Protein AF-0000000084999433 (afdb_homodimer)

Foldseek 3Di:
DPPPPQDWDWDQDDDPRWGKTKIKGAAPVCVPDDLVRQPAAEEEFEAPLFFPVLLVLQRVLCSNRHIYMYIAAALYFPIHQDPPDLDALVRLLVVVLCCCVPPVNAQYEYEYAARSLSNQLLNLLVNVRSHQEYEYELYHFAAPVVCVVCPDPHVVPPCDPVVVCLVPLVNLVVVLVVCLDLVNVLVVLPVQKPQCPLSDPVRSCSSNVSCPDDNSSVSSSSHPPPPGDRPDGPLVSQVSRPHAYEYEYCCAAPVDPNVVVVVVCVVRHDPRYHYHYDPTGRSCCRRVVVVVSVVVVVVSVVD/DPPPPQDWDWDQDDDPRWGKTKIKGAAPVCPPDDLVRQPAAEEEFEAPLFFPVLLVLQRVLVSNRHIYMYIAAALYFPIHQDPPDLDALVRLLVVVLCCCVPPVNAQYEYEYAARSLSNQLLNLLVNVRSHQEYEYELYHFAAPVVCVVCPDPCPVVPCDPVVVCLVVLVNLVVVLVVCLDLVNVLVVLPVFKPQCPLSDPVRSCSSNVSCPDDNSSVSSSSHPPPPGDRPDGPLVSQVSRPHAYEYEYCCAAPVDNNVVVVVVCVVRHDPNYHYHYDPTGRSCCRRVVVVVSVVVVVVSVVD

Structure (mmCIF, N/CA/C/O backbone):
data_AF-0000000084999433-model_v1
#
loop_
_entity.id
_entity.type
_entity.pdbx_description
1 polymer 'Alpha/beta superfamily hydrolase'
#
loop_
_atom_site.group_PDB
_atom_site.id
_atom_site.type_symbol
_atom_site.label_atom_id
_atom_site.label_alt_id
_atom_site.label_comp_id
_atom_site.label_asym_id
_atom_site.label_entity_id
_atom_site.label_seq_id
_atom_site.pdbx_PDB_ins_code
_atom_site.Cartn_x
_atom_site.Cartn_y
_atom_site.Cartn_z
_atom_site.occupancy
_atom_site.B_iso_or_equiv
_atom_site.auth_seq_id
_atom_site.auth_comp_id
_atom_site.auth_asym_id
_atom_site.auth_atom_id
_atom_site.pdbx_PDB_model_num
ATOM 1 N N . MET A 1 1 ? 25.172 -41.5 -21.172 1 26.5 1 MET A N 1
ATOM 2 C CA . MET A 1 1 ? 23.906 -41.062 -20.562 1 26.5 1 MET A CA 1
ATOM 3 C C . MET A 1 1 ? 23.406 -39.75 -21.156 1 26.5 1 MET A C 1
ATOM 5 O O . MET A 1 1 ? 24.047 -38.719 -21 1 26.5 1 MET A O 1
ATOM 9 N N . VAL A 1 2 ? 22.828 -39.75 -22.328 1 33.88 2 VAL A N 1
ATOM 10 C CA . VAL A 1 2 ? 22.5 -38.594 -23.156 1 33.88 2 VAL A CA 1
ATOM 11 C C . VAL A 1 2 ? 21.703 -37.562 -22.344 1 33.88 2 VAL A C 1
ATOM 13 O O . VAL A 1 2 ? 20.672 -37.906 -21.766 1 33.88 2 VAL A O 1
ATOM 16 N N . SER A 1 3 ? 22.281 -36.688 -21.641 1 38.44 3 SER A N 1
ATOM 17 C CA . SER A 1 3 ? 21.625 -35.562 -21 1 38.44 3 SER A CA 1
ATOM 18 C C . SER A 1 3 ? 20.5 -35 -21.875 1 38.44 3 SER A C 1
ATOM 20 O O . SER A 1 3 ? 20.766 -34.438 -22.938 1 38.44 3 SER A O 1
ATOM 22 N N . SER A 1 4 ? 19.422 -35.688 -22.156 1 42.19 4 SER A N 1
ATOM 23 C CA . SER A 1 4 ? 18.328 -35.281 -23.047 1 42.19 4 SER A CA 1
ATOM 24 C C . SER A 1 4 ? 17.906 -33.844 -22.781 1 42.19 4 SER A C 1
ATOM 26 O O . SER A 1 4 ? 17.547 -33.5 -21.672 1 42.19 4 SER A O 1
ATOM 28 N N . VAL A 1 5 ? 18.5 -32.938 -23.453 1 46.44 5 VAL A N 1
ATOM 29 C CA . VAL A 1 5 ? 18.203 -31.516 -23.453 1 46.44 5 VAL A CA 1
ATOM 30 C C . VAL A 1 5 ? 16.688 -31.312 -23.578 1 46.44 5 VAL A C 1
ATOM 32 O O . VAL A 1 5 ? 16.094 -31.688 -24.594 1 46.44 5 VAL A O 1
ATOM 35 N N . VAL A 1 6 ? 15.898 -31.297 -22.422 1 58.5 6 VAL A N 1
ATOM 36 C CA . VAL A 1 6 ? 14.477 -30.984 -22.406 1 58.5 6 VAL A CA 1
ATOM 37 C C . VAL A 1 6 ? 14.242 -29.625 -23.078 1 58.5 6 VAL A C 1
ATOM 39 O O . VAL A 1 6 ? 14.836 -28.625 -22.703 1 58.5 6 VAL A O 1
ATOM 42 N N . GLU A 1 7 ? 13.766 -29.781 -24.375 1 68.06 7 GLU A N 1
ATOM 43 C CA . GLU A 1 7 ? 13.516 -28.562 -25.156 1 68.06 7 GLU A CA 1
ATOM 44 C C . GLU A 1 7 ? 12.266 -27.844 -24.672 1 68.06 7 GLU A C 1
ATOM 46 O O . GLU A 1 7 ? 11.188 -28.438 -24.578 1 68.06 7 GLU A O 1
ATOM 51 N N . THR A 1 8 ? 12.414 -26.656 -24.141 1 79.44 8 THR A N 1
ATOM 52 C CA . THR A 1 8 ? 11.305 -25.781 -23.766 1 79.44 8 THR A CA 1
ATOM 53 C C . THR A 1 8 ? 10.688 -25.125 -25 1 79.44 8 THR A C 1
ATOM 55 O O . THR A 1 8 ? 11.406 -24.609 -25.859 1 79.44 8 THR A O 1
ATOM 58 N N . LYS A 1 9 ? 9.383 -25.406 -25.141 1 81.44 9 LYS A N 1
ATOM 59 C CA . LYS A 1 9 ? 8.68 -24.828 -26.281 1 81.44 9 LYS A CA 1
ATOM 60 C C . LYS A 1 9 ? 7.855 -23.609 -25.859 1 81.44 9 LYS A C 1
ATOM 62 O O . LYS A 1 9 ? 7.227 -23.625 -24.797 1 81.44 9 LYS A O 1
ATOM 67 N N . LEU A 1 10 ? 7.883 -22.578 -26.703 1 82 10 LEU A N 1
ATOM 68 C CA . LEU A 1 10 ? 7.055 -21.391 -26.531 1 82 10 LEU A CA 1
ATOM 69 C C . LEU A 1 10 ? 5.727 -21.547 -27.266 1 82 10 LEU A C 1
ATOM 71 O O . LEU A 1 10 ? 5.652 -22.234 -28.297 1 82 10 LEU A O 1
ATOM 75 N N . SER A 1 11 ? 4.664 -21.031 -26.656 1 78.75 11 SER A N 1
ATOM 76 C CA . SER A 1 11 ? 3.35 -21.141 -27.266 1 78.75 11 SER A CA 1
ATOM 77 C C . SER A 1 11 ? 2.85 -19.781 -27.75 1 78.75 11 SER A C 1
ATOM 79 O O . SER A 1 11 ? 3.176 -18.75 -27.156 1 78.75 11 SER A O 1
ATOM 81 N N . ASP A 1 12 ? 2.07 -19.781 -28.844 1 83.56 12 ASP A N 1
ATOM 82 C CA . ASP A 1 12 ? 1.395 -18.609 -29.406 1 83.56 12 ASP A CA 1
ATOM 83 C C . ASP A 1 12 ? -0.069 -18.562 -28.969 1 83.56 12 ASP A C 1
ATOM 85 O O . ASP A 1 12 ? -0.949 -18.234 -29.766 1 83.56 12 ASP A O 1
ATOM 89 N N . TRP A 1 13 ? -0.328 -18.828 -27.859 1 95 13 TRP A N 1
ATOM 90 C CA . TRP A 1 13 ? -1.703 -18.891 -27.375 1 95 13 TRP A CA 1
ATOM 91 C C . TRP A 1 13 ? -2.197 -17.5 -26.953 1 95 13 TRP A C 1
ATOM 93 O O . TRP A 1 13 ? -1.429 -16.703 -26.438 1 95 13 TRP A O 1
ATOM 103 N N . LYS A 1 14 ? -3.498 -17.281 -27.344 1 97.69 14 LYS A N 1
ATOM 104 C CA . LYS A 1 14 ? -4.16 -16.047 -26.922 1 97.69 14 LYS A CA 1
ATOM 105 C C . LYS A 1 14 ? -5.383 -16.344 -26.062 1 97.69 14 LYS A C 1
ATOM 107 O O . LYS A 1 14 ? -6.113 -17.297 -26.312 1 97.69 14 LYS A O 1
ATOM 112 N N . PHE A 1 15 ? -5.633 -15.609 -25.141 1 97.75 15 PHE A N 1
ATOM 113 C CA . PHE A 1 15 ? -6.832 -15.633 -24.312 1 97.75 15 PHE A CA 1
ATOM 114 C C . PHE A 1 15 ? -7.531 -14.281 -24.328 1 97.75 15 PHE A C 1
ATOM 116 O O . PHE A 1 15 ? -6.902 -13.25 -24.094 1 97.75 15 PHE A O 1
ATOM 123 N N . LEU A 1 16 ? -8.844 -14.242 -24.688 1 97.25 16 LEU A N 1
ATOM 124 C CA . LEU A 1 16 ? -9.625 -13.023 -24.859 1 97.25 16 LEU A CA 1
ATOM 125 C C . LEU A 1 16 ? -8.938 -12.062 -25.812 1 97.25 16 LEU A C 1
ATOM 127 O O . LEU A 1 16 ? -8.922 -10.852 -25.578 1 97.25 16 LEU A O 1
ATOM 131 N N . GLY A 1 17 ? -8.258 -12.656 -26.766 1 96.81 17 GLY A N 1
ATOM 132 C CA . GLY A 1 17 ? -7.633 -11.852 -27.812 1 96.81 17 GLY A CA 1
ATOM 133 C C . GLY A 1 17 ? -6.27 -11.312 -27.406 1 96.81 17 GLY A C 1
ATOM 134 O O . GLY A 1 17 ? -5.648 -10.562 -28.156 1 96.81 17 GLY A O 1
ATOM 135 N N . HIS A 1 18 ? -5.73 -11.711 -26.25 1 97.81 18 HIS A N 1
ATOM 136 C CA . HIS A 1 18 ? -4.461 -11.18 -25.766 1 97.81 18 HIS A CA 1
ATOM 137 C C . HIS A 1 18 ? -3.408 -12.281 -25.672 1 97.81 18 HIS A C 1
ATOM 139 O O . HIS A 1 18 ? -3.713 -13.406 -25.281 1 97.81 18 HIS A O 1
ATOM 145 N N . SER A 1 19 ? -2.178 -11.938 -26 1 97.44 19 SER A N 1
ATOM 146 C CA . SER A 1 19 ? -1.087 -12.906 -26.031 1 97.44 19 SER A CA 1
ATOM 147 C C . SER A 1 19 ? -0.73 -13.398 -24.641 1 97.44 19 SER A C 1
ATOM 149 O O . SER A 1 19 ? -0.622 -12.602 -23.703 1 97.44 19 SER A O 1
ATOM 151 N N . VAL A 1 20 ? -0.541 -14.664 -24.531 1 98.06 20 VAL A N 1
ATOM 152 C CA . VAL A 1 20 ? -0.134 -15.305 -23.281 1 98.06 20 VAL A CA 1
ATOM 153 C C . VAL A 1 20 ? 1.176 -16.062 -23.5 1 98.06 20 VAL A C 1
ATOM 155 O O . VAL A 1 20 ? 1.271 -16.922 -24.375 1 98.06 20 VAL A O 1
ATOM 158 N N . HIS A 1 21 ? 2.162 -15.68 -22.703 1 97.88 21 HIS A N 1
ATOM 159 C CA . HIS A 1 21 ? 3.432 -16.391 -22.75 1 97.88 21 HIS A CA 1
ATOM 160 C C . HIS A 1 21 ? 3.346 -17.703 -21.984 1 97.88 21 HIS A C 1
ATOM 162 O O . HIS A 1 21 ? 2.891 -17.734 -20.828 1 97.88 21 HIS A O 1
ATOM 168 N N . SER A 1 22 ? 3.744 -18.797 -22.609 1 97.44 22 SER A N 1
ATOM 169 C CA . SER A 1 22 ? 3.771 -20.094 -21.938 1 97.44 22 SER A CA 1
ATOM 170 C C . SER A 1 22 ? 4.961 -20.922 -22.406 1 97.44 22 SER A C 1
ATOM 172 O O . SER A 1 22 ? 5.453 -20.75 -23.516 1 97.44 22 SER A O 1
ATOM 174 N N . LEU A 1 23 ? 5.445 -21.703 -21.5 1 96.5 23 LEU A N 1
ATOM 175 C CA . LEU A 1 23 ? 6.492 -22.688 -21.734 1 96.5 23 LEU A CA 1
ATOM 176 C C . LEU A 1 23 ? 5.969 -24.094 -21.5 1 96.5 23 LEU A C 1
ATOM 178 O O . LEU A 1 23 ? 5.082 -24.312 -20.672 1 96.5 23 LEU A O 1
ATOM 182 N N . SER A 1 24 ? 6.52 -25.031 -22.312 1 96.31 24 SER A N 1
ATOM 183 C CA . SER A 1 24 ? 6.16 -26.422 -22.047 1 96.31 24 SER A CA 1
ATOM 184 C C . SER A 1 24 ? 7.324 -27.359 -22.344 1 96.31 24 SER A C 1
ATOM 186 O O . SER A 1 24 ? 8.203 -27.031 -23.141 1 96.31 24 SER A O 1
ATOM 188 N N . ILE A 1 25 ? 7.387 -28.359 -21.578 1 95.81 25 ILE A N 1
ATOM 189 C CA . ILE A 1 25 ? 8.273 -29.484 -21.812 1 95.81 25 ILE A CA 1
ATOM 190 C C . ILE A 1 25 ? 7.449 -30.766 -21.969 1 95.81 25 ILE A C 1
ATOM 192 O O . ILE A 1 25 ? 6.637 -31.094 -21.109 1 95.81 25 ILE A O 1
ATOM 196 N N . ILE A 1 26 ? 7.648 -31.438 -23.094 1 93.44 26 ILE A N 1
ATOM 197 C CA . ILE A 1 26 ? 7.008 -32.719 -23.359 1 93.44 26 ILE A CA 1
ATOM 198 C C . ILE A 1 26 ? 8.07 -33.812 -23.453 1 93.44 26 ILE A C 1
ATOM 200 O O . ILE A 1 26 ? 8.93 -33.781 -24.344 1 93.44 26 ILE A O 1
ATOM 204 N N . PRO A 1 27 ? 7.941 -34.75 -22.562 1 92.44 27 PRO A N 1
ATOM 205 C CA . PRO A 1 27 ? 8.93 -35.844 -22.641 1 92.44 27 PRO A CA 1
ATOM 206 C C . PRO A 1 27 ? 8.93 -36.562 -23.984 1 92.44 27 PRO A C 1
ATOM 208 O O . PRO A 1 27 ? 7.871 -36.781 -24.578 1 92.44 27 PRO A O 1
ATOM 211 N N . GLU A 1 28 ? 10.078 -37 -24.391 1 88.62 28 GLU A N 1
ATOM 212 C CA . GLU A 1 28 ? 10.211 -37.719 -25.656 1 88.62 28 GLU A CA 1
ATOM 213 C C . GLU A 1 28 ? 9.367 -38.969 -25.656 1 88.62 28 GLU A C 1
ATOM 215 O O . GLU A 1 28 ? 8.797 -39.344 -26.688 1 88.62 28 GLU A O 1
ATOM 220 N N . ALA A 1 29 ? 9.281 -39.562 -24.531 1 88.69 29 ALA A N 1
ATOM 221 C CA . ALA A 1 29 ? 8.547 -40.812 -24.406 1 88.69 29 ALA A CA 1
ATOM 222 C C . ALA A 1 29 ? 7.062 -40.625 -24.703 1 88.69 29 ALA A C 1
ATOM 224 O O . ALA A 1 29 ? 6.352 -41.562 -25.016 1 88.69 29 ALA A O 1
ATOM 225 N N . HIS A 1 30 ? 6.586 -39.375 -24.562 1 91.06 30 HIS A N 1
ATOM 226 C CA . HIS A 1 30 ? 5.168 -39.094 -24.734 1 91.06 30 HIS A CA 1
ATOM 227 C C . HIS A 1 30 ? 4.793 -39.062 -26.219 1 91.06 30 HIS A C 1
ATOM 229 O O . HIS A 1 30 ? 3.615 -39.156 -26.562 1 91.06 30 HIS A O 1
ATOM 235 N N . LYS A 1 31 ? 5.738 -39 -27.109 1 85.56 31 LYS A N 1
ATOM 236 C CA . LYS A 1 31 ? 5.484 -38.875 -28.547 1 85.56 31 LYS A CA 1
ATOM 237 C C . LYS A 1 31 ? 4.773 -40.125 -29.078 1 85.56 31 LYS A C 1
ATOM 239 O O . LYS A 1 31 ? 4.027 -40.031 -30.062 1 85.56 31 LYS A O 1
ATOM 244 N N . THR A 1 32 ? 4.926 -41.156 -28.469 1 90.19 32 THR A N 1
ATOM 245 C CA . THR A 1 32 ? 4.367 -42.406 -28.984 1 90.19 32 THR A CA 1
ATOM 246 C C . THR A 1 32 ? 3.271 -42.938 -28.078 1 90.19 32 THR A C 1
ATOM 248 O O . THR A 1 32 ? 2.793 -44.062 -28.266 1 90.19 32 THR A O 1
ATOM 251 N N . LYS A 1 33 ? 2.916 -42.188 -27.141 1 90.56 33 LYS A N 1
ATOM 252 C CA . LYS A 1 33 ? 1.945 -42.656 -26.156 1 90.56 33 LYS A CA 1
ATOM 253 C C . LYS A 1 33 ? 0.567 -42.031 -26.406 1 90.56 33 LYS A C 1
ATOM 255 O O . LYS A 1 33 ? 0.458 -40.938 -26.953 1 90.56 33 LYS A O 1
ATOM 260 N N . THR A 1 34 ? -0.387 -42.844 -26.047 1 90.19 34 THR A N 1
ATOM 261 C CA . THR A 1 34 ? -1.75 -42.344 -26.031 1 90.19 34 THR A CA 1
ATOM 262 C C . THR A 1 34 ? -1.956 -41.406 -24.828 1 90.19 34 THR A C 1
ATOM 264 O O . THR A 1 34 ? -1.15 -41.406 -23.891 1 90.19 34 THR A O 1
ATOM 267 N N . ASP A 1 35 ? -2.988 -40.594 -24.875 1 86.94 35 ASP A N 1
ATOM 268 C CA . ASP A 1 35 ? -3.285 -39.688 -23.766 1 86.94 35 ASP A CA 1
ATOM 269 C C . ASP A 1 35 ? -3.426 -40.438 -22.453 1 86.94 35 ASP A C 1
ATOM 271 O O . ASP A 1 35 ? -2.982 -39.969 -21.406 1 86.94 35 ASP A O 1
ATOM 275 N N . GLU A 1 36 ? -4.043 -41.594 -22.531 1 87.62 36 GLU A N 1
ATOM 276 C CA . GLU A 1 36 ? -4.203 -42.406 -21.328 1 87.62 36 GLU A CA 1
ATOM 277 C C . GLU A 1 36 ? -2.854 -42.875 -20.781 1 87.62 36 GLU A C 1
ATOM 279 O O . GLU A 1 36 ? -2.635 -42.844 -19.578 1 87.62 36 GLU A O 1
ATOM 284 N N . GLU A 1 37 ? -1.96 -43.125 -21.688 1 90.62 37 GLU A N 1
ATOM 285 C CA . GLU A 1 37 ? -0.638 -43.625 -21.297 1 90.62 37 GLU A CA 1
ATOM 286 C C . GLU A 1 37 ? 0.238 -42.469 -20.781 1 90.62 37 GLU A C 1
ATOM 288 O O . GLU A 1 37 ? 1.093 -42.688 -19.906 1 90.62 37 GLU A O 1
ATOM 293 N N . LYS A 1 38 ? 0.013 -41.312 -21.234 1 92 38 LYS A N 1
ATOM 294 C CA . LYS A 1 38 ? 0.806 -40.156 -20.859 1 92 38 LYS A CA 1
ATOM 295 C C . LYS A 1 38 ? 0.519 -39.719 -19.422 1 92 38 LYS A C 1
ATOM 297 O O . LYS A 1 38 ? 1.393 -39.188 -18.734 1 92 38 LYS A O 1
ATOM 302 N N . GLY A 1 39 ? -0.669 -40.062 -18.938 1 92.94 39 GLY A N 1
ATOM 303 C CA . GLY A 1 39 ? -1.069 -39.531 -17.641 1 92.94 39 GLY A CA 1
ATOM 304 C C . GLY A 1 39 ? -1.396 -38.062 -17.641 1 92.94 39 GLY A C 1
ATOM 305 O O . GLY A 1 39 ? -1.505 -37.469 -18.719 1 92.94 39 GLY A O 1
ATOM 306 N N . PRO A 1 40 ? -1.544 -37.531 -16.469 1 96.81 40 PRO A N 1
ATOM 307 C CA . PRO A 1 40 ? -1.92 -36.125 -16.406 1 96.81 40 PRO A CA 1
ATOM 308 C C . PRO A 1 40 ? -0.771 -35.188 -16.781 1 96.81 40 PRO A C 1
ATOM 310 O O . PRO A 1 40 ? 0.398 -35.562 -16.594 1 96.81 40 PRO A O 1
ATOM 313 N N . ALA A 1 41 ? -1.117 -34.094 -17.328 1 97.75 41 ALA A N 1
ATOM 314 C CA . ALA A 1 41 ? -0.153 -33.031 -17.484 1 97.75 41 ALA A CA 1
ATOM 315 C C . ALA A 1 41 ? -0.061 -32.188 -16.203 1 97.75 41 ALA A C 1
ATOM 317 O O . ALA A 1 41 ? -0.861 -32.344 -15.281 1 97.75 41 ALA A O 1
ATOM 318 N N . ILE A 1 42 ? 0.966 -31.344 -16.125 1 98.75 42 ILE A N 1
ATOM 319 C CA . ILE A 1 42 ? 1.149 -30.422 -15.008 1 98.75 42 ILE A CA 1
ATOM 320 C C . ILE A 1 42 ? 1.146 -28.984 -15.516 1 98.75 42 ILE A C 1
ATOM 322 O O . ILE A 1 42 ? 1.771 -28.672 -16.531 1 98.75 42 ILE A O 1
ATOM 326 N N . LEU A 1 43 ? 0.394 -28.109 -14.883 1 98.88 43 LEU A N 1
ATOM 327 C CA . LEU A 1 43 ? 0.425 -26.688 -15.18 1 98.88 43 LEU A CA 1
ATOM 328 C C . LEU A 1 43 ? 0.885 -25.891 -13.961 1 98.88 43 LEU A C 1
ATOM 330 O O . LEU A 1 43 ? 0.271 -25.969 -12.898 1 98.88 43 LEU A O 1
ATOM 334 N N . LEU A 1 44 ? 1.994 -25.141 -14.156 1 98.94 44 LEU A N 1
ATOM 335 C CA . LEU A 1 44 ? 2.598 -24.328 -13.102 1 98.94 44 LEU A CA 1
ATOM 336 C C . LEU A 1 44 ? 2.125 -22.875 -13.188 1 98.94 44 LEU A C 1
ATOM 338 O O . LEU A 1 44 ? 2.23 -22.25 -14.242 1 98.94 44 LEU A O 1
ATOM 342 N N . ILE A 1 45 ? 1.607 -22.328 -12.055 1 98.88 45 ILE A N 1
ATOM 343 C CA . ILE A 1 45 ? 0.998 -21.016 -12.023 1 98.88 45 ILE A CA 1
ATOM 344 C C . ILE A 1 45 ? 1.699 -20.141 -10.984 1 98.88 45 ILE A C 1
ATOM 346 O O . ILE A 1 45 ? 1.69 -20.469 -9.789 1 98.88 45 ILE A O 1
ATOM 350 N N . HIS A 1 46 ? 2.23 -19.031 -11.391 1 98.56 46 HIS A N 1
ATOM 351 C CA . HIS A 1 46 ? 3.057 -18.156 -10.555 1 98.56 46 HIS A CA 1
ATOM 352 C C . HIS A 1 46 ? 2.197 -17.234 -9.695 1 98.56 46 HIS A C 1
ATOM 354 O O . HIS A 1 46 ? 0.988 -17.125 -9.914 1 98.56 46 HIS A O 1
ATOM 360 N N . GLY A 1 47 ? 2.885 -16.594 -8.734 1 96.31 47 GLY A N 1
ATOM 361 C CA . GLY A 1 47 ? 2.229 -15.617 -7.871 1 96.31 47 GLY A CA 1
ATOM 362 C C . GLY A 1 47 ? 2.318 -14.195 -8.398 1 96.31 47 GLY A C 1
ATOM 363 O O . GLY A 1 47 ? 2.707 -13.977 -9.547 1 96.31 47 GLY A O 1
ATOM 364 N N . PHE A 1 48 ? 1.985 -13.242 -7.539 1 93 48 PHE A N 1
ATOM 365 C CA . PHE A 1 48 ? 1.93 -11.844 -7.93 1 93 48 PHE A CA 1
ATOM 366 C C . PHE A 1 48 ? 3.309 -11.344 -8.344 1 93 48 PHE A C 1
ATOM 368 O O . PHE A 1 48 ? 4.289 -11.547 -7.625 1 93 48 PHE A O 1
ATOM 375 N N . GLY A 1 49 ? 3.375 -10.734 -9.453 1 95.06 49 GLY A N 1
ATOM 376 C CA . GLY A 1 49 ? 4.59 -10.094 -9.938 1 95.06 49 GLY A CA 1
ATOM 377 C C . GLY A 1 49 ? 5.59 -11.086 -10.516 1 95.06 49 GLY A C 1
ATOM 378 O O . GLY A 1 49 ? 6.598 -10.68 -11.094 1 95.06 49 GLY A O 1
ATOM 379 N N . ALA A 1 50 ? 5.336 -12.289 -10.344 1 97.44 50 ALA A N 1
ATOM 380 C CA . ALA A 1 50 ? 6.254 -13.32 -10.836 1 97.44 50 ALA A CA 1
ATOM 381 C C . ALA A 1 50 ? 5.898 -13.727 -12.266 1 97.44 50 ALA A C 1
ATOM 383 O O . ALA A 1 50 ? 5.316 -12.938 -13.016 1 97.44 50 ALA A O 1
ATOM 384 N N . SER A 1 51 ? 6.496 -14.812 -12.688 1 98.25 51 SER A N 1
ATOM 385 C CA . SER A 1 51 ? 6.363 -15.328 -14.047 1 98.25 51 SER A CA 1
ATOM 386 C C . SER A 1 51 ? 6.824 -16.781 -14.141 1 98.25 51 SER A C 1
ATOM 388 O O . SER A 1 51 ? 7.125 -17.406 -13.125 1 98.25 51 SER A O 1
ATOM 390 N N . THR A 1 52 ? 6.824 -17.234 -15.367 1 98.12 52 THR A N 1
ATOM 391 C CA . THR A 1 52 ? 7.293 -18.594 -15.617 1 98.12 52 THR A CA 1
ATOM 392 C C . THR A 1 52 ? 8.727 -18.766 -15.117 1 98.12 52 THR A C 1
ATOM 394 O O . THR A 1 52 ? 9.133 -19.875 -14.758 1 98.12 52 THR A O 1
ATOM 397 N N . THR A 1 53 ? 9.484 -17.672 -15.055 1 97.69 53 THR A N 1
ATOM 398 C CA . THR A 1 53 ? 10.859 -17.734 -14.586 1 97.69 53 THR A CA 1
ATOM 399 C C . THR A 1 53 ? 10.922 -18.25 -13.156 1 97.69 53 THR A C 1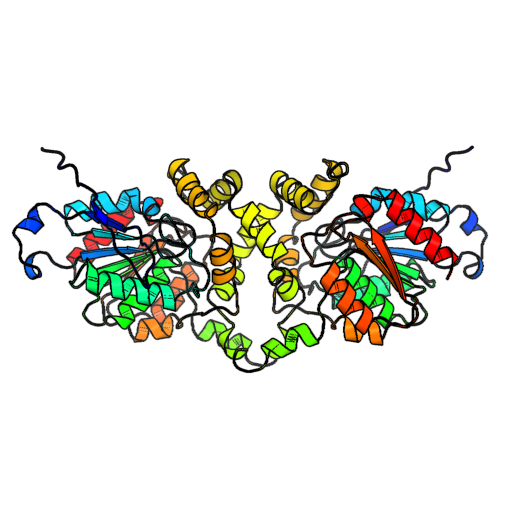
ATOM 401 O O . THR A 1 53 ? 11.906 -18.891 -12.766 1 97.69 53 THR A O 1
ATOM 404 N N . HIS A 1 54 ? 9.875 -18.016 -12.461 1 98.5 54 HIS A N 1
ATOM 405 C CA . HIS A 1 54 ? 9.883 -18.422 -11.062 1 98.5 54 HIS A CA 1
ATOM 406 C C . HIS A 1 54 ? 9.828 -19.938 -10.93 1 98.5 54 HIS A C 1
ATOM 408 O O . HIS A 1 54 ? 10.023 -20.484 -9.836 1 98.5 54 HIS A O 1
ATOM 414 N N . TRP A 1 55 ? 9.594 -20.672 -12 1 98.62 55 TRP A N 1
ATOM 415 C CA . TRP A 1 55 ? 9.539 -22.125 -12.031 1 98.62 55 TRP A CA 1
ATOM 416 C C . TRP A 1 55 ? 10.797 -22.703 -12.68 1 98.62 55 TRP A C 1
ATOM 418 O O . TRP A 1 55 ? 10.828 -23.875 -13.062 1 98.62 55 TRP A O 1
ATOM 428 N N . ARG A 1 56 ? 11.836 -21.984 -12.742 1 97.69 56 ARG A N 1
ATOM 429 C CA . ARG A 1 56 ? 13.062 -22.312 -13.461 1 97.69 56 ARG A CA 1
ATOM 430 C C . ARG A 1 56 ? 13.695 -23.594 -12.938 1 97.69 56 ARG A C 1
ATOM 432 O O . ARG A 1 56 ? 14.367 -24.312 -13.68 1 97.69 56 ARG A O 1
ATOM 439 N N . TYR A 1 57 ? 13.461 -23.938 -11.703 1 98.5 57 TYR A N 1
ATOM 440 C CA . TYR A 1 57 ? 14.078 -25.125 -11.133 1 98.5 57 TYR A CA 1
ATOM 441 C C . TYR A 1 57 ? 13.094 -26.281 -11.102 1 98.5 57 TYR A C 1
ATOM 443 O O . TYR A 1 57 ? 13.469 -27.422 -10.781 1 98.5 57 TYR A O 1
ATOM 451 N N . ASN A 1 58 ? 11.852 -26.062 -11.414 1 98.69 58 ASN A N 1
ATOM 452 C CA . ASN A 1 58 ? 10.805 -27.078 -11.344 1 98.69 58 ASN A CA 1
ATOM 453 C C . ASN A 1 58 ? 10.477 -27.641 -12.727 1 98.69 58 ASN A C 1
ATOM 455 O O . ASN A 1 58 ? 10.352 -28.844 -12.898 1 98.69 58 ASN A O 1
ATOM 459 N N . LEU A 1 59 ? 10.391 -26.734 -13.688 1 97.75 59 LEU A N 1
ATOM 460 C CA . LEU A 1 59 ? 9.969 -27.094 -15.039 1 97.75 59 LEU A CA 1
ATOM 461 C C . LEU A 1 59 ? 10.883 -28.172 -15.633 1 97.75 59 LEU A C 1
ATOM 463 O O . LEU A 1 59 ? 10.398 -29.203 -16.094 1 97.75 59 LEU A O 1
ATOM 467 N N . PRO A 1 60 ? 12.211 -28.031 -15.57 1 96.94 60 PRO A N 1
ATOM 468 C CA . PRO A 1 60 ? 13.078 -29.047 -16.172 1 96.94 60 PRO A CA 1
ATOM 469 C C . PRO A 1 60 ? 13 -30.391 -15.453 1 96.94 60 PRO A C 1
ATOM 471 O O . PRO A 1 60 ? 13.102 -31.453 -16.078 1 96.94 60 PRO A O 1
ATOM 474 N N . 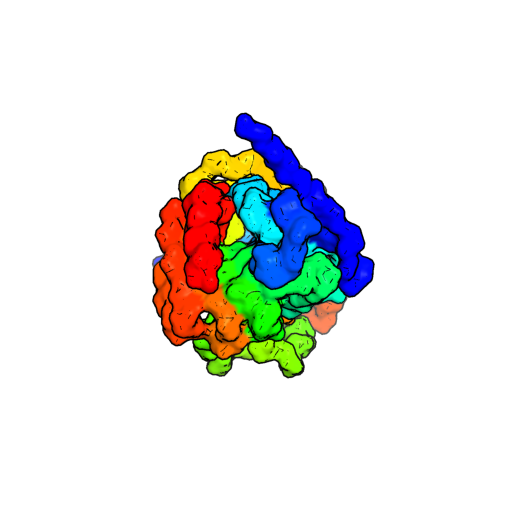VAL A 1 61 ? 12.828 -30.375 -14.172 1 97.81 61 VAL A N 1
ATOM 475 C CA . VAL A 1 61 ? 12.836 -31.609 -13.391 1 97.81 61 VAL A CA 1
ATOM 476 C C . VAL A 1 61 ? 11.523 -32.375 -13.617 1 97.81 61 VAL A C 1
ATOM 478 O O . VAL A 1 61 ? 11.531 -33.562 -13.891 1 97.81 61 VAL A O 1
ATOM 481 N N . LEU A 1 62 ? 10.406 -31.688 -13.555 1 97.88 62 LEU A N 1
ATOM 482 C CA . LEU A 1 62 ? 9.109 -32.312 -13.773 1 97.88 62 LEU A CA 1
ATOM 483 C C . LEU A 1 62 ? 8.961 -32.781 -15.219 1 97.88 62 LEU A C 1
ATOM 485 O O . LEU A 1 62 ? 8.312 -33.781 -15.492 1 97.88 62 LEU A O 1
ATOM 489 N N . GLY A 1 63 ? 9.578 -32.031 -16.125 1 96.38 63 GLY A N 1
ATOM 490 C CA . GLY A 1 63 ? 9.477 -32.281 -17.562 1 96.38 63 GLY A CA 1
ATOM 491 C C . GLY A 1 63 ? 10.156 -33.562 -17.984 1 96.38 63 GLY A C 1
ATOM 492 O O . GLY A 1 63 ? 9.938 -34.031 -19.109 1 96.38 63 GLY A O 1
ATOM 493 N N . LYS A 1 64 ? 10.961 -34.125 -17.141 1 94.81 64 LYS A N 1
ATOM 494 C CA . LYS A 1 64 ? 11.602 -35.406 -17.453 1 94.81 64 LYS A CA 1
ATOM 495 C C . LYS A 1 64 ? 10.586 -36.531 -17.469 1 94.81 64 LYS A C 1
ATOM 497 O O . LYS A 1 64 ? 10.773 -37.531 -18.156 1 94.81 64 LYS A O 1
ATOM 502 N N . LYS A 1 65 ? 9.477 -36.375 -16.75 1 94.06 65 LYS A N 1
ATOM 503 C CA . LYS A 1 65 ? 8.555 -37.469 -16.547 1 94.06 65 LYS A CA 1
ATOM 504 C C . LYS A 1 65 ? 7.16 -37.125 -17.062 1 94.06 65 LYS A C 1
ATOM 506 O O . LYS A 1 65 ? 6.418 -38 -17.5 1 94.06 65 LYS A O 1
ATOM 511 N N . TYR A 1 66 ? 6.805 -35.875 -16.953 1 96.12 66 TYR A N 1
ATOM 512 C CA . TYR A 1 66 ? 5.449 -35.469 -17.297 1 96.12 66 TYR A CA 1
ATOM 513 C C . TYR A 1 66 ? 5.473 -34.312 -18.312 1 96.12 66 TYR A C 1
ATOM 515 O O . TYR A 1 66 ? 6.465 -33.594 -18.422 1 96.12 66 TYR A O 1
ATOM 523 N N . GLU A 1 67 ? 4.422 -34.281 -19.094 1 96.19 67 GLU A N 1
ATOM 524 C CA . GLU A 1 67 ? 4.199 -33.062 -19.812 1 96.19 67 GLU A CA 1
ATOM 525 C C . GLU A 1 67 ? 3.912 -31.891 -18.859 1 96.19 67 GLU A C 1
ATOM 527 O O . GLU A 1 67 ? 2.955 -31.953 -18.078 1 96.19 67 GLU A O 1
ATOM 532 N N . VAL A 1 68 ? 4.781 -30.891 -18.891 1 98 68 VAL A N 1
ATOM 533 C CA . VAL A 1 68 ? 4.641 -29.781 -17.938 1 98 68 VAL A CA 1
ATOM 534 C C . VAL A 1 68 ? 4.566 -28.469 -18.688 1 98 68 VAL A C 1
ATOM 536 O O . VAL A 1 68 ? 5.301 -28.25 -19.656 1 98 68 VAL A O 1
ATOM 539 N N . HIS A 1 69 ? 3.627 -27.656 -18.297 1 98.06 69 HIS A N 1
ATOM 540 C CA . HIS A 1 69 ? 3.432 -26.312 -18.812 1 98.06 69 HIS A CA 1
ATOM 541 C C . HIS A 1 69 ? 3.596 -25.266 -17.719 1 98.06 69 HIS A C 1
ATOM 543 O O . HIS A 1 69 ? 3.32 -25.547 -16.547 1 98.06 69 HIS A O 1
ATOM 549 N N . ALA A 1 70 ? 4.102 -24.125 -18.062 1 98.44 70 ALA A N 1
ATOM 550 C CA . ALA A 1 70 ? 4.043 -22.906 -17.266 1 98.44 70 ALA A CA 1
ATOM 551 C C . ALA A 1 70 ? 3.535 -21.734 -18.094 1 98.44 70 ALA A C 1
ATOM 553 O O . ALA A 1 70 ? 3.854 -21.609 -19.281 1 98.44 70 ALA A O 1
ATOM 554 N N . LEU A 1 71 ? 2.771 -20.906 -17.516 1 97.81 71 LEU A N 1
ATOM 555 C CA . LEU A 1 71 ? 2.326 -19.75 -18.266 1 97.81 71 LEU A CA 1
ATOM 556 C C . LEU A 1 71 ? 2.418 -18.484 -17.422 1 97.81 71 LEU A C 1
ATOM 558 O O . LEU A 1 71 ? 2.383 -18.547 -16.188 1 97.81 71 LEU A O 1
ATOM 562 N N . ASP A 1 72 ? 2.633 -17.344 -18.047 1 98.5 72 ASP A N 1
ATOM 563 C CA . ASP A 1 72 ? 2.447 -16.031 -17.422 1 98.5 72 ASP A CA 1
ATOM 564 C C . ASP A 1 72 ? 0.98 -15.617 -17.453 1 98.5 72 ASP A C 1
ATOM 566 O O . ASP A 1 72 ? 0.383 -15.523 -18.531 1 98.5 72 ASP A O 1
ATOM 570 N N . LEU A 1 73 ? 0.458 -15.43 -16.344 1 98.38 73 LEU A N 1
ATOM 571 C CA . LEU A 1 73 ? -0.911 -14.93 -16.281 1 98.38 73 LEU A CA 1
ATOM 572 C C . LEU A 1 73 ? -1.021 -13.578 -16.984 1 98.38 73 LEU A C 1
ATOM 574 O O . LEU A 1 73 ? -0.08 -12.781 -16.953 1 98.38 73 LEU A O 1
ATOM 578 N N . LEU A 1 74 ? -2.211 -13.359 -17.594 1 98.31 74 LEU A N 1
ATOM 579 C CA . LEU A 1 74 ? -2.432 -12.023 -18.125 1 98.31 74 LEU A CA 1
ATOM 580 C C . LEU A 1 74 ? -2.174 -10.969 -17.047 1 98.31 74 LEU A C 1
ATOM 582 O O . LEU A 1 74 ? -2.613 -11.117 -15.906 1 98.31 74 LEU A O 1
ATOM 586 N N . GLY A 1 75 ? -1.408 -9.906 -17.438 1 98.12 75 GLY A N 1
ATOM 587 C CA . GLY A 1 75 ? -1.037 -8.875 -16.484 1 98.12 75 GLY A CA 1
ATOM 588 C C . GLY A 1 75 ? 0.339 -9.086 -15.883 1 98.12 75 GLY A C 1
ATOM 589 O O . GLY A 1 75 ? 0.884 -8.195 -15.234 1 98.12 75 GLY A O 1
ATOM 590 N N . PHE A 1 76 ? 0.966 -10.258 -16.141 1 98.12 76 PHE A N 1
ATOM 591 C CA . PHE A 1 76 ? 2.238 -10.57 -15.5 1 98.12 76 PHE A CA 1
ATOM 592 C C . PHE A 1 76 ? 3.236 -11.117 -16.516 1 98.12 76 PHE A C 1
ATOM 594 O O . PHE A 1 76 ? 2.855 -11.516 -17.625 1 98.12 76 PHE A O 1
ATOM 601 N N . GLY A 1 77 ? 4.488 -11.078 -16.109 1 98.12 77 GLY A N 1
ATOM 602 C CA . GLY A 1 77 ? 5.539 -11.648 -16.938 1 98.12 77 GLY A CA 1
ATOM 603 C C . GLY A 1 77 ? 5.535 -11.102 -18.359 1 98.12 77 GLY A C 1
ATOM 604 O O . GLY A 1 77 ? 5.438 -9.891 -18.562 1 98.12 77 GLY A O 1
ATOM 605 N N . LYS A 1 78 ? 5.711 -12.008 -19.312 1 97.56 78 LYS A N 1
ATOM 606 C CA . LYS A 1 78 ? 5.805 -11.617 -20.719 1 97.56 78 LYS A CA 1
ATOM 607 C C . LYS A 1 78 ? 4.43 -11.633 -21.391 1 97.56 78 LYS A C 1
ATOM 609 O O . LYS A 1 78 ? 4.312 -11.352 -22.578 1 97.56 78 LYS A O 1
ATOM 614 N N . SER A 1 79 ? 3.373 -11.984 -20.656 1 98.12 79 SER A N 1
ATOM 615 C CA . SER A 1 79 ? 2.018 -11.93 -21.188 1 98.12 79 SER A CA 1
ATOM 616 C C . SER A 1 79 ? 1.533 -10.484 -21.312 1 98.12 79 SER A C 1
ATOM 618 O O . SER A 1 79 ? 2.078 -9.586 -20.672 1 98.12 79 SER A O 1
ATOM 620 N N . SER A 1 80 ? 0.481 -10.32 -22.125 1 97.88 80 SER A N 1
ATOM 621 C CA . SER A 1 80 ? -0.091 -9 -22.359 1 97.88 80 SER A CA 1
ATOM 622 C C . SER A 1 80 ? -0.649 -8.406 -21.062 1 97.88 80 SER A C 1
ATOM 624 O O . SER A 1 80 ? -1.062 -9.148 -20.172 1 97.88 80 SER A O 1
ATOM 626 N N . LYS A 1 81 ? -0.633 -7.066 -21.016 1 97.75 81 LYS A N 1
ATOM 627 C CA . LYS A 1 81 ? -1.193 -6.312 -19.891 1 97.75 81 LYS A CA 1
ATOM 628 C C . LYS A 1 81 ? -2.182 -5.258 -20.375 1 97.75 81 LYS A C 1
ATOM 630 O O . LYS A 1 81 ? -2.018 -4.066 -20.094 1 97.75 81 LYS A O 1
ATOM 635 N N . PRO A 1 82 ? -3.164 -5.766 -21.016 1 96.5 82 PRO 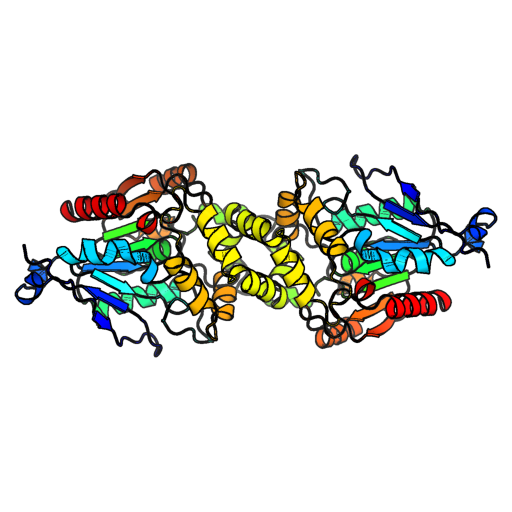A N 1
ATOM 636 C CA . PRO A 1 82 ? -4.094 -4.793 -21.594 1 96.5 82 PRO A CA 1
ATOM 637 C C . PRO A 1 82 ? -4.91 -4.055 -20.531 1 96.5 82 PRO A C 1
ATOM 639 O O . PRO A 1 82 ? -5.172 -4.605 -19.453 1 96.5 82 PRO A O 1
ATOM 642 N N . SER A 1 83 ? -5.219 -2.854 -21.016 1 90.5 83 SER A N 1
ATOM 643 C CA . SER A 1 83 ? -6.152 -2.104 -20.172 1 90.5 83 SER A CA 1
ATOM 644 C C . SER A 1 83 ? -7.578 -2.619 -20.344 1 90.5 83 SER A C 1
ATOM 646 O O . SER A 1 83 ? -7.883 -3.322 -21.312 1 90.5 83 SER A O 1
ATOM 648 N N . GLY A 1 84 ? -8.43 -2.539 -19.328 1 88 84 GLY A N 1
ATOM 649 C CA . GLY A 1 84 ? -9.844 -2.85 -19.469 1 88 84 GLY A CA 1
ATOM 650 C C . GLY A 1 84 ? -10.227 -4.176 -18.844 1 88 84 GLY A C 1
ATOM 651 O O . GLY A 1 84 ? -11.406 -4.523 -18.781 1 88 84 GLY A O 1
ATOM 652 N N . LEU A 1 85 ? -9.211 -5.02 -18.609 1 91.69 85 LEU A N 1
ATOM 653 C CA . LEU A 1 85 ? -9.508 -6.281 -17.953 1 91.69 85 LEU A CA 1
ATOM 654 C C . LEU A 1 85 ? -9.617 -6.086 -16.438 1 91.69 85 LEU A C 1
ATOM 656 O O . LEU A 1 85 ? -8.906 -5.262 -15.867 1 91.69 85 LEU A O 1
ATOM 660 N N . ALA A 1 86 ? -10.516 -6.824 -15.891 1 90.12 86 ALA A N 1
ATOM 661 C CA . ALA A 1 86 ? -10.594 -6.891 -14.438 1 90.12 86 ALA A CA 1
ATOM 662 C C . ALA A 1 86 ? -9.656 -7.953 -13.875 1 90.12 86 ALA A C 1
ATOM 664 O O . ALA A 1 86 ? -10.055 -9.102 -13.672 1 90.12 86 ALA A O 1
ATOM 665 N N . TYR A 1 87 ? -8.477 -7.52 -13.617 1 92.75 87 TYR A N 1
ATOM 666 C CA . TYR A 1 87 ? -7.473 -8.477 -13.156 1 92.75 87 TYR A CA 1
ATOM 667 C C . TYR A 1 87 ? -7.816 -9 -11.773 1 92.75 87 TYR A C 1
ATOM 669 O O . TYR A 1 87 ? -7.957 -8.227 -10.82 1 92.75 87 TYR A O 1
ATOM 677 N N . GLY A 1 88 ? -7.953 -10.305 -11.672 1 90.88 88 GLY A N 1
ATOM 678 C CA . GLY A 1 88 ? -8.281 -10.945 -10.414 1 90.88 88 GLY A CA 1
ATOM 679 C C . GLY A 1 88 ? -8.578 -12.422 -10.562 1 90.88 88 GLY A C 1
ATOM 680 O O . GLY A 1 88 ? -8.352 -13.008 -11.625 1 90.88 88 GLY A O 1
ATOM 681 N N . GLY A 1 89 ? -9.047 -12.969 -9.508 1 90.81 89 GLY A N 1
ATOM 682 C CA . GLY A 1 89 ? -9.297 -14.398 -9.406 1 90.81 89 GLY A CA 1
ATOM 683 C C . GLY A 1 89 ? -10.141 -14.938 -10.547 1 90.81 89 GLY A C 1
ATOM 684 O O . GLY A 1 89 ? -9.742 -15.883 -11.234 1 90.81 89 GLY A O 1
ATOM 685 N N . PRO A 1 90 ? -11.273 -14.312 -10.797 1 93.19 90 PRO A N 1
ATOM 686 C CA . PRO A 1 90 ? -12.156 -14.836 -11.844 1 93.19 90 PRO A CA 1
ATOM 687 C C . PRO A 1 90 ? -11.5 -14.836 -13.219 1 93.19 90 PRO A C 1
ATOM 689 O O . PRO A 1 90 ? -11.641 -15.797 -13.977 1 93.19 90 PRO A O 1
ATOM 692 N N . LEU A 1 91 ? -10.766 -13.797 -13.539 1 95.94 91 LEU A N 1
ATOM 693 C CA . LEU A 1 91 ? -10.086 -13.727 -14.82 1 95.94 91 LEU A CA 1
ATOM 694 C C . LEU A 1 91 ? -9.07 -14.859 -14.969 1 95.94 91 LEU A C 1
ATOM 696 O O . LEU A 1 91 ? -9.047 -15.547 -15.984 1 95.94 91 LEU A O 1
ATOM 700 N N . TRP A 1 92 ? -8.289 -15.023 -13.984 1 97.38 92 TRP A N 1
ATOM 701 C CA . TRP A 1 92 ? -7.195 -15.984 -14.078 1 97.38 92 TRP A CA 1
ATOM 702 C C . TRP A 1 92 ? -7.719 -17.422 -13.992 1 97.38 92 TRP A C 1
ATOM 704 O O . TRP A 1 92 ? -7.172 -18.328 -14.625 1 97.38 92 TRP A O 1
ATOM 714 N N . LYS A 1 93 ? -8.781 -17.594 -13.195 1 97.94 93 LYS A N 1
ATOM 715 C CA . LYS A 1 93 ? -9.461 -18.891 -13.227 1 97.94 93 LYS A CA 1
ATOM 716 C C . LYS A 1 93 ? -9.914 -19.234 -14.641 1 97.94 93 LYS A C 1
ATOM 718 O O . LYS A 1 93 ? -9.617 -20.328 -15.148 1 97.94 93 LYS A O 1
ATOM 723 N N . ASP A 1 94 ? -10.609 -18.297 -15.281 1 98.31 94 ASP A N 1
ATOM 724 C CA . ASP A 1 94 ? -11.102 -18.531 -16.641 1 98.31 94 ASP A CA 1
ATOM 725 C C . ASP A 1 94 ? -9.945 -18.766 -17.609 1 98.31 94 ASP A C 1
ATOM 727 O O . ASP A 1 94 ? -10.039 -19.609 -18.5 1 98.31 94 ASP A O 1
ATOM 731 N N . GLN A 1 95 ? -8.906 -18.078 -17.422 1 98.69 95 GLN A N 1
ATOM 732 C CA . GLN A 1 95 ? -7.719 -18.219 -18.266 1 98.69 95 GLN A CA 1
ATOM 733 C C . GLN A 1 95 ? -7.121 -19.625 -18.156 1 98.69 95 GLN A C 1
ATOM 735 O O . GLN A 1 95 ? -6.793 -20.25 -19.156 1 98.69 95 GLN A O 1
ATOM 740 N N . ILE A 1 96 ? -6.957 -20.031 -16.969 1 98.81 96 ILE A N 1
ATOM 741 C CA . ILE A 1 96 ? -6.344 -21.328 -16.688 1 98.81 96 ILE A CA 1
ATOM 742 C C . ILE A 1 96 ? -7.227 -22.438 -17.234 1 98.81 96 ILE A C 1
ATOM 744 O O . ILE A 1 96 ? -6.738 -23.359 -17.906 1 98.81 96 ILE A O 1
ATOM 748 N N . VAL A 1 97 ? -8.539 -22.359 -17.016 1 98.81 97 VAL A N 1
ATOM 749 C CA . VAL A 1 97 ? -9.477 -23.375 -17.516 1 98.81 97 VAL A CA 1
ATOM 750 C C . VAL A 1 97 ? -9.406 -23.438 -19.031 1 98.81 97 VAL A C 1
ATOM 752 O O . VAL A 1 97 ? -9.336 -24.516 -19.609 1 98.81 97 VAL A O 1
ATOM 755 N N . ALA A 1 98 ? -9.367 -22.297 -19.625 1 98.69 98 ALA A N 1
ATOM 756 C CA . ALA A 1 98 ? -9.289 -22.234 -21.078 1 98.69 98 ALA A CA 1
ATOM 757 C C . ALA A 1 98 ? -7.98 -22.828 -21.578 1 98.69 98 ALA A C 1
ATOM 759 O O . ALA A 1 98 ? -7.965 -23.531 -22.594 1 98.69 98 ALA A O 1
ATOM 760 N N . TYR A 1 99 ? -6.891 -22.547 -20.938 1 98.5 99 TYR A N 1
ATOM 761 C CA . TYR A 1 99 ? -5.594 -23.062 -21.359 1 98.5 99 TYR A CA 1
ATOM 762 C C . TYR A 1 99 ? -5.57 -24.594 -21.312 1 98.5 99 TYR A C 1
ATOM 764 O O . TYR A 1 99 ? -5.078 -25.25 -22.234 1 98.5 99 TYR A O 1
ATOM 772 N N . VAL A 1 100 ? -6.062 -25.125 -20.234 1 98.31 100 VAL A N 1
ATOM 773 C CA . VAL A 1 100 ? -6.09 -26.578 -20.078 1 98.31 100 VAL A CA 1
ATOM 774 C C . VAL A 1 100 ? -6.934 -27.188 -21.188 1 98.31 100 VAL A C 1
ATOM 776 O O . VAL A 1 100 ? -6.527 -28.172 -21.812 1 98.31 100 VAL A O 1
ATOM 779 N N . LYS A 1 101 ? -8.031 -26.594 -21.484 1 97.38 101 LYS A N 1
ATOM 780 C CA . LYS A 1 101 ? -8.945 -27.125 -22.484 1 97.38 101 LYS A CA 1
ATOM 781 C C . LYS A 1 101 ? -8.359 -27 -23.891 1 97.38 101 LYS A C 1
ATOM 783 O O . LYS A 1 101 ? -8.406 -27.953 -24.672 1 97.38 101 LYS A O 1
ATOM 788 N N . GLU A 1 102 ? -7.734 -25.906 -24.156 1 96.88 102 GLU A N 1
ATOM 789 C CA . GLU A 1 102 ? -7.398 -25.578 -25.547 1 96.88 102 GLU A CA 1
ATOM 790 C C . GLU A 1 102 ? -5.973 -26.016 -25.875 1 96.88 102 GLU A C 1
ATOM 792 O O . GLU A 1 102 ? -5.672 -26.344 -27.031 1 96.88 102 GLU A O 1
ATOM 797 N N . LYS A 1 103 ? -5.117 -25.984 -24.906 1 96.12 103 LYS A N 1
ATOM 798 C CA . LYS A 1 103 ? -3.703 -26.203 -25.219 1 96.12 103 LYS A CA 1
ATOM 799 C C . LYS A 1 103 ? -3.223 -27.547 -24.672 1 96.12 103 LYS A C 1
ATOM 801 O O . LYS A 1 103 ? 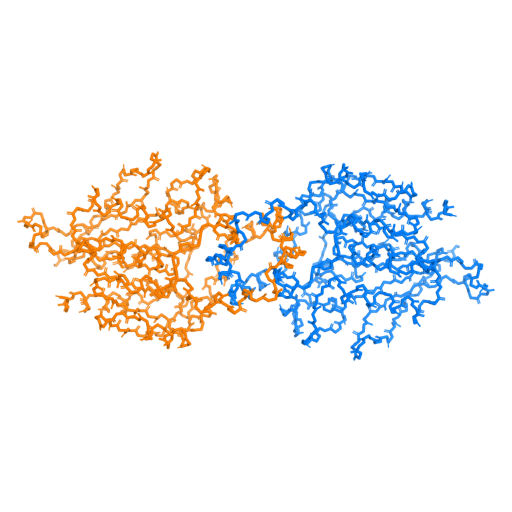-2.414 -28.219 -25.312 1 96.12 103 LYS A O 1
ATOM 806 N N . ILE A 1 104 ? -3.678 -27.891 -23.516 1 95.62 104 ILE A N 1
ATOM 807 C CA . ILE A 1 104 ? -3.219 -29.141 -22.938 1 95.62 104 ILE A CA 1
ATOM 808 C C . ILE A 1 104 ? -4.137 -30.281 -23.391 1 95.62 104 ILE A C 1
ATOM 810 O O . ILE A 1 104 ? -3.674 -31.281 -23.938 1 95.62 104 ILE A O 1
ATOM 814 N N . GLY A 1 105 ? -5.48 -30.156 -23.125 1 94.19 105 GLY A N 1
ATOM 815 C CA . GLY A 1 105 ? -6.473 -31.062 -23.656 1 94.19 105 GLY A CA 1
ATOM 816 C C . GLY A 1 105 ? -6.559 -32.375 -22.891 1 94.19 105 GLY A C 1
ATOM 817 O O . GLY A 1 105 ? -7.008 -33.375 -23.438 1 94.19 105 GLY A O 1
ATOM 818 N N . ARG A 1 106 ? -6.039 -32.469 -21.719 1 93.56 106 ARG A N 1
ATOM 819 C CA . ARG A 1 106 ? -6.098 -33.688 -20.891 1 93.56 106 ARG A CA 1
ATOM 820 C C . ARG A 1 106 ? -6.117 -33.312 -19.406 1 93.56 106 ARG A C 1
ATOM 822 O O . ARG A 1 106 ? -5.812 -32.156 -19.047 1 93.56 106 ARG A O 1
ATOM 829 N N . PRO A 1 107 ? -6.621 -34.344 -18.578 1 97.12 107 PRO A N 1
ATOM 830 C CA . PRO A 1 107 ? -6.605 -34.031 -17.141 1 97.12 107 PRO A CA 1
ATOM 831 C C . PRO A 1 107 ? -5.27 -33.438 -16.688 1 97.12 107 PRO A C 1
ATOM 833 O O . PRO A 1 107 ? -4.211 -33.938 -17.094 1 97.12 107 PRO A O 1
ATOM 836 N N . THR A 1 108 ? -5.336 -32.438 -15.883 1 98.69 108 THR A N 1
ATOM 837 C CA . THR A 1 108 ? -4.148 -31.641 -15.578 1 98.69 108 THR A CA 1
ATOM 838 C C . THR A 1 108 ? -4.031 -31.391 -14.078 1 98.69 108 THR A C 1
ATOM 840 O O . THR A 1 108 ? -5.031 -31.109 -13.406 1 98.69 108 THR A O 1
ATOM 843 N N . ILE A 1 109 ? -2.816 -31.578 -13.555 1 98.88 109 ILE A N 1
ATOM 844 C CA . ILE A 1 109 ? -2.5 -31.172 -12.195 1 98.88 109 ILE A CA 1
ATOM 845 C C . ILE A 1 109 ? -2.127 -29.688 -12.172 1 98.88 109 ILE A C 1
ATOM 847 O O . ILE A 1 109 ? -1.209 -29.266 -12.875 1 98.88 109 ILE A O 1
ATOM 851 N N . LEU A 1 110 ? -2.871 -28.906 -11.414 1 98.94 110 LEU A N 1
ATOM 852 C CA . LEU A 1 110 ? -2.631 -27.469 -11.297 1 98.94 110 LEU A CA 1
ATOM 853 C C . LEU A 1 110 ? -1.777 -27.156 -10.07 1 98.94 110 LEU A C 1
ATOM 855 O O . LEU A 1 110 ? -2.16 -27.484 -8.945 1 98.94 110 LEU A O 1
ATOM 859 N N . VAL A 1 111 ? -0.61 -26.578 -10.266 1 98.94 111 VAL A N 1
ATOM 860 C CA . VAL A 1 111 ? 0.328 -26.234 -9.203 1 98.94 111 VAL A CA 1
ATOM 861 C C . VAL A 1 111 ? 0.501 -24.719 -9.141 1 98.94 111 VAL A C 1
ATOM 863 O O . VAL A 1 111 ? 0.972 -24.094 -10.094 1 98.94 111 VAL A O 1
ATOM 866 N N . GLY A 1 112 ? 0.118 -24.125 -8.031 1 98.88 112 GLY A N 1
ATOM 867 C CA . GLY A 1 112 ? 0.173 -22.672 -7.965 1 98.88 112 GLY A CA 1
ATOM 868 C C . GLY A 1 112 ? 0.767 -22.156 -6.668 1 98.88 112 GLY A C 1
ATOM 869 O O . GLY A 1 112 ? 0.565 -22.75 -5.605 1 98.88 112 GLY A O 1
ATOM 870 N N . ASN A 1 113 ? 1.451 -21.047 -6.73 1 97.81 113 ASN A N 1
ATOM 871 C CA . ASN A 1 113 ? 2.01 -20.344 -5.578 1 97.81 113 ASN A CA 1
ATOM 872 C C . ASN A 1 113 ? 1.268 -19.047 -5.301 1 97.81 113 ASN A C 1
ATOM 874 O O . ASN A 1 113 ? 1.005 -18.266 -6.219 1 97.81 113 ASN A O 1
ATOM 878 N N . SER A 1 114 ? 0.976 -18.812 -4.02 1 93.94 114 SER A N 1
ATOM 879 C CA . SER A 1 114 ? 0.416 -17.547 -3.596 1 93.94 114 SER A CA 1
ATOM 880 C C . SER A 1 114 ? -0.833 -17.188 -4.395 1 93.94 114 SER A C 1
ATOM 882 O O . SER A 1 114 ? -1.784 -17.969 -4.445 1 93.94 114 SER A O 1
ATOM 884 N N . LEU A 1 115 ? -0.797 -16.094 -5.133 1 92.56 115 LEU A N 1
ATOM 885 C CA . LEU A 1 115 ? -1.904 -15.734 -6.008 1 92.56 115 LEU A CA 1
ATOM 886 C C . LEU A 1 115 ? -2.182 -16.844 -7.02 1 92.56 115 LEU A C 1
ATOM 888 O O . LEU A 1 115 ? -3.342 -17.141 -7.32 1 92.56 115 LEU A O 1
ATOM 892 N N . GLY A 1 116 ? -1.216 -17.438 -7.473 1 96.94 116 GLY A N 1
ATOM 893 C CA . GLY A 1 116 ? -1.351 -18.578 -8.383 1 96.94 116 GLY A CA 1
ATOM 894 C C . GLY A 1 116 ? -1.956 -19.797 -7.723 1 96.94 116 GLY A C 1
ATOM 895 O O . GLY A 1 116 ? -2.611 -20.609 -8.383 1 96.94 116 GLY A O 1
ATOM 896 N N . GLY A 1 117 ? -1.647 -19.953 -6.465 1 97.31 117 GLY A N 1
ATOM 897 C CA . GLY A 1 117 ? -2.312 -21.016 -5.719 1 97.31 117 GLY A CA 1
ATOM 898 C C . GLY A 1 117 ? -3.82 -20.844 -5.66 1 97.31 117 GLY A C 1
ATOM 899 O O . GLY A 1 117 ? -4.566 -21.797 -5.879 1 97.31 117 GLY A O 1
ATOM 900 N N . TYR A 1 118 ? -4.254 -19.656 -5.383 1 94.88 118 TYR A N 1
ATOM 901 C CA . TYR A 1 118 ? -5.684 -19.375 -5.391 1 94.88 118 TYR A CA 1
ATOM 902 C C . TYR A 1 118 ? -6.289 -19.672 -6.758 1 94.88 118 TYR A C 1
ATOM 904 O O . TYR A 1 118 ? -7.344 -20.312 -6.852 1 94.88 118 TYR A O 1
ATOM 912 N N . ALA A 1 119 ? -5.652 -19.188 -7.766 1 97 119 ALA A N 1
ATOM 913 C CA . ALA A 1 119 ? -6.145 -19.391 -9.125 1 97 119 ALA A CA 1
ATOM 914 C C . ALA A 1 119 ? -6.199 -20.875 -9.469 1 97 119 ALA A C 1
ATOM 916 O O . ALA A 1 119 ? -7.133 -21.328 -10.141 1 97 119 ALA A O 1
ATOM 917 N N . ALA A 1 120 ? -5.23 -21.578 -9.016 1 98.75 120 ALA A N 1
ATOM 918 C CA . ALA A 1 120 ? -5.207 -23.031 -9.234 1 98.75 120 ALA A CA 1
ATOM 919 C C . ALA A 1 120 ? -6.395 -23.703 -8.562 1 98.75 120 ALA A C 1
ATOM 921 O O . ALA A 1 120 ? -7.062 -24.547 -9.172 1 98.75 120 ALA A O 1
ATOM 922 N N . LEU A 1 121 ? -6.617 -23.328 -7.348 1 98.44 121 LEU A N 1
ATOM 923 C CA . LEU A 1 121 ? -7.719 -23.922 -6.602 1 98.44 121 LEU A CA 1
ATOM 924 C C . LEU A 1 121 ? -9.062 -23.594 -7.25 1 98.44 121 LEU A C 1
ATOM 926 O O . LEU A 1 121 ? -9.906 -24.469 -7.434 1 98.44 121 LEU A O 1
ATOM 930 N N . ALA A 1 122 ? -9.25 -22.359 -7.57 1 98 122 ALA A N 1
ATOM 931 C CA . ALA A 1 122 ? -10.492 -21.922 -8.211 1 98 122 ALA A CA 1
ATOM 932 C C . ALA A 1 122 ? -10.703 -22.656 -9.531 1 98 122 ALA A C 1
ATOM 934 O O . ALA A 1 122 ? -11.82 -23.078 -9.836 1 98 122 ALA A O 1
ATOM 935 N N . SER A 1 123 ? -9.695 -22.797 -10.281 1 98.81 123 SER A N 1
ATOM 936 C CA . SER A 1 123 ? -9.781 -23.5 -11.555 1 98.81 123 SER A CA 1
ATOM 937 C C . SER A 1 123 ? -10.094 -24.984 -11.352 1 98.81 123 SER A C 1
ATOM 939 O O . SER A 1 123 ? -10.961 -25.531 -12.031 1 98.81 123 SER A O 1
ATOM 941 N N . GLY A 1 124 ? -9.352 -25.578 -10.453 1 98.75 124 GLY A N 1
ATOM 942 C CA . GLY A 1 124 ? -9.586 -26.984 -10.172 1 98.75 124 GLY A CA 1
ATOM 943 C C . GLY A 1 124 ? -11.016 -27.281 -9.742 1 98.75 124 GLY A C 1
ATOM 944 O O . GLY A 1 124 ? -11.602 -28.281 -10.164 1 98.75 124 GLY A O 1
ATOM 945 N N . ALA A 1 125 ? -11.508 -26.422 -8.922 1 98.44 125 ALA A N 1
ATOM 946 C CA . ALA A 1 125 ? -12.883 -26.578 -8.469 1 98.44 125 ALA A CA 1
ATOM 947 C C . ALA A 1 125 ? -13.859 -26.484 -9.641 1 98.44 125 ALA A C 1
ATOM 949 O O . ALA A 1 125 ? -14.883 -27.172 -9.664 1 98.44 125 ALA A O 1
ATOM 950 N N . ALA A 1 126 ? -13.562 -25.656 -10.555 1 98.19 126 ALA A N 1
ATOM 951 C CA . ALA A 1 126 ? -14.445 -25.422 -11.695 1 98.19 126 ALA A CA 1
ATOM 952 C C . ALA A 1 126 ? -14.32 -26.531 -12.727 1 98.19 126 ALA A C 1
ATOM 954 O O . ALA A 1 126 ? -15.273 -26.812 -13.461 1 98.19 126 ALA A O 1
ATOM 955 N N . MET A 1 127 ? -13.25 -27.219 -12.797 1 97.94 127 MET A N 1
ATOM 956 C CA . MET A 1 127 ? -12.914 -28.125 -13.883 1 97.94 127 MET A CA 1
ATOM 957 C C . MET A 1 127 ? -13.477 -29.516 -13.625 1 97.94 127 MET A C 1
ATOM 959 O O . MET A 1 127 ? -13.57 -30.328 -14.547 1 97.94 127 MET A O 1
ATOM 963 N N . GLY A 1 128 ? -13.836 -29.859 -12.406 1 94.25 128 GLY A N 1
ATOM 964 C CA . GLY A 1 128 ? -14.297 -31.203 -12.094 1 94.25 128 GLY A CA 1
ATOM 965 C C . GLY A 1 128 ? -13.281 -32.281 -12.422 1 94.25 128 GLY A C 1
ATOM 966 O O . GLY A 1 128 ? -12.125 -32.219 -11.992 1 94.25 128 GLY A O 1
ATOM 967 N N . PRO A 1 129 ? -13.641 -33.156 -13.281 1 91.94 129 PRO A N 1
ATOM 968 C CA . PRO A 1 129 ? -12.773 -34.312 -13.562 1 91.94 129 PRO A CA 1
ATOM 969 C C . PRO A 1 129 ? -11.555 -33.938 -14.406 1 91.94 129 PRO A C 1
ATOM 971 O O . PRO A 1 129 ? -10.586 -34.688 -14.469 1 91.94 129 PRO A O 1
ATOM 974 N N . GLU A 1 130 ? -11.633 -32.844 -15.023 1 96 130 GLU A N 1
ATOM 975 C CA . GLU A 1 130 ? -10.5 -32.375 -15.828 1 96 130 GLU A CA 1
ATOM 976 C C . GLU A 1 130 ? -9.336 -31.938 -14.953 1 96 130 GLU A C 1
ATOM 978 O O . GLU A 1 130 ? -8.203 -31.797 -15.422 1 96 130 GLU A O 1
ATOM 983 N N . ALA A 1 131 ? -9.602 -31.703 -13.742 1 98.44 131 ALA A N 1
ATOM 984 C CA . ALA A 1 131 ? -8.523 -31.484 -12.773 1 98.44 131 ALA A CA 1
ATOM 985 C C . ALA A 1 131 ? -8.055 -32.812 -12.172 1 98.44 131 ALA A C 1
ATOM 987 O O . ALA A 1 131 ? -8.781 -33.469 -11.414 1 98.44 131 ALA A O 1
ATOM 988 N N . ALA A 1 132 ? -6.871 -33.125 -12.531 1 98.44 132 ALA A N 1
ATOM 989 C CA . ALA A 1 132 ? -6.32 -34.375 -12.031 1 98.44 132 ALA A CA 1
ATOM 990 C C . ALA A 1 132 ? -5.789 -34.219 -10.609 1 98.44 132 ALA A C 1
ATOM 992 O O . ALA A 1 132 ? -5.605 -35.219 -9.891 1 98.44 132 ALA A O 1
ATOM 993 N N . GLY A 1 133 ? -5.512 -33.062 -10.219 1 98.75 133 GLY A N 1
ATOM 994 C CA . GLY A 1 133 ? -5.008 -32.688 -8.906 1 98.75 133 GLY A CA 1
ATOM 995 C C . GLY A 1 133 ? -4.762 -31.203 -8.766 1 98.75 133 GLY A C 1
ATOM 996 O O . GLY A 1 133 ? -4.641 -30.484 -9.773 1 98.75 133 GLY A O 1
ATOM 997 N N . VAL A 1 134 ? -4.727 -30.734 -7.527 1 98.88 134 VAL A N 1
ATOM 998 C CA . VAL A 1 134 ? -4.414 -29.328 -7.227 1 98.88 134 VAL A CA 1
ATOM 999 C C . VAL A 1 134 ? -3.35 -29.266 -6.133 1 98.88 134 VAL A C 1
ATOM 1001 O O . VAL A 1 134 ? -3.43 -29.984 -5.137 1 98.88 134 VAL A O 1
ATOM 1004 N N . VAL A 1 135 ? -2.354 -28.469 -6.387 1 98.94 135 VAL A N 1
ATOM 1005 C CA . VAL A 1 135 ? -1.275 -28.266 -5.422 1 98.94 135 VAL A CA 1
ATOM 1006 C C . VAL A 1 135 ? -1.201 -26.781 -5.043 1 98.94 135 VAL A C 1
ATOM 1008 O O . VAL A 1 135 ? -1.064 -25.922 -5.91 1 98.94 135 VAL A O 1
ATOM 1011 N N . LEU A 1 136 ? -1.27 -26.516 -3.805 1 98.62 136 LEU A N 1
ATOM 1012 C CA . LEU A 1 136 ? -1.209 -25.156 -3.297 1 98.62 136 LEU A CA 1
ATOM 1013 C C . LEU A 1 136 ? 0.105 -24.906 -2.564 1 98.62 136 LEU A C 1
ATOM 1015 O O . LEU A 1 136 ? 0.372 -25.516 -1.531 1 98.62 136 LEU A O 1
ATOM 1019 N N . LEU A 1 137 ? 0.912 -24.047 -3.141 1 98.06 137 LEU A N 1
ATOM 1020 C CA . LEU A 1 137 ? 2.127 -23.578 -2.48 1 98.06 137 LEU A CA 1
ATOM 1021 C C . LEU A 1 137 ? 1.903 -22.203 -1.841 1 98.06 137 LEU A C 1
ATOM 1023 O O . LEU A 1 137 ? 1.893 -21.188 -2.533 1 98.06 137 LEU A O 1
ATOM 1027 N N . ASN A 1 138 ? 1.767 -22.203 -0.519 1 94.81 138 ASN A N 1
ATOM 1028 C CA . ASN A 1 138 ? 1.516 -20.953 0.214 1 94.81 138 ASN A CA 1
ATOM 1029 C C . ASN A 1 138 ? 0.485 -20.094 -0.495 1 94.81 138 ASN A C 1
ATOM 1031 O O . ASN A 1 138 ? 0.722 -18.906 -0.721 1 94.81 138 ASN A O 1
ATOM 1035 N N . ALA A 1 139 ? -0.665 -20.656 -0.688 1 93.38 139 ALA A N 1
ATOM 1036 C CA . ALA A 1 139 ? -1.694 -20.047 -1.521 1 93.38 139 ALA A CA 1
ATOM 1037 C C . ALA A 1 139 ? -2.309 -18.844 -0.831 1 93.38 139 ALA A C 1
ATOM 1039 O O . ALA A 1 139 ? -2.506 -18.844 0.387 1 93.38 139 ALA A O 1
ATOM 1040 N N . ALA A 1 140 ? -2.574 -17.875 -1.623 1 86.62 140 ALA A N 1
ATOM 1041 C CA . ALA A 1 140 ? -3.352 -16.734 -1.15 1 86.62 140 ALA A CA 1
ATOM 1042 C C . ALA A 1 140 ? -4.832 -17.094 -1.041 1 86.62 140 ALA A C 1
ATOM 1044 O O . ALA A 1 140 ? -5.266 -18.141 -1.526 1 86.62 140 ALA A O 1
ATOM 1045 N N . GLY A 1 141 ? -5.637 -16.234 -0.337 1 86.06 141 GLY A N 1
ATOM 1046 C CA . GLY A 1 141 ? -7.078 -16.422 -0.231 1 86.06 141 GLY A CA 1
ATOM 1047 C C . GLY A 1 141 ? -7.617 -16.141 1.156 1 86.06 141 GLY A C 1
ATOM 1048 O O . GLY A 1 141 ? -6.848 -15.867 2.084 1 86.06 141 GLY A O 1
ATOM 1049 N N . TYR A 1 142 ? -8.898 -16.141 1.214 1 81.88 142 TYR A N 1
ATOM 1050 C CA . TYR A 1 142 ? -9.586 -15.859 2.469 1 81.88 142 TYR A CA 1
ATOM 1051 C C . TYR A 1 142 ? -10.664 -16.891 2.746 1 81.88 142 TYR A C 1
ATOM 1053 O O . TYR A 1 142 ? -11.133 -17.578 1.827 1 81.88 142 TYR A O 1
ATOM 1061 N N . PHE A 1 143 ? -10.969 -17.016 3.971 1 88.38 143 PHE A N 1
ATOM 1062 C CA . PHE A 1 143 ? -12.086 -17.859 4.371 1 88.38 143 PHE A CA 1
ATOM 1063 C C . PHE A 1 143 ? -13.328 -17.016 4.66 1 88.38 143 PHE A C 1
ATOM 1065 O O . PHE A 1 143 ? -13.219 -15.844 5.02 1 88.38 143 PHE A O 1
ATOM 1072 N N . SER A 1 144 ? -14.484 -17.609 4.477 1 85.19 144 SER A N 1
ATOM 1073 C CA . SER A 1 144 ? -15.75 -16.922 4.695 1 85.19 144 SER A CA 1
ATOM 1074 C C . SER A 1 144 ? -15.828 -16.328 6.102 1 85.19 144 SER A C 1
ATOM 1076 O O . SER A 1 144 ? -16.406 -15.266 6.309 1 85.19 144 SER A O 1
ATOM 1078 N N . GLU A 1 145 ? -15.336 -16.953 7.02 1 78.12 145 GLU A N 1
ATOM 1079 C CA . GLU A 1 145 ? -15.383 -16.516 8.414 1 78.12 145 GLU A CA 1
ATOM 1080 C C . GLU A 1 145 ? -14.539 -15.266 8.633 1 78.12 145 GLU A C 1
ATOM 1082 O O . GLU A 1 145 ? -14.75 -14.531 9.594 1 78.12 145 GLU A O 1
ATOM 1087 N N . ASP A 1 146 ? -13.617 -15.133 7.758 1 70.12 146 ASP A N 1
ATOM 1088 C CA . ASP A 1 146 ? -12.789 -13.938 7.848 1 70.12 146 ASP A CA 1
ATOM 1089 C C . ASP A 1 146 ? -13.609 -12.68 7.586 1 70.12 146 ASP A C 1
ATOM 1091 O O . ASP A 1 146 ? -13.289 -11.602 8.094 1 70.12 146 ASP A O 1
ATOM 1095 N N . LYS A 1 147 ? -14.656 -12.656 6.734 1 57.66 147 LYS A N 1
ATOM 1096 C CA . LYS A 1 147 ? -15.477 -11.516 6.336 1 57.66 147 LYS A CA 1
ATOM 1097 C C . LYS A 1 147 ? -16.5 -11.164 7.422 1 57.66 147 LYS A C 1
ATOM 1099 O O . LYS A 1 147 ? -16.859 -10 7.582 1 57.66 147 LYS A O 1
ATOM 1104 N N . LYS A 1 148 ? -17.359 -12.102 7.938 1 51.16 148 LYS A N 1
ATOM 1105 C CA . LYS A 1 148 ? -18.438 -11.867 8.898 1 51.16 148 LYS A CA 1
ATOM 1106 C C . LYS A 1 148 ? -17.969 -11 10.055 1 51.16 148 LYS A C 1
ATOM 1108 O O . LYS A 1 148 ? -18.734 -10.219 10.617 1 51.16 148 LYS A O 1
ATOM 1113 N N . THR A 1 149 ? -17.125 -11.188 10.406 1 42.47 149 THR A N 1
ATOM 1114 C CA . THR A 1 149 ? -16.75 -10.398 11.57 1 42.47 149 THR A CA 1
ATOM 1115 C C . THR A 1 149 ? -16.75 -8.906 11.25 1 42.47 149 THR A C 1
ATOM 1117 O O . THR A 1 149 ? -16.781 -8.07 12.148 1 42.47 149 THR A O 1
ATOM 1120 N N . THR A 1 150 ? -16.812 -8.617 9.906 1 38.25 150 THR A N 1
ATOM 1121 C CA . THR A 1 150 ? -16.75 -7.184 9.625 1 38.25 150 THR A CA 1
ATOM 1122 C C . THR A 1 150 ? -18.156 -6.625 9.391 1 38.25 150 THR A C 1
ATOM 1124 O O . THR A 1 150 ? -18.328 -5.426 9.172 1 38.25 150 THR A O 1
ATOM 1127 N N . LYS A 1 151 ? -19.203 -7.363 8.93 1 37.03 151 LYS A N 1
ATOM 1128 C CA . LYS A 1 151 ? -20.531 -6.902 8.547 1 37.03 151 LYS A CA 1
ATOM 1129 C C . LYS A 1 151 ? -21.156 -6.047 9.648 1 37.03 151 LYS A C 1
ATOM 1131 O O . LYS A 1 151 ? -22.172 -5.379 9.422 1 37.03 151 LYS A O 1
ATOM 1136 N N . GLY A 1 152 ? -21.297 -6.461 10.867 1 32.09 152 GLY A N 1
ATOM 1137 C CA . GLY A 1 152 ? -22.219 -5.738 11.727 1 32.09 152 GLY A CA 1
ATOM 1138 C C . GLY A 1 152 ? -22.125 -4.234 11.578 1 32.09 152 GLY A C 1
ATOM 1139 O O . GLY A 1 152 ? -23.062 -3.594 11.109 1 32.09 152 GLY A O 1
ATOM 1140 N N . THR A 1 153 ? -21.797 -3.422 12.602 1 31.75 153 THR A N 1
ATOM 1141 C CA . THR A 1 153 ? -21.891 -1.986 12.836 1 31.75 153 THR A CA 1
ATOM 1142 C C . THR A 1 153 ? -21.109 -1.211 11.781 1 31.75 153 THR A C 1
ATOM 1144 O O . THR A 1 153 ? -21.328 -0.015 11.586 1 31.75 153 THR A O 1
ATOM 1147 N N . TRP A 1 154 ? -19.969 -1.724 11.227 1 29.81 154 TRP A N 1
ATOM 1148 C CA . TRP A 1 154 ? -18.797 -0.972 10.781 1 29.81 154 TRP A CA 1
ATOM 1149 C C . TRP A 1 154 ? -18.812 -0.795 9.266 1 29.81 154 TRP A C 1
ATOM 1151 O O . TRP A 1 154 ? -17.859 -0.282 8.688 1 29.81 154 TRP A O 1
ATOM 1161 N N . ALA A 1 155 ? -19.625 -1.444 8.508 1 35.97 155 ALA A N 1
ATOM 1162 C CA . ALA A 1 155 ? -19.547 -1.485 7.047 1 35.97 155 ALA A CA 1
ATOM 1163 C C . ALA A 1 155 ? -19.641 -0.083 6.453 1 35.97 155 ALA A C 1
ATOM 1165 O O . ALA A 1 155 ? -19.078 0.187 5.391 1 35.97 155 ALA A O 1
ATOM 1166 N N . THR A 1 156 ? -20.578 0.714 6.84 1 32.91 156 THR A N 1
ATOM 1167 C CA . THR A 1 156 ? -20.875 2.021 6.27 1 32.91 156 THR A CA 1
ATOM 1168 C C . THR A 1 156 ? -19.656 2.93 6.312 1 32.91 156 THR A C 1
ATOM 1170 O O . THR A 1 156 ? -19.484 3.791 5.449 1 32.91 156 THR A O 1
ATOM 1173 N N . ALA A 1 157 ? -18.891 2.951 7.492 1 33.81 157 ALA A N 1
ATOM 1174 C CA . ALA A 1 157 ? -17.891 3.955 7.879 1 33.81 157 ALA A CA 1
ATOM 1175 C C . ALA A 1 157 ? -16.609 3.809 7.066 1 33.81 157 ALA A C 1
ATOM 1177 O O . ALA A 1 157 ? -15.641 4.527 7.297 1 33.81 157 ALA A O 1
ATOM 1178 N N . ARG A 1 158 ? -16.406 2.832 6.227 1 38.25 158 ARG A N 1
ATOM 1179 C CA . ARG A 1 158 ? -15.094 2.314 5.895 1 38.25 158 ARG A CA 1
ATOM 1180 C C . ARG A 1 158 ? -14.375 3.238 4.914 1 38.25 158 ARG A C 1
ATOM 1182 O O . ARG A 1 158 ? -13.32 2.885 4.379 1 38.25 158 ARG A O 1
ATOM 1189 N N . LYS A 1 159 ? -15.023 4.078 4.129 1 40.97 159 LYS A N 1
ATOM 1190 C CA . LYS A 1 159 ? -14.289 4.824 3.109 1 40.97 159 LYS A CA 1
ATOM 1191 C C . LYS A 1 159 ? -13.336 5.828 3.748 1 40.97 159 LYS A C 1
ATOM 1193 O O . LYS A 1 159 ? -13.703 6.98 3.99 1 40.97 159 LYS A O 1
ATOM 1198 N N . THR A 1 160 ? -12.5 5.418 4.648 1 40.97 160 THR A N 1
ATOM 1199 C CA . THR A 1 160 ? -11.594 6.184 5.496 1 40.97 160 THR A CA 1
ATOM 1200 C C . THR A 1 160 ? -10.586 6.953 4.648 1 40.97 160 THR A C 1
ATOM 1202 O O . THR A 1 160 ? -10.422 6.668 3.461 1 40.97 160 THR A O 1
ATOM 1205 N N . VAL A 1 161 ? -9.992 8 5.305 1 41.66 161 VAL A N 1
ATOM 1206 C CA . VAL A 1 161 ? -8.898 8.812 4.801 1 41.66 161 VAL A CA 1
ATOM 1207 C C . VAL A 1 161 ? -7.852 7.922 4.129 1 41.66 161 VAL A C 1
ATOM 1209 O O . VAL A 1 161 ? -7.34 8.25 3.059 1 41.66 161 VAL A O 1
ATOM 1212 N N . ALA A 1 162 ? -7.539 6.859 4.805 1 44.53 162 ALA A N 1
ATOM 1213 C CA . ALA A 1 162 ? -6.598 5.934 4.18 1 44.53 162 ALA A CA 1
ATOM 1214 C C . ALA A 1 162 ? -7.145 5.406 2.857 1 44.53 162 ALA A C 1
ATOM 1216 O O . ALA A 1 162 ? -6.395 5.227 1.894 1 44.53 162 ALA A O 1
ATOM 1217 N N . GLY A 1 163 ? -8.484 5.027 2.9 1 48.19 163 GLY A N 1
ATOM 1218 C CA . GLY A 1 163 ? -9.094 4.664 1.631 1 48.19 163 GLY A CA 1
ATOM 1219 C C . GLY A 1 163 ? -8.906 5.715 0.554 1 48.19 163 GLY A C 1
ATOM 1220 O O . GLY A 1 163 ? -8.68 5.387 -0.611 1 48.19 163 GLY A O 1
ATOM 1221 N N . ILE A 1 164 ? -8.977 6.957 1.128 1 48.16 164 ILE A N 1
ATOM 1222 C CA . ILE A 1 164 ? -8.75 8.039 0.177 1 48.16 164 ILE A CA 1
ATOM 1223 C C . ILE A 1 164 ? -7.289 8.039 -0.262 1 48.16 164 ILE A C 1
ATOM 1225 O O . ILE A 1 164 ? -6.992 8.219 -1.446 1 48.16 164 ILE A O 1
ATOM 1229 N N . PHE A 1 165 ? -6.441 7.793 0.837 1 49.44 165 PHE A N 1
ATOM 1230 C CA . PHE A 1 165 ? -5.039 7.801 0.442 1 49.44 165 PHE A CA 1
ATOM 1231 C C . PHE A 1 165 ? -4.742 6.664 -0.527 1 49.44 165 PHE A C 1
ATOM 1233 O O . PHE A 1 165 ? -4.078 6.863 -1.545 1 49.44 165 PHE A O 1
ATOM 1240 N N . LEU A 1 166 ? -5.25 5.41 -0.133 1 51.53 166 LEU A N 1
ATOM 1241 C CA . LEU A 1 166 ? -5 4.316 -1.065 1 51.53 166 LEU A CA 1
ATOM 1242 C C . LEU A 1 166 ? -5.797 4.508 -2.354 1 51.53 166 LEU A C 1
ATOM 1244 O O . LEU A 1 166 ? -5.367 4.07 -3.424 1 51.53 166 LEU A O 1
ATOM 1248 N N . LYS A 1 167 ? -6.805 5.27 -2.193 1 54.94 167 LYS A N 1
ATOM 1249 C CA . LYS A 1 167 ? -7.555 5.496 -3.424 1 54.94 167 LYS A CA 1
ATOM 1250 C C . LYS A 1 167 ? -6.945 6.633 -4.238 1 54.94 167 LYS A C 1
ATOM 1252 O O . LYS A 1 167 ? -7.312 6.836 -5.398 1 54.94 167 LYS A O 1
ATOM 1257 N N . ASN A 1 168 ? -5.949 7.145 -3.545 1 64.12 168 ASN A N 1
ATOM 1258 C CA . ASN A 1 168 ? -5.305 8.172 -4.355 1 64.12 168 ASN A CA 1
ATOM 1259 C C . ASN A 1 168 ? -4.367 7.562 -5.395 1 64.12 168 ASN A C 1
ATOM 1261 O O . ASN A 1 168 ? -3.387 6.906 -5.043 1 64.12 168 ASN A O 1
ATOM 1265 N N . ALA A 1 169 ? -4.832 7.582 -6.617 1 67.69 169 ALA A N 1
ATOM 1266 C CA . ALA A 1 169 ? -4.09 7.027 -7.746 1 67.69 169 ALA A CA 1
ATOM 1267 C C . ALA A 1 169 ? -2.617 7.414 -7.68 1 67.69 169 ALA A C 1
ATOM 1269 O O . ALA A 1 169 ? -1.744 6.629 -8.055 1 67.69 169 ALA A O 1
ATOM 1270 N N . LEU A 1 170 ? -2.361 8.484 -7.195 1 71.62 170 LEU A N 1
ATOM 1271 C CA . LEU A 1 170 ? -0.976 8.938 -7.113 1 71.62 170 LEU A CA 1
ATOM 1272 C C . LEU A 1 170 ? -0.214 8.164 -6.043 1 71.62 170 LEU A C 1
ATOM 1274 O O . LEU A 1 170 ? 0.936 7.77 -6.254 1 71.62 170 LEU A O 1
ATOM 1278 N N . LEU A 1 171 ? -0.851 8.031 -4.859 1 75.44 171 LEU A N 1
ATOM 1279 C CA . LEU A 1 171 ? -0.196 7.227 -3.83 1 75.44 171 LEU A CA 1
ATOM 1280 C C . LEU A 1 171 ? 0.071 5.812 -4.332 1 75.44 171 LEU A C 1
ATOM 1282 O O . LEU A 1 171 ? 1.144 5.254 -4.09 1 75.44 171 LEU A O 1
ATOM 1286 N N . GLN A 1 172 ? -0.854 5.332 -4.992 1 83.12 172 GLN A N 1
ATOM 1287 C CA . GLN A 1 172 ? -0.67 4.008 -5.574 1 83.12 172 GLN A CA 1
ATOM 1288 C C . GLN A 1 172 ? 0.49 3.998 -6.562 1 83.12 172 GLN A C 1
ATOM 1290 O O . GLN A 1 172 ? 1.251 3.031 -6.629 1 83.12 172 GLN A O 1
ATOM 1295 N N . ARG A 1 173 ? 0.594 5.02 -7.344 1 85.75 173 ARG A N 1
ATOM 1296 C CA . ARG A 1 173 ? 1.683 5.129 -8.312 1 85.75 173 ARG A CA 1
ATOM 1297 C C . ARG A 1 173 ? 3.033 5.199 -7.605 1 85.75 173 ARG A C 1
ATOM 1299 O O . ARG A 1 173 ? 3.992 4.543 -8.016 1 85.75 173 ARG A O 1
ATOM 1306 N N . ILE A 1 174 ? 3.113 5.93 -6.531 1 81.81 174 ILE A N 1
ATOM 1307 C CA . ILE A 1 174 ? 4.352 6.062 -5.766 1 81.81 174 ILE A CA 1
ATOM 1308 C C . ILE A 1 174 ? 4.746 4.707 -5.188 1 81.81 174 ILE A C 1
ATOM 1310 O O . ILE A 1 174 ? 5.906 4.297 -5.285 1 81.81 174 ILE A O 1
ATOM 1314 N N . ILE A 1 175 ? 3.773 4.09 -4.586 1 86.19 175 ILE A N 1
ATOM 1315 C CA . ILE A 1 175 ? 4.039 2.771 -4.016 1 86.19 175 ILE A CA 1
ATOM 1316 C C . ILE A 1 175 ? 4.531 1.827 -5.113 1 86.19 175 ILE A C 1
ATOM 1318 O O . ILE A 1 175 ? 5.547 1.15 -4.945 1 86.19 175 ILE A O 1
ATOM 1322 N N . PHE A 1 176 ? 3.883 1.822 -6.23 1 91.25 176 PHE A N 1
ATOM 1323 C CA . PHE A 1 176 ? 4.23 0.96 -7.355 1 91.25 176 PHE A CA 1
ATOM 1324 C C . PHE A 1 176 ? 5.645 1.254 -7.844 1 91.25 176 PHE A C 1
ATOM 1326 O O . PHE A 1 176 ? 6.441 0.335 -8.039 1 91.25 176 PHE A O 1
ATOM 1333 N N . GLU A 1 177 ? 5.941 2.494 -8.07 1 91.38 177 GLU A N 1
ATOM 1334 C CA . GLU A 1 177 ? 7.25 2.9 -8.57 1 91.38 177 GLU A CA 1
ATOM 1335 C C . GLU A 1 177 ? 8.359 2.492 -7.609 1 91.38 177 GLU A C 1
ATOM 1337 O O . GLU A 1 177 ? 9.469 2.15 -8.039 1 91.38 177 GLU A O 1
ATOM 1342 N N . ASN A 1 178 ? 8.094 2.523 -6.371 1 90 178 ASN A N 1
ATOM 1343 C CA . ASN A 1 178 ? 9.094 2.113 -5.387 1 90 178 ASN A CA 1
ATOM 1344 C C . ASN A 1 178 ? 9.25 0.596 -5.352 1 90 178 ASN A C 1
ATOM 1346 O O . ASN A 1 178 ? 10.375 0.088 -5.297 1 90 178 ASN A O 1
ATOM 1350 N N . LEU A 1 179 ? 8.195 -0.085 -5.418 1 92.69 179 LEU A N 1
ATOM 1351 C CA . LEU A 1 179 ? 8.211 -1.539 -5.301 1 92.69 179 LEU A CA 1
ATOM 1352 C C . LEU A 1 179 ? 8.906 -2.174 -6.5 1 92.69 179 LEU A C 1
ATOM 1354 O O . LEU A 1 179 ? 9.414 -3.291 -6.406 1 92.69 179 LEU A O 1
ATOM 1358 N N . ARG A 1 180 ? 8.953 -1.445 -7.621 1 95.25 180 ARG A N 1
ATOM 1359 C CA . ARG A 1 180 ? 9.492 -2.07 -8.82 1 95.25 180 ARG A CA 1
ATOM 1360 C C . ARG A 1 180 ? 10.977 -1.766 -8.977 1 95.25 180 ARG A C 1
ATOM 1362 O O . ARG A 1 180 ? 11.602 -2.16 -9.969 1 95.25 180 ARG A O 1
ATOM 1369 N N . GLN A 1 181 ? 11.539 -1.112 -8.023 1 95.31 181 GLN A N 1
ATOM 1370 C CA . GLN A 1 181 ? 12.977 -0.869 -8.047 1 95.31 181 GLN A CA 1
ATOM 1371 C C . GLN A 1 181 ? 13.758 -2.146 -7.746 1 95.31 181 GLN A C 1
ATOM 1373 O O . GLN A 1 181 ? 13.352 -2.939 -6.895 1 95.31 181 GLN A O 1
ATOM 1378 N N . PRO A 1 182 ? 14.898 -2.354 -8.43 1 96.69 182 PRO A N 1
ATOM 1379 C CA . PRO A 1 182 ? 15.672 -3.578 -8.211 1 96.69 182 PRO A CA 1
ATOM 1380 C C . PRO A 1 182 ? 16.062 -3.777 -6.75 1 96.69 182 PRO A C 1
ATOM 1382 O O . PRO A 1 182 ? 15.984 -4.895 -6.234 1 96.69 182 PRO A O 1
ATOM 1385 N N . SER A 1 183 ? 16.5 -2.729 -6.098 1 95.12 183 SER A N 1
ATOM 1386 C CA . SER A 1 183 ? 16.922 -2.84 -4.703 1 95.12 183 SER A CA 1
ATOM 1387 C C . SER A 1 183 ? 15.742 -3.215 -3.807 1 95.12 183 SER A C 1
ATOM 1389 O O . SER A 1 183 ? 15.891 -4.008 -2.875 1 95.12 183 SER A O 1
ATOM 1391 N N . THR A 1 184 ? 14.602 -2.617 -4.07 1 94.88 184 THR A N 1
ATOM 1392 C CA . THR A 1 184 ? 13.406 -2.918 -3.289 1 94.88 184 THR A CA 1
ATOM 1393 C C . THR A 1 184 ? 12.938 -4.348 -3.545 1 94.88 184 THR A C 1
ATOM 1395 O O . THR A 1 184 ? 12.562 -5.062 -2.611 1 94.88 184 THR A O 1
ATOM 1398 N N . ILE A 1 185 ? 12.938 -4.801 -4.797 1 97.06 185 ILE A N 1
ATOM 1399 C CA . ILE A 1 185 ? 12.578 -6.172 -5.141 1 97.06 185 ILE A CA 1
ATOM 1400 C C . ILE A 1 185 ? 13.484 -7.148 -4.402 1 97.06 185 ILE A C 1
ATOM 1402 O O . ILE A 1 185 ? 13.008 -8.094 -3.766 1 97.06 185 ILE A O 1
ATOM 1406 N N . LYS A 1 186 ? 14.75 -6.902 -4.5 1 97.31 186 LYS A N 1
ATOM 1407 C CA . LYS A 1 186 ? 15.711 -7.777 -3.84 1 97.31 186 LYS A CA 1
ATOM 1408 C C . LYS A 1 186 ? 15.484 -7.805 -2.332 1 97.31 186 LYS A C 1
ATOM 1410 O O . LYS A 1 186 ? 15.508 -8.875 -1.714 1 97.31 186 LYS A O 1
ATOM 1415 N N . ARG A 1 187 ? 15.297 -6.703 -1.736 1 94.56 187 ARG A N 1
ATOM 1416 C CA . ARG A 1 187 ? 15.047 -6.609 -0.302 1 94.56 187 ARG A CA 1
ATOM 1417 C C . ARG A 1 187 ? 13.781 -7.383 0.082 1 94.56 187 ARG A C 1
ATOM 1419 O O . ARG A 1 187 ? 13.773 -8.102 1.08 1 94.56 187 ARG A O 1
ATOM 1426 N N . THR A 1 188 ? 12.734 -7.188 -0.668 1 93.75 188 THR A N 1
ATOM 1427 C CA . THR A 1 188 ? 11.477 -7.887 -0.408 1 93.75 188 THR A CA 1
ATOM 1428 C C . THR A 1 188 ? 11.664 -9.398 -0.523 1 93.75 188 THR A C 1
ATOM 1430 O O . THR A 1 188 ? 11.203 -10.156 0.334 1 93.75 188 THR A O 1
ATOM 1433 N N . LEU A 1 189 ? 12.344 -9.852 -1.594 1 96.69 189 LEU A N 1
ATOM 1434 C CA . LEU A 1 189 ? 12.625 -11.273 -1.757 1 96.69 189 LEU A CA 1
ATOM 1435 C C . LEU A 1 189 ? 13.422 -11.812 -0.57 1 96.69 189 LEU A C 1
ATOM 1437 O O . LEU A 1 189 ? 13.125 -12.891 -0.055 1 96.69 189 LEU A O 1
ATOM 1441 N N . ASN A 1 190 ? 14.383 -11.078 -0.132 1 95.62 190 ASN A N 1
ATOM 1442 C CA . ASN A 1 190 ? 15.203 -11.508 1 1 95.62 190 ASN A CA 1
ATOM 1443 C C . ASN A 1 190 ? 14.375 -11.617 2.279 1 95.62 190 ASN A C 1
ATOM 1445 O O . ASN A 1 190 ? 14.75 -12.336 3.205 1 95.62 190 ASN A O 1
ATOM 1449 N N . GLN A 1 191 ? 13.297 -10.898 2.314 1 91.44 191 GLN A N 1
ATOM 1450 C CA . GLN A 1 191 ? 12.43 -10.945 3.484 1 91.44 191 GLN A CA 1
ATOM 1451 C C . GLN A 1 191 ? 11.547 -12.188 3.459 1 91.44 191 GLN A C 1
ATOM 1453 O O . GLN A 1 191 ? 11.172 -12.719 4.512 1 91.44 191 GLN A O 1
ATOM 1458 N N . VAL A 1 192 ? 11.234 -12.711 2.25 1 93.12 192 VAL A N 1
ATOM 1459 C CA . VAL A 1 192 ? 10.227 -13.766 2.195 1 93.12 192 VAL A CA 1
ATOM 1460 C C . VAL A 1 192 ? 10.898 -15.102 1.866 1 93.12 192 VAL A C 1
ATOM 1462 O O . VAL A 1 192 ? 10.227 -16.125 1.772 1 93.12 192 VAL A O 1
ATOM 1465 N N . TYR A 1 193 ? 12.18 -15.125 1.698 1 96.38 193 TYR A N 1
ATOM 1466 C CA . TYR A 1 193 ? 13.008 -16.312 1.6 1 96.38 193 TYR A CA 1
ATOM 1467 C C . TYR A 1 193 ? 13.789 -16.547 2.887 1 96.38 193 TYR A C 1
ATOM 1469 O O . TYR A 1 193 ? 14.406 -15.617 3.416 1 96.38 193 TYR A O 1
ATOM 1477 N N . ILE A 1 194 ? 13.766 -17.766 3.361 1 96.31 194 ILE A N 1
ATOM 1478 C CA . ILE A 1 194 ? 14.609 -18.109 4.5 1 96.31 194 ILE A CA 1
ATOM 1479 C C . ILE A 1 194 ? 16.031 -18.391 4.027 1 96.31 194 ILE A C 1
ATOM 1481 O O . ILE A 1 194 ? 17 -17.812 4.562 1 96.31 194 ILE A O 1
ATOM 1485 N N . ASP A 1 195 ? 16.141 -19.203 3.115 1 97.62 195 ASP A N 1
ATOM 1486 C CA . ASP A 1 195 ? 17.391 -19.375 2.363 1 97.62 195 ASP A CA 1
ATOM 1487 C C . ASP A 1 195 ? 17.391 -18.484 1.119 1 97.62 195 ASP A C 1
ATOM 1489 O O . ASP A 1 195 ? 16.688 -18.766 0.151 1 97.62 195 ASP A O 1
ATOM 1493 N N . THR A 1 196 ? 18.266 -17.469 1.072 1 98 196 THR A N 1
ATOM 1494 C CA . THR A 1 196 ? 18.203 -16.453 0.036 1 98 196 THR A CA 1
ATOM 1495 C C . THR A 1 196 ? 19.156 -16.766 -1.106 1 98 196 THR A C 1
ATOM 1497 O O . THR A 1 196 ? 19.438 -15.914 -1.945 1 98 196 THR A O 1
ATOM 1500 N N . SER A 1 197 ? 19.672 -17.938 -1.165 1 98.25 197 SER A N 1
ATOM 1501 C CA . SER A 1 197 ? 20.672 -18.312 -2.154 1 98.25 197 SER A CA 1
ATOM 1502 C C . SER A 1 197 ? 20.141 -18.141 -3.574 1 98.25 197 SER A C 1
ATOM 1504 O O . SER A 1 197 ? 20.906 -17.812 -4.488 1 98.25 197 SER A O 1
ATOM 1506 N N . ASN A 1 198 ? 18.844 -18.344 -3.756 1 98.25 198 ASN A N 1
ATOM 1507 C CA . ASN A 1 198 ? 18.266 -18.297 -5.098 1 98.25 198 ASN A CA 1
ATOM 1508 C C . ASN A 1 198 ? 17.734 -16.906 -5.422 1 98.25 198 ASN A C 1
ATOM 1510 O O . ASN A 1 198 ? 17.203 -16.672 -6.516 1 98.25 198 ASN A O 1
ATOM 1514 N N . VAL A 1 199 ? 17.875 -15.953 -4.469 1 98.5 199 VAL A N 1
ATOM 1515 C CA . VAL A 1 199 ? 17.547 -14.562 -4.773 1 98.5 199 VAL A CA 1
ATOM 1516 C C . VAL A 1 199 ? 18.688 -13.922 -5.566 1 98.5 199 VAL A C 1
ATOM 1518 O O . VAL A 1 199 ? 19.547 -13.242 -4.996 1 98.5 199 VAL A O 1
ATOM 1521 N N . ASP A 1 200 ? 18.672 -14.117 -6.812 1 98.38 200 ASP A N 1
ATOM 1522 C CA . ASP A 1 200 ? 19.766 -13.656 -7.676 1 98.38 200 ASP A CA 1
ATOM 1523 C C . ASP A 1 200 ? 19.266 -12.586 -8.648 1 98.38 200 ASP A C 1
ATOM 1525 O O . ASP A 1 200 ? 18.094 -12.227 -8.641 1 98.38 200 ASP A O 1
ATOM 1529 N N . ASP A 1 201 ? 20.172 -12.117 -9.453 1 98.12 201 ASP A N 1
ATOM 1530 C CA . ASP A 1 201 ? 19.859 -11.023 -10.359 1 98.12 201 ASP A CA 1
ATOM 1531 C C . ASP A 1 201 ? 18.844 -11.453 -11.414 1 98.12 201 ASP A C 1
ATOM 1533 O O . ASP A 1 201 ? 18.016 -10.641 -11.852 1 98.12 201 ASP A O 1
ATOM 1537 N N . GLU A 1 202 ? 18.891 -12.711 -11.781 1 98 202 GLU A N 1
ATOM 1538 C CA . GLU A 1 202 ? 17.938 -13.211 -12.766 1 98 202 GLU A CA 1
ATOM 1539 C C . GLU A 1 202 ? 16.516 -13.125 -12.242 1 98 202 GLU A C 1
ATOM 1541 O O . GLU A 1 202 ? 15.617 -12.648 -12.945 1 98 202 GLU A O 1
ATOM 1546 N N . LEU A 1 203 ? 16.344 -13.578 -11.016 1 98.38 203 LEU A N 1
ATOM 1547 C CA . LEU A 1 203 ? 15.016 -13.531 -10.406 1 98.38 203 LEU A CA 1
ATOM 1548 C C . LEU A 1 203 ? 14.547 -12.086 -10.242 1 98.38 203 LEU A C 1
ATOM 1550 O O . LEU A 1 203 ? 13.398 -11.766 -10.57 1 98.38 203 LEU A O 1
ATOM 1554 N N . VAL A 1 204 ? 15.43 -11.211 -9.766 1 98.62 204 VAL A N 1
ATOM 1555 C CA . VAL A 1 204 ? 15.102 -9.805 -9.555 1 98.62 204 VAL A CA 1
ATOM 1556 C C . VAL A 1 204 ? 14.68 -9.172 -10.875 1 98.62 204 VAL A C 1
ATOM 1558 O O . VAL A 1 204 ? 13.641 -8.5 -10.953 1 98.62 204 VAL A O 1
ATOM 1561 N N . GLU A 1 205 ? 15.414 -9.414 -11.906 1 98.5 205 GLU A N 1
ATOM 1562 C CA . GLU A 1 205 ? 15.117 -8.812 -13.203 1 98.5 205 GLU A CA 1
ATOM 1563 C C . GLU A 1 205 ? 13.844 -9.406 -13.812 1 98.5 205 GLU A C 1
ATOM 1565 O O . GLU A 1 205 ? 13.094 -8.703 -14.492 1 98.5 205 GLU A O 1
ATOM 1570 N N . ALA A 1 206 ? 13.602 -10.68 -13.508 1 98.31 206 ALA A N 1
ATOM 1571 C CA . ALA A 1 206 ? 12.391 -11.328 -14.008 1 98.31 206 ALA A CA 1
ATOM 1572 C C . ALA A 1 206 ? 11.141 -10.688 -13.43 1 98.31 206 ALA A C 1
ATOM 1574 O O . ALA A 1 206 ? 10.062 -10.75 -14.031 1 98.31 206 ALA A O 1
ATOM 1575 N N . ILE A 1 207 ? 11.273 -10.102 -12.297 1 98.44 207 ILE A N 1
ATOM 1576 C CA . ILE A 1 207 ? 10.172 -9.391 -11.664 1 98.44 207 ILE A CA 1
ATOM 1577 C C . ILE A 1 207 ? 10.141 -7.945 -12.148 1 98.44 207 ILE A C 1
ATOM 1579 O O . ILE A 1 207 ? 9.07 -7.418 -12.477 1 98.44 207 ILE A O 1
ATOM 1583 N N . ARG A 1 208 ? 11.297 -7.332 -12.25 1 98.56 208 ARG A N 1
ATOM 1584 C CA . ARG A 1 208 ? 11.414 -5.91 -12.555 1 98.56 208 ARG A CA 1
ATOM 1585 C C . ARG A 1 208 ? 10.992 -5.617 -13.992 1 98.56 208 ARG A C 1
ATOM 1587 O O . ARG A 1 208 ? 10.188 -4.719 -14.234 1 98.56 208 ARG A O 1
ATOM 1594 N N . LYS A 1 209 ? 11.477 -6.316 -14.945 1 98.44 209 LYS A N 1
ATOM 1595 C CA . LYS A 1 209 ? 11.32 -5.98 -16.359 1 98.44 209 LYS A CA 1
ATOM 1596 C C . LYS A 1 209 ? 9.844 -5.914 -16.75 1 98.44 209 LYS A C 1
ATOM 1598 O O . LYS A 1 209 ? 9.398 -4.93 -17.344 1 98.44 209 LYS A O 1
ATOM 1603 N N . PRO A 1 210 ? 9.055 -6.93 -16.344 1 98.44 210 PRO A N 1
ATOM 1604 C CA . PRO A 1 210 ? 7.637 -6.832 -16.703 1 98.44 210 PRO A CA 1
ATOM 1605 C C . PRO A 1 210 ? 6.934 -5.668 -16.016 1 98.44 210 PRO A C 1
ATOM 1607 O O . PRO A 1 210 ? 5.922 -5.168 -16.5 1 98.44 210 PRO A O 1
ATOM 1610 N N . SER A 1 211 ? 7.43 -5.246 -14.875 1 97.94 211 SER A N 1
ATOM 1611 C CA . SER A 1 211 ? 6.816 -4.145 -14.141 1 97.94 211 SER A CA 1
ATOM 1612 C C . SER A 1 211 ? 7.023 -2.816 -14.867 1 97.94 211 SER A C 1
ATOM 1614 O O . SER A 1 211 ? 6.379 -1.819 -14.539 1 97.94 211 SER A O 1
ATOM 1616 N N . LEU A 1 212 ? 7.926 -2.791 -15.852 1 97.56 212 LEU A N 1
ATOM 1617 C CA . LEU A 1 212 ? 8.203 -1.587 -16.625 1 97.56 212 LEU A CA 1
ATOM 1618 C C . LEU A 1 212 ? 7.281 -1.491 -17.828 1 97.56 212 LEU A C 1
ATOM 1620 O O . LEU A 1 212 ? 7.238 -0.458 -18.5 1 97.56 212 LEU A O 1
ATOM 1624 N N . ASP A 1 213 ? 6.555 -2.609 -18.125 1 97.44 213 ASP A N 1
ATOM 1625 C CA . ASP A 1 213 ? 5.637 -2.609 -19.266 1 97.44 213 ASP A CA 1
ATOM 1626 C C . ASP A 1 213 ? 4.539 -1.564 -19.078 1 97.44 213 ASP A C 1
ATOM 1628 O O . ASP A 1 213 ? 4.141 -1.262 -17.953 1 97.44 213 ASP A O 1
ATOM 1632 N N . LYS A 1 214 ? 4.121 -1.207 -20.328 1 94.06 214 LYS A N 1
ATOM 1633 C CA . LYS A 1 214 ? 2.895 -0.416 -20.297 1 94.06 214 LYS A CA 1
ATOM 1634 C C . LYS A 1 214 ? 1.743 -1.207 -19.688 1 94.06 214 LYS A C 1
ATOM 1636 O O . LYS A 1 214 ? 1.595 -2.402 -19.953 1 94.06 214 LYS A O 1
ATOM 1641 N N . GLY A 1 215 ? 0.976 -0.848 -18.766 1 96.56 215 GLY A N 1
ATOM 1642 C CA . GLY A 1 215 ? -0.203 -1.454 -18.172 1 96.56 215 GLY A CA 1
ATOM 1643 C C . GLY A 1 215 ? 0.061 -2.045 -16.797 1 96.56 215 GLY A C 1
ATOM 1644 O O . GLY A 1 215 ? -0.876 -2.381 -16.078 1 96.56 215 GLY A O 1
ATOM 1645 N N . ALA A 1 216 ? 1.427 -2.266 -16.562 1 97.19 216 ALA A N 1
ATOM 1646 C CA . ALA A 1 216 ? 1.782 -2.939 -15.312 1 97.19 216 ALA A CA 1
ATOM 1647 C C . ALA A 1 216 ? 1.172 -2.225 -14.109 1 97.19 216 ALA A C 1
ATOM 1649 O O . ALA A 1 216 ? 0.697 -2.869 -13.172 1 97.19 216 ALA A O 1
ATOM 1650 N N . PHE A 1 217 ? 1.147 -0.941 -14.109 1 93.62 217 PHE A N 1
ATOM 1651 C CA . PHE A 1 217 ? 0.578 -0.183 -13 1 93.62 217 PHE A CA 1
ATOM 1652 C C . PHE A 1 217 ? -0.916 -0.455 -12.867 1 93.62 217 PHE A C 1
ATOM 1654 O O . PHE A 1 217 ? -1.436 -0.575 -11.758 1 93.62 217 PHE A O 1
ATOM 1661 N N . ASN A 1 218 ? -1.553 -0.503 -13.953 1 92.56 218 ASN A N 1
ATOM 1662 C CA . ASN A 1 218 ? -2.98 -0.795 -13.914 1 92.56 218 ASN A CA 1
ATOM 1663 C C . ASN A 1 218 ? -3.258 -2.176 -13.328 1 92.56 218 ASN A C 1
ATOM 1665 O O . ASN A 1 218 ? -4.25 -2.365 -12.617 1 92.56 218 ASN A O 1
ATOM 1669 N N . VAL A 1 219 ? -2.453 -3.125 -13.625 1 93.62 219 VAL A N 1
ATOM 1670 C CA . VAL A 1 219 ? -2.568 -4.461 -13.047 1 93.62 219 VAL A CA 1
ATOM 1671 C C . VAL A 1 219 ? -2.402 -4.379 -11.531 1 93.62 219 VAL A C 1
ATOM 1673 O O . VAL A 1 219 ? -3.211 -4.934 -10.781 1 93.62 219 VAL A O 1
ATOM 1676 N N . PHE A 1 220 ? -1.373 -3.623 -11.125 1 90.88 220 PHE A N 1
ATOM 1677 C CA . PHE A 1 220 ? -1.103 -3.418 -9.703 1 90.88 220 PHE A CA 1
ATOM 1678 C C . PHE A 1 220 ? -2.311 -2.807 -9.008 1 90.88 220 PHE A C 1
ATOM 1680 O O . PHE A 1 220 ? -2.771 -3.322 -7.984 1 90.88 220 PHE A O 1
ATOM 1687 N N . LYS A 1 221 ? -2.852 -1.758 -9.57 1 86 221 LYS A N 1
ATOM 1688 C CA . LYS A 1 221 ? -4.02 -1.083 -9.016 1 86 221 LYS A CA 1
ATOM 1689 C C . LYS A 1 221 ? -5.203 -2.039 -8.898 1 86 221 LYS A C 1
ATOM 1691 O O . LYS A 1 221 ? -5.914 -2.037 -7.891 1 86 221 LYS A O 1
ATOM 1696 N N . SER A 1 222 ? -5.379 -2.814 -9.922 1 84.94 222 SER A N 1
ATOM 1697 C CA . SER A 1 222 ? -6.523 -3.717 -9.977 1 84.94 222 SER A CA 1
ATOM 1698 C C . SER A 1 222 ? -6.422 -4.809 -8.922 1 84.94 222 SER A C 1
ATOM 1700 O O . SER A 1 222 ? -7.402 -5.117 -8.242 1 84.94 222 SER A O 1
ATOM 1702 N N . VAL A 1 223 ? -5.266 -5.324 -8.805 1 83.62 223 VAL A N 1
ATOM 1703 C CA . VAL A 1 223 ? -5.059 -6.449 -7.895 1 83.62 223 VAL A CA 1
ATOM 1704 C C . VAL A 1 223 ? -5.219 -5.98 -6.449 1 83.62 223 VAL A C 1
ATOM 1706 O O . VAL A 1 223 ? -5.723 -6.719 -5.602 1 83.62 223 VAL A O 1
ATOM 1709 N N . PHE A 1 224 ? -4.852 -4.77 -6.207 1 76.25 224 PHE A N 1
ATOM 1710 C CA . PHE A 1 224 ? -4.867 -4.289 -4.832 1 76.25 224 PHE A CA 1
ATOM 1711 C C . PHE A 1 224 ? -6.082 -3.404 -4.582 1 76.25 224 PHE A C 1
ATOM 1713 O O . PHE A 1 224 ? -6.184 -2.762 -3.535 1 76.25 224 PHE A O 1
ATOM 1720 N N . ASP A 1 225 ? -6.918 -3.371 -5.57 1 74 225 ASP A N 1
ATOM 1721 C CA . ASP A 1 225 ? -8.18 -2.656 -5.383 1 74 225 ASP A CA 1
ATOM 1722 C C . ASP A 1 225 ? -9.125 -3.443 -4.484 1 74 225 ASP A C 1
ATOM 1724 O O . ASP A 1 225 ? -9.609 -4.516 -4.863 1 74 225 ASP A O 1
ATOM 1728 N N . PRO A 1 226 ? -9.406 -2.955 -3.348 1 65.25 226 PRO A N 1
ATOM 1729 C CA . PRO A 1 226 ? -10.32 -3.676 -2.461 1 65.25 226 PRO A CA 1
ATOM 1730 C C . PRO A 1 226 ? -11.711 -3.854 -3.066 1 65.25 226 PRO A C 1
ATOM 1732 O O . PRO A 1 226 ? -12.469 -4.734 -2.641 1 65.25 226 PRO A O 1
ATOM 1735 N N . ALA A 1 227 ? -12.016 -3.012 -4.051 1 63.62 227 ALA A N 1
ATOM 1736 C CA . ALA A 1 227 ? -13.32 -3.092 -4.703 1 63.62 227 ALA A CA 1
ATOM 1737 C C . ALA A 1 227 ? -13.266 -4.008 -5.926 1 63.62 227 ALA A C 1
ATOM 1739 O O . ALA A 1 227 ? -14.281 -4.207 -6.602 1 63.62 227 ALA A O 1
ATOM 1740 N N . GLY A 1 228 ? -12.172 -4.516 -6.145 1 65.5 228 GLY A N 1
ATOM 1741 C CA . GLY A 1 228 ? -12.016 -5.391 -7.297 1 65.5 228 GLY A CA 1
ATOM 1742 C C . GLY A 1 228 ? -12.648 -6.754 -7.098 1 65.5 228 GLY A C 1
ATOM 1743 O O . GLY A 1 228 ? -13.148 -7.062 -6.012 1 65.5 228 GLY A O 1
ATOM 1744 N N . PRO A 1 229 ? -12.742 -7.535 -8.148 1 66.69 229 PRO A N 1
ATOM 1745 C CA . PRO A 1 229 ? -13.328 -8.875 -8.062 1 66.69 229 PRO A CA 1
ATOM 1746 C C . PRO A 1 229 ? -12.594 -9.781 -7.078 1 66.69 229 PRO A C 1
ATOM 1748 O O . PRO A 1 229 ? -11.383 -9.992 -7.215 1 66.69 229 PRO A O 1
ATOM 1751 N N . GLN A 1 230 ? -13.203 -10.359 -5.984 1 66.19 230 GLN A N 1
ATOM 1752 C CA . GLN A 1 230 ? -12.547 -11.102 -4.914 1 66.19 230 GLN A CA 1
ATOM 1753 C C . GLN A 1 230 ? -12.641 -12.609 -5.156 1 66.19 230 GLN A C 1
ATOM 1755 O O . GLN A 1 230 ? -11.836 -13.375 -4.629 1 66.19 230 GLN A O 1
ATOM 1760 N N . GLY A 1 231 ? -13.141 -13.07 -6.078 1 81.31 231 GLY A N 1
ATOM 1761 C CA . GLY A 1 231 ? -13.367 -14.5 -6.27 1 81.31 231 GLY A CA 1
ATOM 1762 C C . GLY A 1 231 ? -14.047 -15.156 -5.086 1 81.31 231 GLY A C 1
ATOM 1763 O O . GLY A 1 231 ? -14.375 -14.492 -4.102 1 81.31 231 GLY A O 1
ATOM 1764 N N . LYS A 1 232 ? -14.273 -16.484 -5.039 1 90.12 232 LYS A N 1
ATOM 1765 C CA . LYS A 1 232 ? -14.93 -17.25 -3.986 1 90.12 232 LYS A CA 1
ATOM 1766 C C . LYS A 1 232 ? -13.984 -17.5 -2.816 1 90.12 232 LYS A C 1
ATOM 1768 O O . LYS A 1 232 ? -12.773 -17.641 -3.008 1 90.12 232 LYS A O 1
ATOM 1773 N N . PRO A 1 233 ? -14.531 -17.578 -1.611 1 91.38 233 PRO A N 1
ATOM 1774 C CA . PRO A 1 233 ? -13.664 -17.922 -0.478 1 91.38 233 PRO A CA 1
ATOM 1775 C C . PRO A 1 233 ? -13.125 -19.344 -0.559 1 91.38 233 PRO A C 1
ATOM 1777 O O . PRO A 1 233 ? -13.734 -20.203 -1.199 1 91.38 233 PRO A O 1
ATOM 1780 N N . LEU A 1 234 ? -12.062 -19.562 0.161 1 94.25 234 LEU A N 1
ATOM 1781 C CA . LEU A 1 234 ? -11.344 -20.828 0.103 1 94.25 234 LEU A CA 1
ATOM 1782 C C . LEU A 1 234 ? -12.234 -21.984 0.56 1 94.25 234 LEU A C 1
ATOM 1784 O O . LEU A 1 234 ? -12.211 -23.062 -0.031 1 94.25 234 LEU A O 1
ATOM 1788 N N . ASP A 1 235 ? -13 -21.766 1.603 1 96.12 235 ASP A N 1
ATOM 1789 C CA . ASP A 1 235 ? -13.836 -22.828 2.121 1 96.12 235 ASP A CA 1
ATOM 1790 C C . ASP A 1 235 ? -14.883 -23.266 1.092 1 96.12 235 ASP A C 1
ATOM 1792 O O . ASP A 1 235 ? -15.172 -24.453 0.95 1 96.12 235 ASP A O 1
ATOM 1796 N N . GLU A 1 236 ? -15.398 -22.312 0.415 1 96.44 236 GLU A N 1
ATOM 1797 C CA . GLU A 1 236 ? -16.328 -22.625 -0.663 1 96.44 236 GLU A CA 1
ATOM 1798 C C . GLU A 1 236 ? -15.625 -23.391 -1.789 1 96.44 236 GLU A C 1
ATOM 1800 O O . GLU A 1 236 ? -16.172 -24.359 -2.312 1 96.44 236 GLU A O 1
ATOM 1805 N N . LEU A 1 237 ? -14.484 -22.969 -2.121 1 97.38 237 LEU A N 1
ATOM 1806 C CA . LEU A 1 237 ? -13.727 -23.625 -3.184 1 97.38 237 LEU A CA 1
ATOM 1807 C C . LEU A 1 237 ? -13.328 -25.047 -2.773 1 97.38 237 LEU A C 1
ATOM 1809 O O . LEU A 1 237 ? -13.406 -25.969 -3.58 1 97.38 237 LEU A O 1
ATOM 1813 N N . PHE A 1 238 ? -12.922 -25.203 -1.593 1 98.12 238 PHE A N 1
ATOM 1814 C CA . PHE A 1 238 ? -12.57 -26.516 -1.076 1 98.12 238 PHE A CA 1
ATOM 1815 C C . PHE A 1 238 ? -13.773 -27.453 -1.149 1 98.12 238 PHE A C 1
ATOM 1817 O O . PHE A 1 238 ? -13.625 -28.625 -1.502 1 98.12 238 PHE A O 1
ATOM 1824 N N . SER A 1 239 ? -14.898 -26.938 -0.87 1 97.69 239 SER A N 1
ATOM 1825 C CA . SER A 1 239 ? -16.094 -27.766 -0.867 1 97.69 239 SER A CA 1
ATOM 1826 C C . SER A 1 239 ? -16.469 -28.203 -2.279 1 97.69 239 SER A C 1
ATOM 1828 O O . SER A 1 239 ? -17.125 -29.234 -2.463 1 97.69 239 SER A O 1
ATOM 1830 N N . GLN A 1 240 ? -16.047 -27.484 -3.221 1 97.88 240 GLN A N 1
ATOM 1831 C CA . GLN A 1 240 ? -16.391 -27.766 -4.609 1 97.88 240 GLN A CA 1
ATOM 1832 C C . GLN A 1 240 ? -15.328 -28.625 -5.281 1 97.88 240 GLN A C 1
ATOM 1834 O O . GLN A 1 240 ? -15.562 -29.188 -6.348 1 97.88 240 GLN A O 1
ATOM 1839 N N . LEU A 1 241 ? -14.203 -28.719 -4.668 1 98.38 241 LEU A N 1
ATOM 1840 C CA . LEU A 1 241 ? -13.086 -29.422 -5.289 1 98.38 241 LEU A CA 1
ATOM 1841 C C . LEU A 1 241 ? -13.273 -30.922 -5.227 1 98.38 241 LEU A C 1
ATOM 1843 O O . LEU A 1 241 ? -13.445 -31.484 -4.141 1 98.38 241 LEU A O 1
ATOM 1847 N N . LYS A 1 242 ? -13.164 -31.578 -6.34 1 97.06 242 LYS A N 1
ATOM 1848 C CA . LYS A 1 242 ? -13.297 -33.031 -6.418 1 97.06 242 LYS A CA 1
ATOM 1849 C C . LYS A 1 242 ? -11.938 -33.688 -6.594 1 97.06 242 LYS A C 1
ATOM 1851 O O . LYS A 1 242 ? -11.766 -34.875 -6.254 1 97.06 242 LYS A O 1
ATOM 1856 N N . ALA A 1 243 ? -11.016 -32.969 -7.066 1 98.06 243 ALA A N 1
ATOM 1857 C CA . ALA A 1 243 ? -9.672 -33.5 -7.352 1 98.06 243 ALA A CA 1
ATOM 1858 C C . ALA A 1 243 ? -8.875 -33.688 -6.066 1 98.06 243 ALA A C 1
ATOM 1860 O O . ALA A 1 243 ? -9.148 -33.031 -5.055 1 98.06 243 ALA A O 1
ATOM 1861 N N . PRO A 1 244 ? -7.867 -34.625 -6.102 1 98.5 244 PRO A N 1
ATOM 1862 C CA . PRO A 1 244 ? -6.926 -34.688 -4.98 1 98.5 244 PRO A CA 1
ATOM 1863 C C . PRO A 1 244 ? -6.199 -33.375 -4.75 1 98.5 244 PRO A C 1
ATOM 1865 O O . PRO A 1 244 ? -5.914 -32.625 -5.707 1 98.5 244 PRO A O 1
ATOM 1868 N N . LEU A 1 245 ? -5.938 -33.094 -3.477 1 98.75 245 LEU A N 1
ATOM 1869 C CA . LEU A 1 245 ? -5.336 -31.844 -3.088 1 98.75 245 LEU A CA 1
ATOM 1870 C C . LEU A 1 245 ? -4.027 -32.062 -2.336 1 98.75 245 LEU A C 1
ATOM 1872 O O . LEU A 1 245 ? -3.959 -32.906 -1.44 1 98.75 245 LEU A O 1
ATOM 1876 N N . LEU A 1 246 ? -2.992 -31.422 -2.762 1 98.88 246 LEU A N 1
ATOM 1877 C CA . LEU A 1 246 ? -1.741 -31.359 -2.012 1 98.88 246 LEU A CA 1
ATOM 1878 C C . LEU A 1 246 ? -1.494 -29.953 -1.475 1 98.88 246 LEU A C 1
ATOM 1880 O O . LEU A 1 246 ? -1.437 -28.984 -2.244 1 98.88 246 LEU A O 1
ATOM 1884 N N . LEU A 1 247 ? -1.398 -29.859 -0.169 1 98.5 247 LEU A N 1
ATOM 1885 C CA . LEU A 1 247 ? -0.951 -28.625 0.482 1 98.5 247 LEU A CA 1
ATOM 1886 C C . LEU A 1 247 ? 0.549 -28.672 0.753 1 98.5 247 LEU A C 1
ATOM 1888 O O . LEU A 1 247 ? 1.02 -29.516 1.527 1 98.5 247 LEU A O 1
ATOM 1892 N N . LEU A 1 248 ? 1.258 -27.859 0.082 1 98.12 248 LEU A N 1
ATOM 1893 C CA . LEU A 1 248 ? 2.697 -27.75 0.291 1 98.12 248 LEU A CA 1
ATOM 1894 C C . LEU A 1 248 ? 3.061 -26.391 0.871 1 98.12 248 LEU A C 1
ATOM 1896 O O . LEU A 1 248 ? 2.91 -25.359 0.2 1 98.12 248 LEU A O 1
ATOM 1900 N N . TRP A 1 249 ? 3.65 -26.359 2.105 1 96.81 249 TRP A N 1
ATOM 1901 C CA . TRP A 1 249 ? 3.846 -25.125 2.85 1 96.81 249 TRP A CA 1
ATOM 1902 C C . TRP A 1 249 ? 5.332 -24.828 3.021 1 96.81 249 TRP A C 1
ATOM 1904 O O . TRP A 1 249 ? 6.105 -25.688 3.42 1 96.81 249 TRP A O 1
ATOM 1914 N N . GLY A 1 250 ? 5.695 -23.641 2.596 1 96.75 250 GLY A N 1
ATOM 1915 C CA . GLY A 1 250 ? 6.816 -23.047 3.301 1 96.75 250 GLY A CA 1
ATOM 1916 C C . GLY A 1 250 ? 6.445 -22.5 4.664 1 96.75 250 GLY A C 1
ATOM 1917 O O . GLY A 1 250 ? 5.848 -21.422 4.77 1 96.75 250 GLY A O 1
ATOM 1918 N N . ASN A 1 251 ? 6.84 -23.125 5.66 1 94.25 251 ASN A N 1
ATOM 1919 C CA . ASN A 1 251 ? 6.281 -22.906 6.992 1 94.25 251 ASN A CA 1
ATOM 1920 C C . ASN A 1 251 ? 6.844 -21.656 7.645 1 94.25 251 ASN A C 1
ATOM 1922 O O . ASN A 1 251 ? 6.305 -21.172 8.648 1 94.25 251 ASN A O 1
ATOM 1926 N N . ARG A 1 252 ? 7.852 -21.094 7.156 1 93.38 252 ARG A N 1
ATOM 1927 C CA . ARG A 1 252 ? 8.461 -19.906 7.727 1 93.38 252 ARG A CA 1
ATOM 1928 C C . ARG A 1 252 ? 8.156 -18.672 6.867 1 93.38 252 ARG A C 1
ATOM 1930 O O . ARG A 1 252 ? 9 -17.781 6.738 1 93.38 252 ARG A O 1
ATOM 1937 N N . ASP A 1 253 ? 7.027 -18.719 6.215 1 89.06 253 ASP A N 1
ATOM 1938 C CA . ASP A 1 253 ? 6.527 -17.609 5.402 1 89.06 253 ASP A CA 1
ATOM 1939 C C . ASP A 1 253 ? 6.133 -16.422 6.273 1 89.06 253 ASP A C 1
ATOM 1941 O O . ASP A 1 253 ? 5.152 -16.5 7.02 1 89.06 253 ASP A O 1
ATOM 1945 N N . PRO A 1 254 ? 6.867 -15.375 6.18 1 82.88 254 PRO A N 1
ATOM 1946 C CA . PRO A 1 254 ? 6.539 -14.242 7.051 1 82.88 254 PRO A CA 1
ATOM 1947 C C . PRO A 1 254 ? 5.25 -13.539 6.641 1 82.88 254 PRO A C 1
ATOM 1949 O O . PRO A 1 254 ? 4.715 -12.727 7.398 1 82.88 254 PRO A O 1
ATOM 1952 N N . TRP A 1 255 ? 4.84 -13.75 5.441 1 76.44 255 TRP A N 1
ATOM 1953 C CA . TRP A 1 255 ? 3.645 -13.07 4.945 1 76.44 255 TRP A CA 1
ATOM 1954 C C . TRP A 1 255 ? 2.381 -13.758 5.449 1 76.44 255 TRP A C 1
ATOM 1956 O O . TRP A 1 255 ? 1.284 -13.195 5.359 1 76.44 255 TRP A O 1
ATOM 1966 N N . MET A 1 256 ? 2.527 -14.891 5.914 1 77.19 256 MET A N 1
ATOM 1967 C CA . MET A 1 256 ? 1.34 -15.625 6.34 1 77.19 256 MET A CA 1
ATOM 1968 C C . MET A 1 256 ? 1.592 -16.344 7.656 1 77.19 256 MET A C 1
ATOM 1970 O O . MET A 1 256 ? 2.729 -16.719 7.961 1 77.19 256 MET A O 1
ATOM 1974 N N . ASN A 1 257 ? 0.663 -16.281 8.547 1 76 257 ASN A N 1
ATOM 1975 C CA . ASN A 1 257 ? 0.693 -17.188 9.695 1 76 257 ASN A CA 1
ATOM 1976 C C . ASN A 1 257 ? 0.402 -18.625 9.297 1 76 257 ASN A C 1
ATOM 1978 O O . ASN A 1 257 ? -0.701 -19.125 9.523 1 76 257 ASN A O 1
ATOM 1982 N N . ALA A 1 258 ? 1.504 -19.297 8.805 1 79.38 258 ALA A N 1
ATOM 1983 C CA . ALA A 1 258 ? 1.314 -20.594 8.18 1 79.38 258 ALA A CA 1
ATOM 1984 C C . ALA A 1 258 ? 0.728 -21.594 9.172 1 79.38 258 ALA A C 1
ATOM 1986 O O . ALA A 1 258 ? -0.224 -22.312 8.852 1 79.38 258 ALA A O 1
ATOM 1987 N N . PRO A 1 259 ? 1.196 -21.609 10.398 1 79.31 259 PRO A N 1
ATOM 1988 C CA . PRO A 1 259 ? 0.606 -22.562 11.336 1 79.31 259 PRO A CA 1
ATOM 1989 C C . PRO A 1 259 ? -0.885 -22.328 11.562 1 79.31 259 PRO A C 1
ATOM 1991 O O . PRO A 1 259 ? -1.673 -23.281 11.57 1 79.31 259 PRO A O 1
ATOM 1994 N N . GLY A 1 260 ? -1.278 -21.078 11.781 1 82.38 260 GLY A N 1
ATOM 1995 C CA . GLY A 1 260 ? -2.688 -20.766 11.945 1 82.38 260 GLY A CA 1
ATOM 1996 C C . GLY A 1 260 ? -3.518 -21.062 10.711 1 82.38 260 GLY A C 1
ATOM 1997 O O . GLY A 1 260 ? -4.629 -21.594 10.82 1 82.38 260 GLY A O 1
ATOM 1998 N N . LYS A 1 261 ? -2.979 -20.781 9.617 1 86.19 261 LYS A N 1
ATOM 1999 C CA . LYS A 1 261 ? -3.688 -21.047 8.367 1 86.19 261 LYS A CA 1
ATOM 2000 C C . LYS A 1 261 ? -3.848 -22.547 8.141 1 86.19 261 LYS A C 1
ATOM 2002 O O . LYS A 1 261 ? -4.895 -23.016 7.676 1 86.19 261 LYS A O 1
ATOM 2007 N N . ARG A 1 262 ? -2.805 -23.312 8.445 1 91.5 262 ARG A N 1
ATOM 2008 C CA . ARG A 1 262 ? -2.865 -24.766 8.289 1 91.5 262 ARG A CA 1
ATOM 2009 C C . ARG A 1 262 ? -4.008 -25.359 9.102 1 91.5 262 ARG A C 1
ATOM 2011 O O . ARG A 1 262 ? -4.723 -26.25 8.633 1 91.5 262 ARG A O 1
ATOM 2018 N N . ALA A 1 263 ? -4.184 -24.828 10.289 1 91.19 263 ALA A N 1
ATOM 2019 C CA . ALA A 1 263 ? -5.277 -25.297 11.141 1 91.19 263 ALA A CA 1
ATOM 2020 C C . ALA A 1 263 ? -6.633 -25 10.5 1 91.19 263 ALA A C 1
ATOM 2022 O O . ALA A 1 263 ? -7.535 -25.844 10.539 1 91.19 263 ALA A O 1
ATOM 2023 N N . THR A 1 264 ? -6.762 -23.844 9.977 1 91.19 264 THR A N 1
ATOM 2024 C CA . THR A 1 264 ? -8.008 -23.469 9.32 1 91.19 264 THR A CA 1
ATOM 2025 C C . THR A 1 264 ? -8.242 -24.312 8.078 1 91.19 264 THR A C 1
ATOM 2027 O O . THR A 1 264 ? -9.367 -24.75 7.812 1 91.19 264 THR A O 1
ATOM 2030 N N . TYR A 1 265 ? -7.176 -24.531 7.297 1 94.5 265 TYR A N 1
ATOM 2031 C CA . TYR A 1 265 ? -7.277 -25.375 6.102 1 94.5 265 TYR A CA 1
ATOM 2032 C C . TYR A 1 265 ? -7.785 -26.766 6.449 1 94.5 265 TYR A C 1
ATOM 2034 O O . TYR A 1 265 ? -8.648 -27.312 5.758 1 94.5 265 TYR A O 1
ATOM 2042 N N . LYS A 1 266 ? -7.312 -27.297 7.465 1 93.31 266 LYS A N 1
ATOM 2043 C CA . LYS A 1 266 ? -7.66 -28.656 7.863 1 93.31 266 LYS A CA 1
ATOM 2044 C C . LYS A 1 266 ? -9.156 -28.797 8.102 1 93.31 266 LYS A C 1
ATOM 2046 O O . LYS A 1 266 ? -9.742 -29.859 7.844 1 93.31 266 LYS A O 1
ATOM 2051 N N . LYS A 1 267 ? -9.766 -27.734 8.477 1 94.62 267 LYS A N 1
ATOM 2052 C CA . LYS A 1 267 ? -11.195 -27.75 8.773 1 94.62 267 LYS A CA 1
ATOM 2053 C C . LYS A 1 267 ? -12.023 -27.812 7.492 1 94.62 267 LYS A C 1
ATOM 2055 O O . LYS A 1 267 ? -13.18 -28.234 7.516 1 94.62 267 LYS A O 1
ATOM 2060 N N . HIS A 1 268 ? -11.398 -27.406 6.438 1 96.69 268 HIS A N 1
ATOM 2061 C CA . HIS A 1 268 ? -12.266 -27.156 5.285 1 96.69 268 HIS A CA 1
ATOM 2062 C C . HIS A 1 268 ? -11.828 -27.984 4.082 1 96.69 268 HIS A C 1
ATOM 2064 O O . HIS A 1 268 ? -12.594 -28.141 3.125 1 96.69 268 HIS A O 1
ATOM 2070 N N . THR A 1 269 ? -10.617 -28.453 4.137 1 97.62 269 THR A N 1
ATOM 2071 C CA . THR A 1 269 ? -10.109 -29.156 2.963 1 97.62 269 THR A CA 1
ATOM 2072 C C . THR A 1 269 ? -10.828 -30.5 2.775 1 97.62 269 THR A C 1
ATOM 2074 O O . THR A 1 269 ? -11.273 -31.109 3.748 1 97.62 269 THR A O 1
ATOM 2077 N N . PRO A 1 270 ? -10.977 -30.953 1.533 1 96.94 270 PRO A N 1
ATOM 2078 C CA . PRO A 1 270 ? -11.602 -32.25 1.282 1 96.94 270 PRO A CA 1
ATOM 2079 C C . PRO A 1 270 ? -10.805 -33.406 1.876 1 96.94 270 PRO A C 1
ATOM 2081 O O . PRO A 1 270 ? -9.656 -33.25 2.281 1 96.94 270 PRO A O 1
ATOM 2084 N N . THR A 1 271 ? -11.398 -34.594 1.864 1 94.38 271 THR A N 1
ATOM 2085 C CA . THR A 1 271 ? -10.82 -35.781 2.496 1 94.38 271 THR A CA 1
ATOM 2086 C C . THR A 1 271 ? -9.547 -36.219 1.776 1 94.38 271 THR A C 1
ATOM 2088 O O . THR A 1 271 ? -8.594 -36.656 2.412 1 94.38 271 THR A O 1
ATOM 2091 N N . ASN A 1 272 ? -9.586 -36.094 0.499 1 96 272 ASN A N 1
ATOM 2092 C CA . ASN A 1 272 ? -8.43 -36.5 -0.293 1 96 272 ASN A CA 1
ATOM 2093 C C . ASN A 1 272 ? -7.375 -35.406 -0.352 1 96 272 ASN A C 1
ATOM 2095 O O . ASN A 1 272 ? -7.059 -34.875 -1.43 1 96 272 ASN A O 1
ATOM 2099 N N . THR A 1 273 ? -6.871 -34.969 0.811 1 98.12 273 THR A N 1
ATOM 2100 C CA . THR A 1 273 ? -5.875 -33.906 0.942 1 98.12 273 THR A CA 1
ATOM 2101 C C . THR A 1 273 ? -4.617 -34.438 1.625 1 98.12 273 THR A C 1
ATOM 2103 O O . THR A 1 273 ? -4.695 -35.094 2.662 1 98.12 273 THR A O 1
ATOM 2106 N N . LYS A 1 274 ? -3.514 -34.25 0.992 1 98.25 274 LYS A N 1
ATOM 2107 C CA . LYS A 1 274 ? -2.209 -34.469 1.601 1 98.25 274 LYS A CA 1
ATOM 2108 C C . LYS A 1 274 ? -1.515 -33.156 1.95 1 98.25 274 LYS A C 1
ATOM 2110 O O . LYS A 1 274 ? -1.692 -32.156 1.26 1 98.25 274 LYS A O 1
ATOM 2115 N N . GLU A 1 275 ? -0.749 -33.188 3.031 1 97.94 275 GLU A N 1
ATOM 2116 C CA . GLU A 1 275 ? -0.032 -31.984 3.467 1 97.94 275 GLU A CA 1
ATOM 2117 C C . GLU A 1 275 ? 1.463 -32.25 3.604 1 97.94 275 GLU A C 1
ATOM 2119 O O . GLU A 1 275 ? 1.864 -33.312 4.109 1 97.94 275 GLU A O 1
ATOM 2124 N N . VAL A 1 276 ? 2.277 -31.391 3.062 1 98.19 276 VAL A N 1
ATOM 2125 C CA . VAL A 1 276 ? 3.729 -31.391 3.215 1 98.19 276 VAL A CA 1
ATOM 2126 C C . VAL A 1 276 ? 4.191 -30.047 3.758 1 98.19 276 VAL A C 1
ATOM 2128 O O . VAL A 1 276 ? 3.828 -29 3.225 1 98.19 276 VAL A O 1
ATOM 2131 N N . VAL A 1 277 ? 4.965 -30.047 4.828 1 97.81 277 VAL A N 1
ATOM 2132 C CA . VAL A 1 277 ? 5.449 -28.828 5.465 1 97.81 277 VAL A CA 1
ATOM 2133 C C . VAL A 1 277 ? 6.969 -28.75 5.344 1 97.81 277 VAL A C 1
ATOM 2135 O O . VAL A 1 277 ? 7.684 -29.641 5.82 1 97.81 277 VAL A O 1
ATOM 2138 N N . LEU A 1 278 ? 7.473 -27.734 4.688 1 97.75 278 LEU A N 1
ATOM 2139 C CA . LEU A 1 278 ? 8.898 -27.531 4.457 1 97.75 278 LEU A CA 1
ATOM 2140 C C . LEU A 1 278 ? 9.43 -26.359 5.27 1 97.75 278 LEU A C 1
ATOM 2142 O O . LEU A 1 278 ? 8.664 -25.469 5.637 1 97.75 278 LEU A O 1
ATOM 2146 N N . ASP A 1 279 ? 10.711 -26.391 5.543 1 96.81 279 ASP A N 1
ATOM 2147 C CA . ASP A 1 279 ? 11.391 -25.266 6.176 1 96.81 279 ASP A CA 1
ATOM 2148 C C . ASP A 1 279 ? 11.805 -24.219 5.145 1 96.81 279 ASP A C 1
ATOM 2150 O O . ASP A 1 279 ? 12.992 -24.094 4.82 1 96.81 279 ASP A O 1
ATOM 2154 N N . ALA A 1 280 ? 10.93 -23.484 4.68 1 97.44 280 ALA A N 1
ATOM 2155 C CA . ALA A 1 280 ? 11.109 -22.484 3.633 1 97.44 280 ALA A CA 1
ATOM 2156 C C . ALA A 1 280 ? 10.125 -21.328 3.807 1 97.44 280 ALA A C 1
ATOM 2158 O O . ALA A 1 280 ? 9.242 -21.391 4.664 1 97.44 280 ALA A O 1
ATOM 2159 N N . GLY A 1 281 ? 10.383 -20.344 3.006 1 96.38 281 GLY A N 1
ATOM 2160 C CA . GLY A 1 281 ? 9.531 -19.156 3.066 1 96.38 281 GLY A CA 1
ATOM 2161 C C . GLY A 1 281 ? 8.375 -19.219 2.09 1 96.38 281 GLY A C 1
ATOM 2162 O O . GLY A 1 281 ? 7.75 -20.266 1.913 1 96.38 281 GLY A O 1
ATOM 2163 N N . HIS A 1 282 ? 8.016 -18.047 1.484 1 94.75 282 HIS A N 1
ATOM 2164 C CA . HIS A 1 282 ? 6.789 -17.844 0.726 1 94.75 282 HIS A CA 1
ATOM 2165 C C . HIS A 1 282 ? 6.859 -18.531 -0.634 1 94.75 282 HIS A C 1
ATOM 2167 O O . HIS A 1 282 ? 5.824 -18.844 -1.231 1 94.75 282 HIS A O 1
ATOM 2173 N N . CYS A 1 283 ? 8.078 -18.734 -1.097 1 97.69 283 CYS A N 1
ATOM 2174 C CA . CYS A 1 283 ? 8.25 -19.297 -2.434 1 97.69 283 CYS A CA 1
ATOM 2175 C C . CYS A 1 283 ? 9.094 -20.562 -2.389 1 97.69 283 CYS A C 1
ATOM 2177 O O . CYS A 1 283 ? 10.148 -20.625 -3.016 1 97.69 283 CYS A O 1
ATOM 2179 N N . PRO A 1 284 ? 8.523 -21.562 -1.815 1 98.56 284 PRO A N 1
ATOM 2180 C CA . PRO A 1 284 ? 9.352 -22.75 -1.63 1 98.56 284 PRO A CA 1
ATOM 2181 C C . PRO A 1 284 ? 9.773 -23.391 -2.951 1 98.56 284 PRO A C 1
ATOM 2183 O O . PRO A 1 284 ? 10.836 -24 -3.027 1 98.56 284 PRO A O 1
ATOM 2186 N N . HIS A 1 285 ? 9 -23.25 -4 1 98.88 285 HIS A N 1
ATOM 2187 C CA . HIS A 1 285 ? 9.281 -23.859 -5.289 1 98.88 285 HIS A CA 1
ATOM 2188 C C . HIS A 1 285 ? 10.562 -23.312 -5.898 1 98.88 285 HIS A C 1
ATOM 2190 O O . HIS A 1 285 ? 11.211 -23.984 -6.703 1 98.88 285 HIS A O 1
ATOM 2196 N N . ASP A 1 286 ? 10.898 -22.109 -5.527 1 98.75 286 ASP A N 1
ATOM 2197 C CA . ASP A 1 286 ? 12.172 -21.547 -5.961 1 98.75 286 ASP A CA 1
ATOM 2198 C C . ASP A 1 286 ? 13.234 -21.672 -4.867 1 98.75 286 ASP A C 1
ATOM 2200 O O . ASP A 1 286 ? 14.398 -21.953 -5.156 1 98.75 286 ASP A O 1
ATOM 2204 N N . GLU A 1 287 ? 12.867 -21.516 -3.654 1 98.69 287 GLU A N 1
ATOM 2205 C CA . GLU A 1 287 ? 13.789 -21.469 -2.52 1 98.69 287 GLU A CA 1
ATOM 2206 C C . GLU A 1 287 ? 14.406 -22.828 -2.246 1 98.69 287 GLU A C 1
ATOM 2208 O O . GLU A 1 287 ? 15.609 -22.938 -2.02 1 98.69 287 GLU A O 1
ATOM 2213 N N . VAL A 1 288 ? 13.617 -23.844 -2.252 1 98.69 288 VAL A N 1
ATOM 2214 C CA . VAL A 1 288 ? 14.07 -25.219 -2.008 1 98.69 288 VAL A CA 1
ATOM 2215 C C . VAL A 1 288 ? 13.516 -26.141 -3.084 1 98.69 288 VAL A C 1
ATOM 2217 O O . VAL A 1 288 ? 12.828 -27.125 -2.775 1 98.69 288 VAL A O 1
ATOM 2220 N N . PRO A 1 289 ? 13.922 -25.953 -4.277 1 98.81 289 PRO A N 1
ATOM 2221 C CA . PRO A 1 289 ? 13.289 -26.609 -5.426 1 98.81 289 PRO A CA 1
ATOM 2222 C C . PRO A 1 289 ? 13.422 -28.125 -5.371 1 98.81 289 PRO A C 1
ATOM 2224 O O . PRO A 1 289 ? 12.492 -28.844 -5.766 1 98.81 289 PRO A O 1
ATOM 2227 N N . ASP A 1 290 ? 14.516 -28.641 -4.871 1 98.69 290 ASP A N 1
ATOM 2228 C CA . ASP A 1 290 ? 14.695 -30.094 -4.828 1 98.69 290 ASP A CA 1
ATOM 2229 C C . ASP A 1 290 ? 13.648 -30.75 -3.932 1 98.69 290 ASP A C 1
ATOM 2231 O O . ASP A 1 290 ? 13.094 -31.797 -4.277 1 98.69 290 ASP A O 1
ATOM 2235 N N . GLN A 1 291 ? 13.43 -30.125 -2.828 1 98.81 291 GLN A N 1
ATOM 2236 C CA . GLN A 1 291 ? 12.445 -30.656 -1.897 1 98.81 291 GLN A CA 1
ATOM 2237 C C . GLN A 1 291 ? 11.039 -30.562 -2.477 1 98.81 291 GLN A C 1
ATOM 2239 O O . GLN A 1 291 ? 10.242 -31.5 -2.346 1 98.81 291 GLN A O 1
ATOM 2244 N N . VAL A 1 292 ? 10.719 -29.5 -3.105 1 98.88 292 VAL A N 1
ATOM 2245 C CA . VAL A 1 292 ? 9.398 -29.312 -3.699 1 98.88 292 VAL A CA 1
ATOM 2246 C C . VAL A 1 292 ? 9.211 -30.297 -4.855 1 98.88 292 VAL A C 1
ATOM 2248 O O . VAL A 1 292 ? 8.172 -30.953 -4.953 1 98.88 292 VAL A O 1
ATOM 2251 N N . ASN A 1 293 ? 10.219 -30.406 -5.746 1 98.88 293 ASN A N 1
ATOM 2252 C CA . ASN A 1 293 ? 10.141 -31.344 -6.855 1 98.88 293 ASN A CA 1
ATOM 2253 C C . ASN A 1 293 ? 9.914 -32.781 -6.363 1 98.88 293 ASN A C 1
ATOM 2255 O O . ASN A 1 293 ? 9.07 -33.5 -6.902 1 98.88 293 ASN A O 1
ATOM 2259 N N . SER A 1 294 ? 10.641 -33.125 -5.348 1 98.75 294 SER A N 1
ATOM 2260 C CA . SER A 1 294 ? 10.5 -34.469 -4.793 1 98.75 294 SER A CA 1
ATOM 2261 C C . SER A 1 294 ? 9.102 -34.688 -4.227 1 98.75 294 SER A C 1
ATOM 2263 O O . SER A 1 294 ? 8.492 -35.75 -4.461 1 98.75 294 SER A O 1
ATOM 2265 N N . ALA A 1 295 ? 8.617 -33.75 -3.51 1 98.81 295 ALA A N 1
ATOM 2266 C CA . ALA A 1 295 ? 7.285 -33.844 -2.918 1 98.81 295 ALA A CA 1
ATOM 2267 C C . ALA A 1 295 ? 6.211 -33.969 -3.996 1 98.81 295 ALA A C 1
ATOM 2269 O O . ALA A 1 295 ? 5.273 -34.75 -3.871 1 98.81 295 ALA A O 1
ATOM 2270 N N . LEU A 1 296 ? 6.332 -33.188 -5.023 1 98.81 296 LEU A N 1
ATOM 2271 C CA . LEU A 1 296 ? 5.379 -33.219 -6.129 1 98.81 296 LEU A CA 1
ATOM 2272 C C . LEU A 1 296 ? 5.387 -34.594 -6.812 1 98.81 296 LEU A C 1
ATOM 2274 O O . LEU A 1 296 ? 4.328 -35.188 -7.016 1 98.81 296 LEU A O 1
ATOM 2278 N N . LEU A 1 297 ? 6.57 -35.062 -7.145 1 98.38 297 LEU A N 1
ATOM 2279 C CA . LEU A 1 297 ? 6.699 -36.312 -7.867 1 98.38 297 LEU A CA 1
ATOM 2280 C C . LEU A 1 297 ? 6.188 -37.5 -7.027 1 98.38 297 LEU A C 1
ATOM 2282 O O . LEU A 1 297 ? 5.508 -38.375 -7.543 1 98.38 297 LEU A O 1
ATOM 2286 N N . GLU A 1 298 ? 6.523 -37.469 -5.738 1 98.31 298 GLU A N 1
ATOM 2287 C CA . GLU A 1 298 ? 6.035 -38.5 -4.848 1 98.31 298 GLU A CA 1
ATOM 2288 C C . GLU A 1 298 ? 4.508 -38.5 -4.777 1 98.31 298 GLU A C 1
ATOM 2290 O O . GLU A 1 298 ? 3.881 -39.562 -4.836 1 98.31 298 GLU A O 1
ATOM 2295 N N . TRP A 1 299 ? 3.916 -37.375 -4.645 1 98.62 299 TRP A N 1
ATOM 2296 C CA . TRP A 1 299 ? 2.465 -37.25 -4.539 1 98.62 299 TRP A CA 1
ATOM 2297 C C . TRP A 1 299 ? 1.788 -37.688 -5.84 1 98.62 299 TRP A C 1
ATOM 2299 O O . TRP A 1 299 ? 0.793 -38.406 -5.82 1 98.62 299 TRP A O 1
ATOM 2309 N N . ILE A 1 300 ? 2.309 -37.281 -6.984 1 97.69 300 ILE A N 1
ATOM 2310 C CA . ILE A 1 300 ? 1.737 -37.594 -8.289 1 97.69 300 ILE A CA 1
ATOM 2311 C C . ILE A 1 300 ? 1.771 -39.094 -8.516 1 97.69 300 ILE A C 1
ATOM 2313 O O . ILE A 1 300 ? 0.82 -39.688 -9.047 1 97.69 300 ILE A O 1
ATOM 2317 N N . ASN A 1 301 ? 2.812 -39.688 -8.023 1 94.06 301 ASN A N 1
ATOM 2318 C CA . ASN A 1 301 ? 2.957 -41.125 -8.18 1 94.06 301 ASN A CA 1
ATOM 2319 C C . ASN A 1 301 ? 1.906 -41.906 -7.375 1 94.06 301 ASN A C 1
ATOM 2321 O O . ASN A 1 301 ? 1.627 -43.062 -7.652 1 94.06 301 ASN A O 1
ATOM 2325 N N . GLN A 1 302 ? 1.372 -41.281 -6.434 1 94.44 302 GLN A N 1
ATOM 2326 C CA . GLN A 1 302 ? 0.408 -41.938 -5.551 1 94.44 302 GLN A CA 1
ATOM 2327 C C . GLN A 1 302 ? -1.023 -41.656 -6.008 1 94.44 302 GLN A C 1
ATOM 2329 O O . GLN A 1 302 ? -1.974 -42.188 -5.43 1 94.44 302 GLN A O 1
ATOM 2334 N N . LEU A 1 303 ? -1.214 -40.875 -6.984 1 92.69 303 LEU A N 1
ATOM 2335 C CA . LEU A 1 303 ? -2.561 -40.562 -7.445 1 92.69 303 LEU A CA 1
ATOM 2336 C C . LEU A 1 303 ? -3.18 -41.75 -8.172 1 92.69 303 LEU A C 1
ATOM 2338 O O . LEU A 1 303 ? -2.48 -42.5 -8.867 1 92.69 303 LEU A O 1
ATOM 2342 N N . MET B 1 1 ? 22.438 45.594 13.219 1 26.14 1 MET B N 1
ATOM 2343 C CA . MET B 1 1 ? 21.109 45.031 13.141 1 26.14 1 MET B CA 1
ATOM 2344 C C . MET B 1 1 ? 21.062 43.688 13.875 1 26.14 1 MET B C 1
ATOM 2346 O O . MET B 1 1 ? 21.812 42.75 13.539 1 26.14 1 MET B O 1
ATOM 2350 N N . VAL B 1 2 ? 20.906 43.594 15.164 1 32.16 2 VAL B N 1
ATOM 2351 C CA . VAL B 1 2 ? 21.094 42.438 16.031 1 32.16 2 VAL B CA 1
ATOM 2352 C C . VAL B 1 2 ? 20.281 41.281 15.508 1 32.16 2 VAL B C 1
ATOM 2354 O O . VAL B 1 2 ? 19.062 41.375 15.289 1 32.16 2 VAL B O 1
ATOM 2357 N N . SER B 1 3 ? 20.75 40.469 14.625 1 38.28 3 SER B N 1
ATOM 2358 C CA . SER B 1 3 ? 20.141 39.219 14.211 1 38.28 3 SER B CA 1
ATOM 2359 C C . SER B 1 3 ? 19.5 38.5 15.391 1 38.28 3 SER B C 1
ATOM 2361 O O . SER B 1 3 ? 20.188 38.031 16.281 1 38.28 3 SER B O 1
ATOM 2363 N N . SER B 1 4 ? 18.453 39.031 16.031 1 42.03 4 SER B N 1
ATOM 2364 C CA . SER B 1 4 ? 17.812 38.469 17.219 1 42.03 4 SER B CA 1
ATOM 2365 C C . SER B 1 4 ? 17.609 36.969 17.062 1 42.03 4 SER B C 1
ATOM 2367 O O . SER B 1 4 ? 16.984 36.5 16.094 1 42.03 4 SER B O 1
ATOM 2369 N N . VAL B 1 5 ? 18.531 36.219 17.484 1 46.56 5 VAL B N 1
ATOM 2370 C CA . VAL B 1 5 ? 18.516 34.75 17.531 1 46.56 5 VAL B CA 1
ATOM 2371 C C . VAL B 1 5 ? 17.203 34.281 18.125 1 46.56 5 VAL B C 1
ATOM 2373 O O . VAL B 1 5 ? 16.875 34.562 19.281 1 46.56 5 VAL B O 1
ATOM 2376 N N . VAL B 1 6 ? 16.109 34.062 17.266 1 57.84 6 VAL B N 1
ATOM 2377 C CA . VAL B 1 6 ? 14.828 33.5 17.672 1 57.84 6 VAL B CA 1
ATOM 2378 C C . VAL B 1 6 ? 15.062 32.156 18.359 1 57.84 6 VAL B C 1
ATOM 2380 O O . VAL B 1 6 ? 15.688 31.25 17.781 1 57.84 6 VAL B O 1
ATOM 2383 N N . GLU B 1 7 ? 14.984 32.25 19.734 1 68.25 7 GLU B N 1
ATOM 2384 C CA . GLU B 1 7 ? 15.211 31.047 20.531 1 68.25 7 GLU B CA 1
ATOM 2385 C C . GLU B 1 7 ? 14.031 30.094 20.438 1 68.25 7 GLU B C 1
ATOM 2387 O O . GLU B 1 7 ? 12.883 30.484 20.688 1 68.25 7 GLU B O 1
ATOM 2392 N N . THR B 1 8 ? 14.227 28.922 19.859 1 79.44 8 THR B N 1
ATOM 2393 C CA . THR B 1 8 ? 13.234 27.859 19.812 1 79.44 8 THR B CA 1
ATOM 2394 C C . THR B 1 8 ? 13.156 27.125 21.156 1 79.44 8 THR B C 1
ATOM 2396 O O . THR B 1 8 ? 14.188 26.766 21.734 1 79.44 8 THR B O 1
ATOM 2399 N N . LYS B 1 9 ? 11.938 27.188 21.703 1 81.44 9 LYS B N 1
ATOM 2400 C CA . LYS B 1 9 ? 11.734 26.516 22.984 1 81.44 9 LYS B CA 1
ATOM 2401 C C . LYS B 1 9 ? 11.055 25.156 22.797 1 81.44 9 LYS B C 1
ATOM 2403 O O . LYS B 1 9 ? 10.141 25.031 21.984 1 81.44 9 LYS B O 1
ATOM 2408 N N . LEU B 1 10 ? 11.523 24.172 23.562 1 81.88 10 LEU B N 1
ATOM 2409 C CA . LEU B 1 10 ? 10.922 22.844 23.625 1 81.88 10 LEU B CA 1
ATOM 2410 C C . LEU B 1 10 ? 9.883 22.766 24.734 1 81.88 10 LEU B C 1
ATOM 2412 O O . LEU B 1 10 ? 10.008 23.469 25.75 1 81.88 10 LEU B O 1
ATOM 2416 N N . SER B 1 11 ? 8.789 22.062 24.469 1 78.81 11 SER B N 1
ATOM 2417 C CA . SER B 1 11 ? 7.742 21.938 25.469 1 78.81 11 SER B CA 1
ATOM 2418 C C . SER B 1 11 ? 7.668 20.516 26.031 1 78.81 11 SER B C 1
ATOM 2420 O O . SER B 1 11 ? 7.977 19.547 25.328 1 78.81 11 SER B O 1
ATOM 2422 N N . ASP B 1 12 ? 7.289 20.406 27.312 1 83.44 12 ASP B N 1
ATOM 2423 C CA . ASP B 1 12 ? 7.039 19.156 28.016 1 83.44 12 ASP B CA 1
ATOM 2424 C C . ASP B 1 12 ? 5.547 18.844 28.062 1 83.44 12 ASP B C 1
ATOM 2426 O O . ASP B 1 12 ? 5.027 18.391 29.078 1 83.44 12 ASP B O 1
ATOM 2430 N N . TRP B 1 13 ? 4.926 19 27.094 1 94.94 13 TRP B N 1
ATOM 2431 C CA . TRP B 1 13 ? 3.482 18.797 27.062 1 94.94 13 TRP B CA 1
ATOM 2432 C C . TRP B 1 13 ? 3.143 17.344 26.766 1 94.94 13 TRP B C 1
ATOM 2434 O O . TRP B 1 13 ? 3.844 16.688 26 1 94.94 13 TRP B O 1
ATOM 2444 N N . LYS B 1 14 ? 2.076 16.906 27.547 1 97.62 14 LYS B N 1
ATOM 2445 C CA . LYS B 1 14 ? 1.557 15.555 27.312 1 97.62 14 LYS B CA 1
ATOM 2446 C C . LYS B 1 14 ? 0.093 15.602 26.875 1 97.62 14 LYS B C 1
ATOM 2448 O O . LYS B 1 14 ? -0.685 16.406 27.391 1 97.62 14 LYS B O 1
ATOM 2453 N N . PHE B 1 15 ? -0.297 14.812 26.047 1 97.75 15 PHE B N 1
ATOM 2454 C CA . PHE B 1 15 ? -1.678 14.594 25.641 1 97.75 15 PHE B CA 1
ATOM 2455 C C . PHE B 1 15 ? -2.076 13.133 25.828 1 97.75 15 PHE B C 1
ATOM 2457 O O . PHE B 1 15 ? -1.374 12.227 25.375 1 97.75 15 PHE B O 1
ATOM 2464 N N . LEU B 1 16 ? -3.189 12.867 26.578 1 97.25 16 LEU B N 1
ATOM 2465 C CA . LEU B 1 16 ? -3.646 11.531 26.938 1 97.25 16 LEU B CA 1
ATOM 2466 C C . LEU B 1 16 ? -2.525 10.734 27.609 1 97.25 16 LEU B C 1
ATOM 2468 O O . LEU B 1 16 ? -2.363 9.539 27.344 1 97.25 16 LEU B O 1
ATOM 2472 N N . GLY B 1 17 ? -1.713 11.469 28.312 1 96.81 17 GLY B N 1
ATOM 2473 C CA . GLY B 1 17 ? -0.658 10.828 29.078 1 96.81 17 GLY B CA 1
ATOM 2474 C C . GLY B 1 17 ? 0.586 10.539 28.266 1 96.81 17 GLY B C 1
ATOM 2475 O O . GLY B 1 17 ? 1.539 9.938 28.766 1 96.81 17 GLY B O 1
ATOM 2476 N N . HIS B 1 18 ? 0.677 10.992 27.016 1 97.81 18 HIS B N 1
ATOM 2477 C CA . HIS B 1 18 ? 1.804 10.688 26.141 1 97.81 18 HIS B CA 1
ATOM 2478 C C . HIS B 1 18 ? 2.557 11.961 25.766 1 97.81 18 HIS B C 1
ATOM 2480 O O . HIS B 1 18 ? 1.942 13 25.516 1 97.81 18 HIS B O 1
ATOM 2486 N N . SER B 1 19 ? 3.865 11.859 25.672 1 97.38 19 SER B N 1
ATOM 2487 C CA . SER B 1 19 ? 4.719 13.016 25.406 1 97.38 19 SER B CA 1
ATOM 2488 C C . SER B 1 19 ? 4.527 13.523 23.969 1 97.38 19 SER B C 1
ATOM 2490 O O . SER B 1 19 ? 4.488 12.727 23.031 1 97.38 19 SER B O 1
ATOM 2492 N N . VAL B 1 20 ? 4.441 14.805 23.859 1 98.06 20 VAL B N 1
ATOM 2493 C CA . VAL B 1 20 ? 4.316 15.477 22.562 1 98.06 20 VAL B CA 1
ATOM 2494 C C . VAL B 1 20 ? 5.469 16.469 22.391 1 98.06 20 VAL B C 1
ATOM 2496 O O . VAL B 1 20 ? 5.664 17.359 23.219 1 98.06 20 VAL B O 1
ATOM 2499 N N . HIS B 1 21 ? 6.219 16.234 21.328 1 97.88 21 HIS B N 1
ATOM 2500 C CA . HIS B 1 21 ? 7.285 17.188 20.984 1 97.88 21 HIS B CA 1
ATOM 2501 C C . HIS B 1 21 ? 6.727 18.438 20.328 1 97.88 21 HIS B C 1
ATOM 2503 O O . HIS B 1 21 ? 5.941 18.344 19.375 1 97.88 21 HIS B O 1
ATOM 2509 N N . SER B 1 22 ? 7.098 19.594 20.828 1 97.38 22 SER B N 1
ATOM 2510 C CA . SER B 1 22 ? 6.684 20.844 20.234 1 97.38 22 SER B CA 1
ATOM 2511 C C . SER B 1 22 ? 7.785 21.906 20.328 1 97.38 22 SER B C 1
ATOM 2513 O O . SER B 1 22 ? 8.625 21.844 21.234 1 97.38 22 SER B O 1
ATOM 2515 N N . LEU B 1 23 ? 7.816 22.719 19.328 1 96.5 23 LEU B N 1
ATOM 2516 C CA . LEU B 1 23 ? 8.688 23.891 19.266 1 96.5 23 LEU B CA 1
ATOM 2517 C C . LEU B 1 23 ? 7.867 25.172 19.25 1 96.5 23 LEU B C 1
ATOM 2519 O O . LEU B 1 23 ? 6.742 25.188 18.734 1 96.5 23 LEU B O 1
ATOM 2523 N N . SER B 1 24 ? 8.453 26.203 19.875 1 96.31 24 SER B N 1
ATOM 2524 C CA . SER B 1 24 ? 7.781 27.5 19.766 1 96.31 24 SER B CA 1
ATOM 2525 C C . SER B 1 24 ? 8.789 28.641 19.719 1 96.31 24 SER B C 1
ATOM 2527 O O . SER B 1 24 ? 9.914 28.5 20.203 1 96.31 24 SER B O 1
ATOM 2529 N N . ILE B 1 25 ? 8.43 29.609 19.016 1 95.81 25 ILE B N 1
ATOM 2530 C CA . ILE B 1 25 ? 9.125 30.906 19 1 95.81 25 ILE B CA 1
ATOM 2531 C C . ILE B 1 25 ? 8.172 32 19.453 1 95.81 25 ILE B C 1
ATOM 2533 O O . ILE B 1 25 ? 7.086 32.156 18.891 1 95.81 25 ILE B O 1
ATOM 2537 N N . ILE B 1 26 ? 8.578 32.719 20.484 1 93.5 26 ILE B N 1
ATOM 2538 C CA . ILE B 1 26 ? 7.828 33.875 20.969 1 93.5 26 ILE B CA 1
ATOM 2539 C C . ILE B 1 26 ? 8.648 35.156 20.766 1 93.5 26 ILE B C 1
ATOM 2541 O O . ILE B 1 26 ? 9.734 35.281 21.344 1 93.5 26 ILE B O 1
ATOM 2545 N N . PRO B 1 27 ? 8.078 36.031 19.984 1 92.62 27 PRO B N 1
ATOM 2546 C CA . PRO B 1 27 ? 8.82 37.281 19.766 1 92.62 27 PRO B CA 1
ATOM 2547 C C . PRO B 1 27 ? 9.117 38.031 21.078 1 92.62 27 PRO B C 1
ATOM 2549 O O . PRO B 1 27 ? 8.273 38.062 21.969 1 92.62 27 PRO B O 1
ATOM 2552 N N . GLU B 1 28 ? 10.242 38.688 21.125 1 88.69 28 GLU B N 1
ATOM 2553 C CA . GLU B 1 28 ? 10.625 39.438 22.297 1 88.69 28 GLU B CA 1
ATOM 2554 C C . GLU B 1 28 ? 9.609 40.531 22.609 1 88.69 28 GLU B C 1
ATOM 2556 O O . GLU B 1 28 ? 9.336 40.844 23.766 1 88.69 28 GLU B O 1
ATOM 2561 N N . ALA B 1 29 ? 9.062 41.062 21.578 1 88.81 29 ALA B N 1
ATOM 2562 C CA . ALA B 1 29 ? 8.117 42.156 21.719 1 88.81 29 ALA B CA 1
ATOM 2563 C C . ALA B 1 29 ? 6.855 41.688 22.453 1 88.81 29 ALA B C 1
ATOM 2565 O O . ALA B 1 29 ? 6.125 42.531 23.016 1 88.81 29 ALA B O 1
ATOM 2566 N N . HIS B 1 30 ? 6.594 40.406 22.438 1 91.06 30 HIS B N 1
ATOM 2567 C CA . HIS B 1 30 ? 5.375 39.875 23.047 1 91.06 30 HIS B CA 1
ATOM 2568 C C . HIS B 1 30 ? 5.496 39.812 24.562 1 91.06 30 HIS B C 1
ATOM 2570 O O . HIS B 1 30 ? 4.488 39.688 25.266 1 91.06 30 HIS B O 1
ATOM 2576 N N . LYS B 1 31 ? 6.664 39.938 25.109 1 85.75 31 LYS B N 1
ATOM 2577 C CA . LYS B 1 31 ? 6.898 39.812 26.547 1 85.75 31 LYS B CA 1
ATOM 2578 C C . LYS B 1 31 ? 6.176 40.906 27.328 1 85.75 31 LYS B C 1
ATOM 2580 O O . LYS B 1 31 ? 5.801 40.719 28.484 1 85.75 31 LYS B O 1
ATOM 2585 N N . THR B 1 32 ? 5.926 41.969 26.719 1 90.25 32 THR B N 1
ATOM 2586 C CA . THR B 1 32 ? 5.344 43.094 27.438 1 90.25 32 THR B CA 1
ATOM 2587 C C . THR B 1 32 ? 3.936 43.406 26.922 1 90.25 32 THR B C 1
ATOM 2589 O O . THR B 1 32 ? 3.34 44.406 27.281 1 90.25 32 THR B O 1
ATOM 2592 N N . LYS B 1 33 ? 3.447 42.562 26.125 1 90.56 33 LYS B N 1
ATOM 2593 C CA . LYS B 1 33 ? 2.15 42.812 25.5 1 90.56 33 LYS B CA 1
ATOM 2594 C C . LYS B 1 33 ? 1.056 41.969 26.156 1 90.56 33 LYS B C 1
ATOM 2596 O O . LYS B 1 33 ? 1.323 40.875 26.672 1 90.56 33 LYS B O 1
ATOM 2601 N N . THR B 1 34 ? -0.09 42.562 26.141 1 90.31 34 THR B N 1
ATOM 2602 C CA . THR B 1 34 ? -1.275 41.812 26.531 1 90.31 34 THR B CA 1
ATOM 2603 C C . THR B 1 34 ? -1.67 40.844 25.422 1 90.31 34 THR B C 1
ATOM 2605 O O . THR B 1 34 ? -1.206 40.969 24.281 1 90.31 34 THR B O 1
ATOM 2608 N N . ASP B 1 35 ? -2.477 39.844 25.75 1 86.94 35 ASP B N 1
ATOM 2609 C CA . ASP B 1 35 ? -2.926 38.875 24.766 1 86.94 35 ASP B CA 1
ATOM 2610 C C . ASP B 1 35 ? -3.605 39.531 23.578 1 86.94 35 ASP B C 1
ATOM 2612 O O . ASP B 1 35 ? -3.43 39.125 22.438 1 86.94 35 ASP B O 1
ATOM 2616 N N . GLU B 1 36 ? -4.371 40.562 23.875 1 87.75 36 GLU B N 1
ATOM 2617 C CA . GLU B 1 36 ? -5.043 41.312 22.828 1 87.75 36 GLU B CA 1
ATOM 2618 C C . GLU B 1 36 ? -4.035 41.969 21.891 1 87.75 36 GLU B C 1
ATOM 2620 O O . GLU B 1 36 ? -4.211 42 20.672 1 87.75 36 GLU B O 1
ATOM 2625 N N . GLU B 1 37 ? -2.969 42.438 22.484 1 90.56 37 GLU B N 1
ATOM 2626 C CA . GLU B 1 37 ? -1.946 43.156 21.719 1 90.56 37 GLU B CA 1
ATOM 2627 C C . GLU B 1 37 ? -1.081 42.188 20.922 1 90.56 37 GLU B C 1
ATOM 2629 O O . GLU B 1 37 ? -0.588 42.531 19.844 1 90.56 37 GLU B O 1
ATOM 2634 N N . LYS B 1 38 ? -0.936 41 21.391 1 91.94 38 LYS B N 1
ATOM 2635 C CA . LYS B 1 38 ? -0.096 40 20.75 1 91.94 38 LYS B CA 1
ATOM 2636 C C . LYS B 1 38 ? -0.732 39.5 19.453 1 91.94 38 LYS B C 1
ATOM 2638 O O . LYS B 1 38 ? -0.028 39.094 18.516 1 91.94 38 LYS B O 1
ATOM 2643 N N . GLY B 1 39 ? -2.047 39.594 19.375 1 92.94 39 GLY B N 1
ATOM 2644 C CA . GLY B 1 39 ? -2.727 38.969 18.25 1 92.94 39 GLY B CA 1
ATOM 2645 C C . GLY B 1 39 ? -2.758 37.469 18.312 1 92.94 39 GLY B C 1
ATOM 2646 O O . GLY B 1 39 ? -2.402 36.875 19.328 1 92.94 39 GLY B O 1
ATOM 2647 N N . PRO B 1 40 ? -3.174 36.875 17.219 1 96.81 40 PRO B N 1
ATOM 2648 C CA . PRO B 1 40 ? -3.283 35.406 17.234 1 96.81 40 PRO B CA 1
ATOM 2649 C C . PRO B 1 40 ? -1.925 34.719 17.203 1 96.81 40 PRO B C 1
ATOM 2651 O O . PRO B 1 40 ? -0.955 35.281 16.688 1 96.81 40 PRO B O 1
ATOM 2654 N N . ALA B 1 41 ? -1.878 33.594 17.797 1 97.75 41 ALA B N 1
ATOM 2655 C CA . ALA B 1 41 ? -0.731 32.719 17.609 1 97.75 41 ALA B CA 1
ATOM 2656 C C . ALA B 1 41 ? -0.887 31.859 16.344 1 97.75 41 ALA B C 1
ATOM 2658 O O . ALA B 1 41 ? -1.947 31.859 15.711 1 97.75 41 ALA B O 1
ATOM 2659 N N . ILE B 1 42 ? 0.203 31.234 15.93 1 98.75 42 ILE B N 1
ATOM 2660 C CA . ILE B 1 42 ? 0.195 30.328 14.781 1 98.75 42 ILE B CA 1
ATOM 2661 C C . ILE B 1 42 ? 0.612 28.938 15.219 1 98.75 42 ILE B C 1
ATOM 2663 O O . ILE B 1 42 ? 1.562 28.766 15.984 1 98.75 42 ILE B O 1
ATOM 2667 N N . LEU B 1 43 ? -0.128 27.922 14.812 1 98.88 43 LEU B N 1
ATOM 2668 C CA . LEU B 1 43 ? 0.255 26.531 15.039 1 98.88 43 LEU B CA 1
ATOM 2669 C C . LEU B 1 43 ? 0.452 25.797 13.719 1 98.88 43 LEU B C 1
ATOM 2671 O O . LEU B 1 43 ? -0.469 25.719 12.906 1 98.88 43 LEU B O 1
ATOM 2675 N N . LEU B 1 44 ? 1.687 25.266 13.539 1 98.94 44 LEU B N 1
ATOM 2676 C CA . LEU B 1 44 ? 2.068 24.562 12.32 1 98.94 44 LEU B CA 1
ATOM 2677 C C . LEU B 1 44 ? 1.918 23.047 12.5 1 98.94 44 LEU B C 1
ATOM 2679 O O . LEU B 1 44 ? 2.461 22.484 13.453 1 98.94 44 LEU B O 1
ATOM 2683 N N . ILE B 1 45 ? 1.179 22.391 11.57 1 98.88 45 ILE B N 1
ATOM 2684 C CA . ILE B 1 45 ? 0.842 20.969 11.688 1 98.88 45 ILE B CA 1
ATOM 2685 C C . ILE B 1 45 ? 1.329 20.219 10.453 1 98.88 45 ILE B C 1
ATOM 2687 O O . ILE B 1 45 ? 0.894 20.5 9.336 1 98.88 45 ILE B O 1
ATOM 2691 N N . HIS B 1 46 ? 2.15 19.234 10.641 1 98.56 46 HIS B N 1
ATOM 2692 C CA . HIS B 1 46 ? 2.822 18.516 9.562 1 98.56 46 HIS B CA 1
ATOM 2693 C C . HIS B 1 46 ? 1.925 17.422 8.984 1 98.56 46 HIS B C 1
ATOM 2695 O O . HIS B 1 46 ? 0.88 17.109 9.555 1 98.56 46 HIS B O 1
ATOM 2701 N N . GLY B 1 47 ? 2.371 16.891 7.82 1 96.31 47 GLY B N 1
ATOM 2702 C CA . GLY B 1 47 ? 1.675 15.789 7.18 1 96.31 47 GLY B CA 1
ATOM 2703 C C . GLY B 1 47 ? 2.182 14.43 7.613 1 96.31 47 GLY B C 1
ATOM 2704 O O . GLY B 1 47 ? 2.934 14.32 8.586 1 96.31 47 GLY B O 1
ATOM 2705 N N . PHE B 1 48 ? 1.766 13.375 6.941 1 93.12 48 PHE B N 1
ATOM 2706 C CA . PHE B 1 48 ? 2.098 12 7.293 1 93.12 48 PHE B CA 1
ATOM 2707 C C . PHE B 1 48 ? 3.604 11.773 7.223 1 93.12 48 PHE B C 1
ATOM 2709 O O . PHE B 1 48 ? 4.242 12.125 6.23 1 93.12 48 PHE B O 1
ATOM 2716 N N . GLY B 1 49 ? 4.133 11.227 8.203 1 95.06 49 GLY B N 1
ATOM 2717 C CA . GLY B 1 49 ? 5.535 10.844 8.25 1 95.06 49 GLY B CA 1
ATOM 2718 C C . GLY B 1 49 ? 6.469 12.008 8.516 1 95.06 49 GLY B C 1
ATOM 2719 O O . GLY B 1 49 ? 7.668 11.812 8.719 1 95.06 49 GLY B O 1
ATOM 2720 N N . ALA B 1 50 ? 5.949 13.148 8.469 1 97.38 50 ALA B N 1
ATOM 2721 C CA . ALA B 1 50 ? 6.773 14.336 8.68 1 97.38 50 ALA B CA 1
ATOM 2722 C C . ALA B 1 50 ? 6.816 14.711 10.164 1 97.38 50 ALA B C 1
ATOM 2724 O O . ALA B 1 50 ? 6.652 13.852 11.031 1 97.38 50 ALA B O 1
ATOM 2725 N N . SER B 1 51 ? 7.305 15.906 10.414 1 98.25 51 SER B N 1
ATOM 2726 C CA . SER B 1 51 ? 7.516 16.422 11.766 1 98.25 51 SER B CA 1
ATOM 2727 C C . SER B 1 51 ? 7.707 17.938 11.75 1 98.25 51 SER B C 1
ATOM 2729 O O . SER B 1 51 ? 7.559 18.578 10.711 1 98.25 51 SER B O 1
ATOM 2731 N N . THR B 1 52 ? 8.008 18.422 12.93 1 98.06 52 THR B N 1
ATOM 2732 C CA . THR B 1 52 ? 8.273 19.844 13.062 1 98.06 52 THR B CA 1
ATOM 2733 C C . THR B 1 52 ? 9.422 20.266 12.156 1 98.06 52 THR B C 1
ATOM 2735 O O . THR B 1 52 ? 9.484 21.422 11.719 1 98.06 52 THR B O 1
ATOM 2738 N N . THR B 1 53 ? 10.297 19.328 11.828 1 97.69 53 THR B N 1
ATOM 2739 C CA . THR B 1 53 ? 11.43 19.625 10.953 1 97.69 53 THR B CA 1
ATOM 2740 C C . THR B 1 53 ? 10.953 20.109 9.594 1 97.69 53 THR B C 1
ATOM 2742 O O . THR B 1 53 ? 11.625 20.906 8.938 1 97.69 53 THR B O 1
ATOM 2745 N N . HIS B 1 54 ? 9.805 19.672 9.242 1 98.5 54 HIS B N 1
ATOM 2746 C CA . HIS B 1 54 ? 9.305 20.031 7.918 1 98.5 54 HIS B CA 1
ATOM 2747 C C . HIS B 1 54 ? 8.938 21.516 7.852 1 98.5 54 HIS B C 1
ATOM 2749 O O . HIS B 1 54 ? 8.703 22.047 6.766 1 98.5 54 HIS B O 1
ATOM 2755 N N . TRP B 1 55 ? 8.906 22.219 8.977 1 98.62 55 TRP B N 1
ATOM 2756 C CA . TRP B 1 55 ? 8.602 23.641 9.07 1 98.62 55 TRP B CA 1
ATOM 2757 C C . TRP B 1 55 ? 9.867 24.453 9.305 1 98.62 55 TRP B C 1
ATOM 2759 O O . TRP B 1 55 ? 9.797 25.609 9.711 1 98.62 55 TRP B O 1
ATOM 2769 N N . ARG B 1 56 ? 11 23.938 9.023 1 97.69 56 ARG B N 1
ATOM 2770 C CA . ARG B 1 56 ? 12.312 24.484 9.336 1 97.69 56 ARG B CA 1
ATOM 2771 C C . ARG B 1 56 ? 12.5 25.859 8.688 1 97.69 56 ARG B C 1
ATOM 2773 O O . ARG B 1 56 ? 13.227 26.703 9.203 1 97.69 56 ARG B O 1
ATOM 2780 N N . TYR B 1 57 ? 11.836 26.109 7.594 1 98.5 57 TYR B N 1
ATOM 2781 C CA . TYR B 1 57 ? 12.023 27.391 6.898 1 98.5 57 TYR B CA 1
ATOM 2782 C C . TYR B 1 57 ? 10.883 28.344 7.215 1 98.5 57 TYR B C 1
ATOM 2784 O O . TYR B 1 57 ? 10.922 29.516 6.82 1 98.5 57 TYR B O 1
ATOM 2792 N N . ASN B 1 58 ? 9.859 27.906 7.891 1 98.69 58 ASN B N 1
ATOM 2793 C CA . ASN B 1 58 ? 8.68 28.703 8.18 1 98.69 58 ASN B CA 1
ATOM 2794 C C . ASN B 1 58 ? 8.695 29.234 9.617 1 98.69 58 ASN B C 1
ATOM 2796 O O . ASN B 1 58 ? 8.414 30.406 9.852 1 98.69 58 ASN B O 1
ATOM 2800 N N . LEU B 1 59 ? 9.078 28.375 10.523 1 97.75 59 LEU B N 1
ATOM 2801 C CA . LEU B 1 59 ? 9.039 28.672 11.945 1 97.75 59 LEU B CA 1
ATOM 2802 C C . LEU B 1 59 ? 9.875 29.922 12.258 1 97.75 59 LEU B C 1
ATOM 2804 O O . LEU B 1 59 ? 9.391 30.859 12.891 1 97.75 59 LEU B O 1
ATOM 2808 N N . PRO B 1 60 ? 11.125 30.031 11.789 1 97 60 PRO B N 1
ATOM 2809 C CA . PRO B 1 60 ? 11.938 31.203 12.125 1 97 60 PRO B CA 1
ATOM 2810 C C . PRO B 1 60 ? 11.398 32.5 11.508 1 97 60 PRO B C 1
ATOM 2812 O O . PRO B 1 60 ? 11.508 33.562 12.109 1 97 60 PRO B O 1
ATOM 2815 N N . VAL B 1 61 ? 10.844 32.406 10.344 1 97.81 61 VAL B N 1
ATOM 2816 C CA . VAL B 1 61 ? 10.383 33.594 9.641 1 97.81 61 VAL B CA 1
ATOM 2817 C C . VAL B 1 61 ? 9.086 34.094 10.281 1 97.81 61 VAL B C 1
ATOM 2819 O O . VAL B 1 61 ? 8.961 35.312 10.57 1 97.81 61 VAL B O 1
A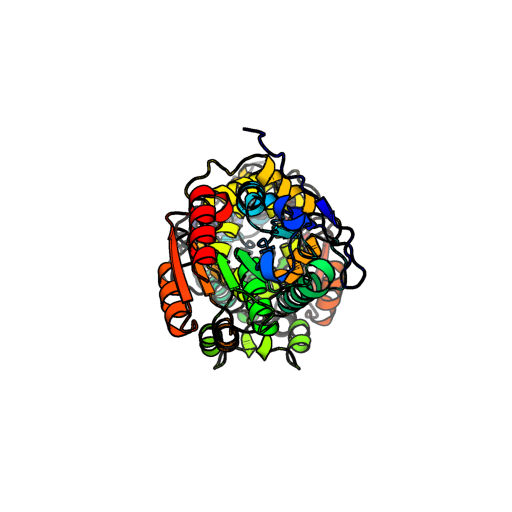TOM 2822 N N . LEU B 1 62 ? 8.156 33.25 10.547 1 97.88 62 LEU B N 1
ATOM 2823 C CA . LEU B 1 62 ? 6.895 33.625 11.18 1 97.88 62 LEU B CA 1
ATOM 2824 C C . LEU B 1 62 ? 7.121 34.062 12.617 1 97.88 62 LEU B C 1
ATOM 2826 O O . LEU B 1 62 ? 6.418 34.969 13.109 1 97.88 62 LEU B O 1
ATOM 2830 N N . GLY B 1 63 ? 8.102 33.5 13.273 1 96.44 63 GLY B N 1
ATOM 2831 C CA . GLY B 1 63 ? 8.406 33.75 14.672 1 96.44 63 GLY B CA 1
ATOM 2832 C C . GLY B 1 63 ? 8.945 35.156 14.906 1 96.44 63 GLY B C 1
ATOM 2833 O O . GLY B 1 63 ? 8.992 35.625 16.047 1 96.44 63 GLY B O 1
ATOM 2834 N N . LYS B 1 64 ? 9.328 35.844 13.859 1 94.81 64 LYS B N 1
ATOM 2835 C CA . LYS B 1 64 ? 9.789 37.219 14 1 94.81 64 LYS B CA 1
ATOM 2836 C C . LYS B 1 64 ? 8.641 38.156 14.359 1 94.81 64 LYS B C 1
ATOM 2838 O O . LYS B 1 64 ? 8.844 39.188 15 1 94.81 64 LYS B O 1
ATOM 2843 N N . LYS B 1 65 ? 7.406 37.75 14.008 1 94.06 65 LYS B N 1
ATOM 2844 C CA . LYS B 1 65 ? 6.281 38.688 14.148 1 94.06 65 LYS B CA 1
ATOM 2845 C C . LYS B 1 65 ? 5.203 38.094 15.055 1 94.06 65 LYS B C 1
ATOM 2847 O O . LYS B 1 65 ? 4.484 38.812 15.734 1 94.06 65 LYS B O 1
ATOM 2852 N N . TYR B 1 66 ? 5.066 36.781 15.031 1 96.12 66 TYR B N 1
ATOM 2853 C CA . TYR B 1 66 ? 3.988 36.125 15.766 1 96.12 66 TYR B CA 1
ATOM 2854 C C . TYR B 1 66 ? 4.535 35.062 16.688 1 96.12 66 TYR B C 1
ATOM 2856 O O . TYR B 1 66 ? 5.629 34.531 16.469 1 96.12 66 TYR B O 1
ATOM 2864 N N . GLU B 1 67 ? 3.801 34.844 17.75 1 96.25 67 GLU B N 1
ATOM 2865 C CA . GLU B 1 67 ? 4.047 33.594 18.469 1 96.25 67 GLU B CA 1
ATOM 2866 C C . GLU B 1 67 ? 3.695 32.375 17.625 1 96.25 67 GLU B C 1
ATOM 2868 O O . GLU B 1 67 ? 2.553 32.25 17.188 1 96.25 67 GLU B O 1
ATOM 2873 N N . VAL B 1 68 ? 4.699 31.562 17.344 1 98 68 VAL B N 1
ATOM 2874 C CA . VAL B 1 68 ? 4.477 30.422 16.453 1 98 68 VAL B CA 1
ATOM 2875 C C . VAL B 1 68 ? 4.883 29.125 17.141 1 98 68 VAL B C 1
ATOM 2877 O O . VAL B 1 68 ? 5.91 29.078 17.828 1 98 68 VAL B O 1
ATOM 2880 N N . HIS B 1 69 ? 4.031 28.172 17.031 1 98.06 69 HIS B N 1
ATOM 2881 C CA . HIS B 1 69 ? 4.258 26.812 17.547 1 98.06 69 HIS B CA 1
ATOM 2882 C C . HIS B 1 69 ? 4.262 25.797 16.422 1 98.06 69 HIS B C 1
ATOM 2884 O O . HIS B 1 69 ? 3.596 25.984 15.398 1 98.06 69 HIS B O 1
ATOM 2890 N N . ALA B 1 70 ? 5.047 24.766 16.562 1 98.44 70 ALA B N 1
ATOM 2891 C CA . ALA B 1 70 ? 4.969 23.531 15.789 1 98.44 70 ALA B CA 1
ATOM 2892 C C . ALA B 1 70 ? 4.969 22.312 16.703 1 98.44 70 ALA B C 1
ATOM 2894 O O . ALA B 1 70 ? 5.656 22.281 17.719 1 98.44 70 ALA B O 1
ATOM 2895 N N . LEU B 1 71 ? 4.219 21.359 16.359 1 97.81 71 LEU B N 1
ATOM 2896 C CA . LEU B 1 71 ? 4.25 20.141 17.172 1 97.81 71 LEU B CA 1
ATOM 2897 C C . LEU B 1 71 ? 4.305 18.891 16.297 1 97.81 71 LEU B C 1
ATOM 2899 O O . LEU B 1 71 ? 3.875 18.922 15.148 1 97.81 71 LEU B O 1
ATOM 2903 N N . ASP B 1 72 ? 4.91 17.844 16.797 1 98.5 72 ASP B N 1
ATOM 2904 C CA . ASP B 1 72 ? 4.781 16.5 16.219 1 98.5 72 ASP B CA 1
ATOM 2905 C C . ASP B 1 72 ? 3.502 15.82 16.703 1 98.5 72 ASP B C 1
ATOM 2907 O O . ASP B 1 72 ? 3.297 15.648 17.906 1 98.5 72 ASP B O 1
ATOM 2911 N N . LEU B 1 73 ? 2.693 15.516 15.797 1 98.38 73 LEU B N 1
ATOM 2912 C CA . LEU B 1 73 ? 1.492 14.773 16.156 1 98.38 73 LEU B CA 1
ATOM 2913 C C . LEU B 1 73 ? 1.854 13.445 16.812 1 98.38 73 LEU B C 1
ATOM 2915 O O . LEU B 1 73 ? 2.865 12.828 16.469 1 98.38 73 LEU B O 1
ATOM 2919 N N . LEU B 1 74 ? 0.971 13.031 17.75 1 98.31 74 LEU B N 1
ATOM 2920 C CA . LEU B 1 74 ? 1.174 11.688 18.281 1 98.31 74 LEU B CA 1
ATOM 2921 C C . LEU B 1 74 ? 1.276 10.672 17.156 1 98.31 74 LEU B C 1
ATOM 2923 O O . LEU B 1 74 ? 0.482 10.703 16.203 1 98.31 74 LEU B O 1
ATOM 2927 N N . GLY B 1 75 ? 2.312 9.781 17.25 1 98.12 75 GLY B N 1
ATOM 2928 C CA . GLY B 1 75 ? 2.549 8.805 16.188 1 98.12 75 GLY B CA 1
ATOM 2929 C C . GLY B 1 75 ? 3.605 9.25 15.203 1 98.12 75 GLY B C 1
ATOM 2930 O O . GLY B 1 75 ? 4.074 8.453 14.391 1 98.12 75 GLY B O 1
ATOM 2931 N N . PHE B 1 76 ? 4.062 10.523 15.289 1 98.12 76 PHE B N 1
ATOM 2932 C CA . PHE B 1 76 ? 4.992 11.039 14.289 1 98.12 76 PHE B CA 1
ATOM 2933 C C . PHE B 1 76 ? 6.145 11.789 14.953 1 98.12 76 PHE B C 1
ATOM 2935 O O . PHE B 1 76 ? 6.062 12.133 16.141 1 98.12 76 PHE B O 1
ATOM 2942 N N . GLY B 1 77 ? 7.184 11.977 14.18 1 98.12 77 GLY B N 1
ATOM 2943 C CA . GLY B 1 77 ? 8.32 12.75 14.648 1 98.12 77 GLY B CA 1
ATOM 2944 C C . GLY B 1 77 ? 8.867 12.25 15.977 1 98.12 77 GLY B C 1
ATOM 2945 O O . GLY B 1 77 ? 9.07 11.055 16.156 1 98.12 77 GLY B O 1
ATOM 2946 N N . LYS B 1 78 ? 9.156 13.195 16.875 1 97.56 78 LYS B N 1
ATOM 2947 C CA . LYS B 1 78 ? 9.75 12.867 18.156 1 97.56 78 LYS B CA 1
ATOM 2948 C C . LYS B 1 78 ? 8.672 12.648 19.219 1 97.56 78 LYS B C 1
ATOM 2950 O O . LYS B 1 78 ? 8.984 12.383 20.391 1 97.56 78 LYS B O 1
ATOM 2955 N N . SER B 1 79 ? 7.395 12.766 18.859 1 98.12 79 SER B N 1
ATOM 2956 C CA . SER B 1 79 ? 6.305 12.477 19.797 1 98.12 79 SER B CA 1
ATOM 2957 C C . SER B 1 79 ? 6.156 10.977 20.016 1 98.12 79 SER B C 1
ATOM 2959 O O . SER B 1 79 ? 6.629 10.172 19.203 1 98.12 79 SER B O 1
ATOM 2961 N N . SER B 1 80 ? 5.453 10.656 21.125 1 97.88 80 SER B N 1
ATOM 2962 C CA . SER B 1 80 ? 5.23 9.258 21.484 1 97.88 80 SER B CA 1
ATOM 2963 C C . SER B 1 80 ? 4.418 8.539 20.406 1 97.88 80 SER B C 1
ATOM 2965 O O . SER B 1 80 ? 3.619 9.164 19.703 1 97.88 80 SER B O 1
ATOM 2967 N N . LYS B 1 81 ? 4.656 7.211 20.297 1 97.75 81 LYS B N 1
ATOM 2968 C CA . LYS B 1 81 ? 3.924 6.336 19.391 1 97.75 81 LYS B CA 1
ATOM 2969 C C . LYS B 1 81 ? 3.348 5.129 20.125 1 97.75 81 LYS B C 1
ATOM 2971 O O . LYS B 1 81 ? 3.631 3.984 19.766 1 97.75 81 LYS B O 1
ATOM 2976 N N . PRO B 1 82 ? 2.549 5.48 21.062 1 96.56 82 PRO B N 1
ATOM 2977 C CA . PRO B 1 82 ? 2.039 4.363 21.859 1 96.56 82 PRO B CA 1
ATOM 2978 C C . PRO B 1 82 ? 1.084 3.463 21.094 1 96.56 82 PRO B C 1
ATOM 2980 O O . PRO B 1 82 ? 0.408 3.926 20.172 1 96.56 82 PRO B O 1
ATOM 2983 N N . SER B 1 83 ? 1.173 2.232 21.625 1 90.38 83 SER B N 1
ATOM 2984 C CA . SER B 1 83 ? 0.186 1.302 21.094 1 90.38 83 SER B CA 1
ATOM 2985 C C . SER B 1 83 ? -1.191 1.545 21.688 1 90.38 83 SER B C 1
ATOM 2987 O O . SER B 1 83 ? -1.312 2.199 22.734 1 90.38 83 SER B O 1
ATOM 2989 N N . GLY B 1 84 ? -2.279 1.317 21 1 88.19 84 GLY B N 1
ATOM 2990 C CA . GLY B 1 84 ? -3.615 1.362 21.578 1 88.19 84 GLY B CA 1
ATOM 2991 C C . GLY B 1 84 ? -4.41 2.578 21.141 1 88.19 84 GLY B C 1
ATOM 2992 O O . GLY B 1 84 ? -5.594 2.703 21.469 1 88.19 84 GLY B O 1
ATOM 2993 N N . LEU B 1 85 ? -3.688 3.574 20.641 1 91.75 85 LEU B N 1
ATOM 2994 C CA . LEU B 1 85 ? -4.41 4.742 20.141 1 91.75 85 LEU B CA 1
ATOM 2995 C C . LEU B 1 85 ? -4.949 4.488 18.734 1 91.75 85 LEU B C 1
ATOM 2997 O O . LEU B 1 85 ? -4.316 3.791 17.938 1 91.75 85 LEU B O 1
ATOM 3001 N N . ALA B 1 86 ? -6.082 5.031 18.516 1 90 86 ALA B N 1
ATOM 3002 C CA . ALA B 1 86 ? -6.629 5.039 17.156 1 90 86 ALA B CA 1
ATOM 3003 C C . ALA B 1 86 ? -6.117 6.238 16.375 1 90 86 ALA B C 1
ATOM 3005 O O . ALA B 1 86 ? -6.766 7.285 16.328 1 90 86 ALA B O 1
ATOM 3006 N N . TYR B 1 87 ? -5.031 6.016 15.734 1 92.81 87 TYR B N 1
ATOM 3007 C CA . TYR B 1 87 ? -4.414 7.125 15.016 1 92.81 87 TYR B CA 1
ATOM 3008 C C . TYR B 1 87 ? -5.262 7.539 13.82 1 92.81 87 TYR B C 1
ATOM 3010 O O . TYR B 1 87 ? -5.551 6.727 12.938 1 92.81 87 TYR B O 1
ATOM 3018 N N . GLY B 1 88 ? -5.648 8.797 13.812 1 90.88 88 GLY B N 1
ATOM 3019 C CA . GLY B 1 88 ? -6.465 9.328 12.734 1 90.88 88 GLY B CA 1
ATOM 3020 C C . GLY B 1 88 ? -6.969 10.734 13.016 1 90.88 88 GLY B C 1
ATOM 3021 O O . GLY B 1 88 ? -6.531 11.383 13.969 1 90.88 88 GLY B O 1
ATOM 3022 N N . GLY B 1 89 ? -7.828 11.164 12.172 1 90.88 89 GLY B N 1
ATOM 3023 C CA . GLY B 1 89 ? -8.359 12.516 12.195 1 90.88 89 GLY B CA 1
ATOM 3024 C C . GLY B 1 89 ? -8.891 12.922 13.555 1 90.88 89 GLY B C 1
ATOM 3025 O O . GLY B 1 89 ? -8.477 13.945 14.109 1 90.88 89 GLY B O 1
ATOM 3026 N N . PRO B 1 90 ? -9.758 12.109 14.117 1 93.12 90 PRO B N 1
ATOM 3027 C CA . PRO B 1 90 ? -10.359 12.484 15.406 1 93.12 90 PRO B CA 1
ATOM 3028 C C . PRO B 1 90 ? -9.32 12.641 16.516 1 93.12 90 PRO B C 1
ATOM 3030 O O . PRO B 1 90 ? -9.398 13.586 17.312 1 93.12 90 PRO B O 1
ATOM 3033 N N . LEU B 1 91 ? -8.344 11.766 16.562 1 96 91 LEU B N 1
ATOM 3034 C CA . LEU B 1 91 ? -7.297 11.859 17.578 1 96 91 LEU B CA 1
ATOM 3035 C C . LEU B 1 91 ? -6.516 13.164 17.422 1 96 91 LEU B C 1
ATOM 3037 O O . LEU B 1 91 ? -6.297 13.867 18.406 1 96 91 LEU B O 1
ATOM 3041 N N . TRP B 1 92 ? -6.113 13.43 16.25 1 97.44 92 TRP B N 1
ATOM 3042 C CA . TRP B 1 92 ? -5.242 14.578 16.031 1 97.44 92 TRP B CA 1
ATOM 3043 C C . TRP B 1 92 ? -6.02 15.883 16.156 1 97.44 92 TRP B C 1
ATOM 3045 O O . TRP B 1 92 ? -5.477 16.891 16.609 1 97.44 92 TRP B O 1
ATOM 3055 N N . LYS B 1 93 ? -7.293 15.852 15.742 1 98 93 LYS B N 1
ATOM 3056 C CA . LYS B 1 93 ? -8.156 17 16.031 1 98 93 LYS B CA 1
ATOM 3057 C C . LYS B 1 93 ? -8.203 17.297 17.516 1 98 93 LYS B C 1
ATOM 3059 O O . LYS B 1 93 ? -7.969 18.422 17.938 1 98 93 LYS B O 1
ATOM 3064 N N . ASP B 1 94 ? -8.484 16.266 18.312 1 98.31 94 ASP B N 1
ATOM 3065 C CA . ASP B 1 94 ? -8.57 16.438 19.75 1 98.31 94 ASP B CA 1
ATOM 3066 C C . ASP B 1 94 ? -7.23 16.906 20.328 1 98.31 94 ASP B C 1
ATOM 3068 O O . ASP B 1 94 ? -7.195 17.75 21.234 1 98.31 94 ASP B O 1
ATOM 3072 N N . GLN B 1 95 ? -6.184 16.422 19.812 1 98.69 95 GLN B N 1
ATOM 3073 C CA . GLN B 1 95 ? -4.848 16.797 20.25 1 98.69 95 GLN B CA 1
ATOM 3074 C C . GLN B 1 95 ? -4.582 18.281 20 1 98.69 95 GLN B C 1
ATOM 3076 O O . GLN B 1 95 ? -4.074 18.984 20.859 1 98.69 95 GLN B O 1
ATOM 3081 N N . ILE B 1 96 ? -4.871 18.672 18.828 1 98.81 96 ILE B N 1
ATOM 3082 C CA . ILE B 1 96 ? -4.625 20.062 18.406 1 98.81 96 ILE B CA 1
ATOM 3083 C C . ILE B 1 96 ? -5.477 21 19.25 1 98.81 96 ILE B C 1
ATOM 3085 O O . ILE B 1 96 ? -4.98 22.016 19.75 1 98.81 96 ILE B O 1
ATOM 3089 N N . VAL B 1 97 ? -6.758 20.688 19.438 1 98.81 97 VAL B N 1
ATOM 3090 C CA . VAL B 1 97 ? -7.66 21.516 20.234 1 98.81 97 VAL B CA 1
ATOM 3091 C C . VAL B 1 97 ? -7.133 21.625 21.656 1 98.81 97 VAL B C 1
ATOM 3093 O O . VAL B 1 97 ? -7.086 22.719 22.219 1 98.81 97 VAL B O 1
ATOM 3096 N N . ALA B 1 98 ? -6.703 20.531 22.156 1 98.69 98 ALA B N 1
ATOM 3097 C CA . ALA B 1 98 ? -6.172 20.516 23.516 1 98.69 98 ALA B CA 1
ATOM 3098 C C . ALA B 1 98 ? -4.898 21.359 23.625 1 98.69 98 ALA B C 1
ATOM 3100 O O . ALA B 1 98 ? -4.695 22.078 24.594 1 98.69 98 ALA B O 1
ATOM 3101 N N . TYR B 1 99 ? -4.027 21.266 22.656 1 98.5 99 TYR B N 1
ATOM 3102 C CA . TYR B 1 99 ? -2.781 22.016 22.672 1 98.5 99 TYR B CA 1
ATOM 3103 C C . TYR B 1 99 ? -3.057 23.516 22.656 1 98.5 99 TYR B C 1
ATOM 3105 O O . TYR B 1 99 ? -2.426 24.281 23.391 1 98.5 99 TYR B O 1
ATOM 3113 N N . VAL B 1 100 ? -3.943 23.922 21.812 1 98.31 100 VAL B N 1
ATOM 3114 C CA . VAL B 1 100 ? -4.281 25.344 21.719 1 98.31 100 VAL B CA 1
ATOM 3115 C C . VAL B 1 100 ? -4.836 25.828 23.062 1 98.31 100 VAL B C 1
ATOM 3117 O O . VAL B 1 100 ? -4.441 26.891 23.547 1 98.31 100 VAL B O 1
ATOM 3120 N N . LYS B 1 101 ? -5.668 25.047 23.641 1 97.38 101 LYS B N 1
ATOM 3121 C CA . LYS B 1 101 ? -6.309 25.438 24.906 1 97.38 101 LYS B CA 1
ATOM 3122 C C . LYS B 1 101 ? -5.301 25.453 26.047 1 97.38 101 LYS B C 1
ATOM 3124 O O . LYS B 1 101 ? -5.277 26.406 26.844 1 97.38 101 LYS B O 1
ATOM 3129 N N . GLU B 1 102 ? -4.43 24.5 26.094 1 96.94 102 GLU B N 1
ATOM 3130 C CA . GLU B 1 102 ? -3.627 24.281 27.281 1 96.94 102 GLU B CA 1
ATOM 3131 C C . GLU B 1 102 ? -2.27 24.969 27.172 1 96.94 102 GLU B C 1
ATOM 3133 O O . GLU B 1 102 ? -1.695 25.391 28.188 1 96.94 102 GLU B O 1
ATOM 3138 N N . LYS B 1 103 ? -1.763 25.078 26 1 96.12 103 LYS B N 1
ATOM 3139 C CA . LYS B 1 103 ? -0.39 25.547 25.844 1 96.12 103 LYS B CA 1
ATOM 3140 C C . LYS B 1 103 ? -0.354 26.953 25.219 1 96.12 103 LYS B C 1
ATOM 3142 O O . LYS B 1 103 ? 0.479 27.781 25.594 1 96.12 103 LYS B O 1
ATOM 3147 N N . ILE B 1 104 ? -1.2 27.172 24.281 1 95.69 104 ILE B N 1
ATOM 3148 C CA . ILE B 1 104 ? -1.182 28.484 23.625 1 95.69 104 ILE B CA 1
ATOM 3149 C C . ILE B 1 104 ? -2.107 29.438 24.375 1 95.69 104 ILE B C 1
ATOM 3151 O O . ILE B 1 104 ? -1.684 30.516 24.797 1 95.69 104 ILE B O 1
ATOM 3155 N N . GLY B 1 105 ? -3.406 29.062 24.531 1 94.25 105 GLY B N 1
ATOM 3156 C CA . GLY B 1 105 ? -4.332 29.797 25.375 1 94.25 105 GLY B CA 1
ATOM 3157 C C . GLY B 1 105 ? -4.887 31.047 24.719 1 94.25 105 GLY B C 1
ATOM 3158 O O . GLY B 1 105 ? -5.305 31.984 25.406 1 94.25 105 GLY B O 1
ATOM 3159 N N . ARG B 1 106 ? -4.777 31.203 23.453 1 93.69 106 ARG B N 1
ATOM 3160 C CA . ARG B 1 106 ? -5.301 32.344 22.703 1 93.69 106 ARG B CA 1
ATOM 3161 C C . ARG B 1 106 ? -5.73 31.938 21.312 1 93.69 106 ARG B C 1
ATOM 3163 O O . ARG B 1 106 ? -5.363 30.859 20.828 1 93.69 106 ARG B O 1
ATOM 3170 N N . PRO B 1 107 ? -6.656 32.844 20.703 1 97.12 107 PRO B N 1
ATOM 3171 C CA . PRO B 1 107 ? -7.031 32.5 19.328 1 97.12 107 PRO B CA 1
ATOM 3172 C C . PRO B 1 107 ? -5.828 32.156 18.453 1 97.12 107 PRO B C 1
ATOM 3174 O O . PRO B 1 107 ? -4.801 32.844 18.531 1 97.12 107 PRO B O 1
ATOM 3177 N N . THR B 1 108 ? -5.957 31.141 17.688 1 98.69 108 THR B N 1
ATOM 3178 C CA . THR B 1 108 ? -4.797 30.562 17 1 98.69 108 THR B CA 1
ATOM 3179 C C . THR B 1 108 ? -5.113 30.312 15.531 1 98.69 108 THR B C 1
ATOM 3181 O O . THR B 1 108 ? -6.195 29.828 15.195 1 98.69 108 THR B O 1
ATOM 3184 N N . ILE B 1 109 ? -4.168 30.703 14.664 1 98.88 109 ILE B N 1
ATOM 3185 C CA . ILE B 1 109 ? -4.219 30.312 13.258 1 98.88 109 ILE B CA 1
ATOM 3186 C C . ILE B 1 109 ? -3.607 28.938 13.078 1 98.88 109 ILE B C 1
ATOM 3188 O O . ILE B 1 109 ? -2.453 28.703 13.445 1 98.88 109 ILE B O 1
ATOM 3192 N N . LEU B 1 110 ? -4.398 28 12.562 1 98.94 110 LEU B N 1
ATOM 3193 C CA . LEU B 1 110 ? -3.949 26.625 12.328 1 98.94 110 LEU B CA 1
ATOM 3194 C C . LEU B 1 110 ? -3.477 26.453 10.891 1 98.94 110 LEU B C 1
ATOM 3196 O O . LEU B 1 110 ? -4.242 26.672 9.953 1 98.94 110 LEU B O 1
ATOM 3200 N N . VAL B 1 111 ? -2.225 26.094 10.695 1 98.94 111 VAL B N 1
ATOM 3201 C CA . VAL B 1 111 ? -1.613 25.906 9.383 1 98.94 111 VAL B CA 1
ATOM 3202 C C . VAL B 1 111 ? -1.196 24.438 9.219 1 98.94 111 VAL B C 1
ATOM 3204 O O . VAL B 1 111 ? -0.347 23.953 9.961 1 98.94 111 VAL B O 1
ATOM 3207 N N . GLY B 1 112 ? -1.788 23.75 8.258 1 98.88 112 GLY B N 1
ATOM 3208 C CA . GLY B 1 112 ? -1.494 22.344 8.133 1 98.88 112 GLY B CA 1
ATOM 3209 C C . GLY B 1 112 ? -1.247 21.906 6.703 1 98.88 112 GLY B C 1
ATOM 3210 O O . GLY B 1 112 ? -1.874 22.422 5.777 1 98.88 112 GLY B O 1
ATOM 3211 N N . ASN B 1 113 ? -0.385 20.953 6.516 1 97.81 113 ASN B N 1
ATOM 3212 C CA . ASN B 1 113 ? -0.095 20.328 5.2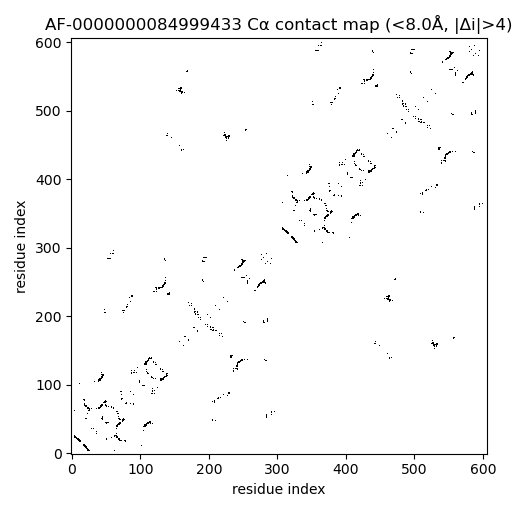23 1 97.81 113 ASN B CA 1
ATOM 3213 C C . ASN B 1 113 ? -0.635 18.906 5.152 1 97.81 113 ASN B C 1
ATOM 3215 O O . ASN B 1 113 ? -0.454 18.125 6.082 1 97.81 113 ASN B O 1
ATOM 3219 N N . SER B 1 114 ? -1.256 18.594 4.016 1 94 114 SER B N 1
ATOM 3220 C CA . SER B 1 114 ? -1.675 17.219 3.744 1 94 114 SER B CA 1
ATOM 3221 C C . SER B 1 114 ? -2.527 16.656 4.883 1 94 114 SER B C 1
ATOM 3223 O O . SER B 1 114 ? -3.539 17.266 5.254 1 94 114 SER B O 1
ATOM 3225 N N . LEU B 1 115 ? -2.076 15.609 5.547 1 92.62 115 LEU B N 1
ATOM 3226 C CA . LEU B 1 115 ? -2.768 15.078 6.715 1 92.62 115 LEU B CA 1
ATOM 3227 C C . LEU B 1 115 ? -2.916 16.156 7.793 1 92.62 115 LEU B C 1
ATOM 3229 O O . LEU B 1 115 ? -3.957 16.234 8.445 1 92.62 115 LEU B O 1
ATOM 3233 N N . GLY B 1 116 ? -1.979 16.938 7.938 1 96.94 116 GLY B N 1
ATOM 3234 C CA . GLY B 1 116 ? -2.027 18.047 8.875 1 96.94 116 GLY B CA 1
ATOM 3235 C C . GLY B 1 116 ? -3.021 19.125 8.477 1 96.94 116 GLY B C 1
ATOM 3236 O O . GLY B 1 116 ? -3.574 19.812 9.336 1 96.94 116 GLY B O 1
ATOM 3237 N N . GLY B 1 117 ? -3.148 19.281 7.184 1 97.31 117 GLY B N 1
ATOM 3238 C CA . GLY B 1 117 ? -4.195 20.188 6.719 1 97.31 117 GLY B CA 1
ATOM 3239 C C . GLY B 1 117 ? -5.586 19.734 7.121 1 97.31 117 GLY B C 1
ATOM 3240 O O . GLY B 1 117 ? -6.395 20.547 7.59 1 97.31 117 GLY B O 1
ATOM 3241 N N . TYR B 1 118 ? -5.863 18.484 6.957 1 94.75 118 TYR B N 1
ATOM 3242 C CA . TYR B 1 118 ? -7.145 17.938 7.398 1 94.75 118 TYR B CA 1
ATOM 3243 C C . TYR B 1 118 ? -7.34 18.156 8.891 1 94.75 118 TYR B C 1
ATOM 3245 O O . TYR B 1 118 ? -8.406 18.594 9.328 1 94.75 118 TYR B O 1
ATOM 3253 N N . ALA B 1 119 ? -6.348 17.828 9.648 1 96.94 119 ALA B N 1
ATOM 3254 C CA . ALA B 1 119 ? -6.426 17.984 11.102 1 96.94 119 ALA B CA 1
ATOM 3255 C C . ALA B 1 119 ? -6.637 19.438 11.492 1 96.94 119 ALA B C 1
ATOM 3257 O O . ALA B 1 119 ? -7.387 19.734 12.43 1 96.94 119 ALA B O 1
ATOM 3258 N N . ALA B 1 120 ? -6.008 20.297 10.781 1 98.75 120 ALA B N 1
ATOM 3259 C CA . ALA B 1 120 ? -6.18 21.734 11.023 1 98.75 120 ALA B CA 1
ATOM 3260 C C . ALA B 1 120 ? -7.621 22.156 10.773 1 98.75 120 ALA B C 1
ATOM 3262 O O . ALA B 1 120 ? -8.211 22.875 11.586 1 98.75 120 ALA B O 1
ATOM 3263 N N . LEU B 1 121 ? -8.141 21.719 9.672 1 98.44 121 LEU B N 1
ATOM 3264 C CA . LEU B 1 121 ? -9.508 22.094 9.328 1 98.44 121 LEU B CA 1
ATOM 3265 C C . LEU B 1 121 ? -10.492 21.531 10.352 1 98.44 121 LEU B C 1
ATOM 3267 O O . LEU B 1 121 ? -11.391 22.234 10.812 1 98.44 121 LEU B O 1
ATOM 3271 N N . ALA B 1 122 ? -10.344 20.281 10.68 1 98.06 122 ALA B N 1
ATOM 3272 C CA . ALA B 1 122 ? -11.219 19.656 11.664 1 98.06 122 ALA B CA 1
ATOM 3273 C C . ALA B 1 122 ? -11.148 20.375 13.008 1 98.06 122 ALA B C 1
ATOM 3275 O O . ALA B 1 122 ? -12.172 20.594 13.656 1 98.06 122 ALA B O 1
ATOM 3276 N N . SER B 1 123 ? -9.992 20.703 13.406 1 98.81 123 SER B N 1
ATOM 3277 C CA . SER B 1 123 ? -9.805 21.422 14.672 1 98.81 123 SER B CA 1
ATOM 3278 C C . SER B 1 123 ? -10.43 22.812 14.617 1 98.81 123 SER B C 1
ATOM 3280 O O . SER B 1 123 ? -11.125 23.219 15.555 1 98.81 123 SER B O 1
ATOM 3282 N N . GLY B 1 124 ? -10.141 23.516 13.547 1 98.75 124 GLY B N 1
ATOM 3283 C CA . GLY B 1 124 ? -10.703 24.844 13.398 1 98.75 124 GLY B CA 1
ATOM 3284 C C . GLY B 1 124 ? -12.219 24.859 13.438 1 98.75 124 GLY B C 1
ATOM 3285 O O . GLY B 1 124 ? -12.812 25.75 14.047 1 98.75 124 GLY B O 1
ATOM 3286 N N . ALA B 1 125 ? -12.773 23.906 12.789 1 98.5 125 ALA B N 1
ATOM 3287 C CA . ALA B 1 125 ? -14.234 23.781 12.797 1 98.5 125 ALA B CA 1
ATOM 3288 C C . ALA B 1 125 ? -14.758 23.547 14.211 1 98.5 125 ALA B C 1
ATOM 3290 O O . ALA B 1 125 ? -15.82 24.047 14.578 1 98.5 125 ALA B O 1
ATOM 3291 N N . ALA B 1 126 ? -14.039 22.812 14.953 1 98.25 126 ALA B N 1
ATOM 3292 C CA . ALA B 1 126 ? -14.461 22.438 16.312 1 98.25 126 ALA B CA 1
ATOM 3293 C C . ALA B 1 126 ? -14.234 23.594 17.281 1 98.25 126 ALA B C 1
ATOM 3295 O O . ALA B 1 126 ? -14.945 23.719 18.281 1 98.25 126 ALA B O 1
ATOM 3296 N N . MET B 1 127 ? -13.336 24.453 17.047 1 98 127 MET B N 1
ATOM 3297 C CA . MET B 1 127 ? -12.844 25.438 18 1 98 127 MET B CA 1
ATOM 3298 C C . MET B 1 127 ? -13.703 26.703 17.969 1 98 127 MET B C 1
ATOM 3300 O O . MET B 1 127 ? -13.648 27.516 18.891 1 98 127 MET B O 1
ATOM 3304 N N . GLY B 1 128 ? -14.484 26.938 16.922 1 94.38 128 GLY B N 1
ATOM 3305 C CA . GLY B 1 128 ? -15.258 28.172 16.812 1 94.38 128 GLY B CA 1
ATOM 3306 C C . GLY B 1 128 ? -14.406 29.422 16.859 1 94.38 128 GLY B C 1
ATOM 3307 O O . GLY B 1 128 ? -13.453 29.547 16.094 1 94.38 128 GLY B O 1
ATOM 3308 N N . PRO B 1 129 ? -14.648 30.25 17.812 1 92.06 129 PRO B N 1
ATOM 3309 C CA . PRO B 1 129 ? -13.953 31.547 17.859 1 92.06 129 PRO B CA 1
ATOM 3310 C C . PRO B 1 129 ? -12.484 31.406 18.266 1 92.06 129 PRO B C 1
ATOM 3312 O O . PRO B 1 129 ? -11.703 32.344 18.062 1 92.06 129 PRO B O 1
ATOM 3315 N N . GLU B 1 130 ? -12.156 30.344 18.844 1 96.12 130 GLU B N 1
ATOM 3316 C CA . GLU B 1 130 ? -10.773 30.125 19.234 1 96.12 130 GLU B CA 1
ATOM 3317 C C . GLU B 1 130 ? -9.875 29.875 18.031 1 96.12 130 GLU B C 1
ATOM 3319 O O . GLU B 1 130 ? -8.648 29.969 18.125 1 96.12 130 GLU B O 1
ATOM 3324 N N . ALA B 1 131 ? -10.453 29.562 16.953 1 98.44 131 ALA B N 1
ATOM 3325 C CA . ALA B 1 131 ? -9.719 29.531 15.703 1 98.44 131 ALA B CA 1
ATOM 3326 C C . ALA B 1 131 ? -9.703 30.891 15.031 1 98.44 131 ALA B C 1
ATOM 3328 O O . ALA B 1 131 ? -10.734 31.375 14.555 1 98.44 131 ALA B O 1
ATOM 3329 N N . ALA B 1 132 ? -8.539 31.438 15 1 98.44 132 ALA B N 1
ATOM 3330 C CA . ALA B 1 132 ? -8.414 32.781 14.391 1 98.44 132 ALA B CA 1
ATOM 3331 C C . ALA B 1 132 ? -8.328 32.656 12.875 1 98.44 132 ALA B C 1
ATOM 3333 O O . ALA B 1 132 ? -8.57 33.656 12.164 1 98.44 132 ALA B O 1
ATOM 3334 N N . GLY B 1 133 ? -7.984 31.578 12.383 1 98.75 133 GLY B N 1
ATOM 3335 C CA . GLY B 1 133 ? -7.855 31.25 10.969 1 98.75 133 GLY B CA 1
ATOM 3336 C C . GLY B 1 133 ? -7.395 29.828 10.711 1 98.75 133 GLY B C 1
ATOM 3337 O O . GLY B 1 133 ? -6.836 29.188 11.602 1 98.75 133 GLY B O 1
ATOM 3338 N N . VAL B 1 134 ? -7.664 29.344 9.508 1 98.88 134 VAL B N 1
ATOM 3339 C CA . VAL B 1 134 ? -7.215 28.031 9.078 1 98.88 134 VAL B CA 1
ATOM 3340 C C . VAL B 1 134 ? -6.547 28.141 7.707 1 98.88 134 VAL B C 1
ATOM 3342 O O . VAL B 1 134 ? -7.059 28.797 6.805 1 98.88 134 VAL B O 1
ATOM 3345 N N . VAL B 1 135 ? -5.391 27.547 7.605 1 98.94 135 VAL B N 1
ATOM 3346 C CA . VAL B 1 135 ? -4.645 27.516 6.352 1 98.94 135 VAL B CA 1
ATOM 3347 C C . VAL B 1 135 ? -4.426 26.062 5.922 1 98.94 135 VAL B C 1
ATOM 3349 O O . VAL B 1 135 ? -3.867 25.266 6.676 1 98.94 135 VAL B O 1
ATOM 3352 N N . LEU B 1 136 ? -4.82 25.75 4.758 1 98.62 136 LEU B N 1
ATOM 3353 C CA . LEU B 1 136 ? -4.672 24.406 4.215 1 98.62 136 LEU B CA 1
ATOM 3354 C C . LEU B 1 136 ? -3.629 24.391 3.102 1 98.62 136 LEU B C 1
ATOM 3356 O O . LEU B 1 136 ? -3.812 25.016 2.061 1 98.62 136 LEU B O 1
ATOM 3360 N N . LEU B 1 137 ? -2.547 23.703 3.369 1 98.12 137 LEU B N 1
ATOM 3361 C CA . LEU B 1 137 ? -1.535 23.438 2.35 1 98.12 137 LEU B CA 1
ATOM 3362 C C . LEU B 1 137 ? -1.692 22.047 1.768 1 98.12 137 LEU B C 1
ATOM 3364 O O . LEU B 1 137 ? -1.3 21.062 2.396 1 98.12 137 LEU B O 1
ATOM 3368 N N . ASN B 1 138 ? -2.223 21.969 0.542 1 94.88 138 ASN B N 1
ATOM 3369 C CA . ASN B 1 138 ? -2.459 20.688 -0.116 1 94.88 138 ASN B CA 1
ATOM 3370 C C . ASN B 1 138 ? -3.041 19.656 0.851 1 94.88 138 ASN B C 1
ATOM 3372 O O . ASN B 1 138 ? -2.533 18.531 0.953 1 94.88 138 ASN B O 1
ATOM 3376 N N . ALA B 1 139 ? -4.16 20.016 1.409 1 93.5 139 ALA B N 1
ATOM 3377 C CA . ALA B 1 139 ? -4.75 19.25 2.502 1 93.5 139 ALA B CA 1
ATOM 3378 C C . ALA B 1 139 ? -5.32 17.922 1.997 1 93.5 139 ALA B C 1
ATOM 3380 O O . ALA B 1 139 ? -5.887 17.859 0.903 1 93.5 139 ALA B O 1
ATOM 3381 N N . ALA B 1 140 ? -5.145 16.953 2.807 1 86.69 140 ALA B N 1
ATOM 3382 C CA . ALA B 1 140 ? -5.809 15.68 2.561 1 86.69 140 ALA B CA 1
ATOM 3383 C C . ALA B 1 140 ? -7.289 15.758 2.93 1 86.69 140 ALA B C 1
ATOM 3385 O O . ALA B 1 140 ? -7.73 16.719 3.555 1 86.69 140 ALA B O 1
ATOM 3386 N N . GLY B 1 141 ? -8.102 14.75 2.494 1 86.06 141 GLY B N 1
ATOM 3387 C CA . GLY B 1 141 ? -9.508 14.664 2.848 1 86.06 141 GLY B CA 1
ATOM 3388 C C . GLY B 1 141 ? -10.391 14.242 1.689 1 86.06 141 GLY B C 1
ATOM 3389 O O . GLY B 1 141 ? -9.914 14.102 0.559 1 86.06 141 GLY B O 1
ATOM 3390 N N . TYR B 1 142 ? -11.617 14.008 2.031 1 82 142 TYR B N 1
ATOM 3391 C CA . TYR B 1 142 ? -12.594 13.57 1.043 1 82 142 TYR B CA 1
ATOM 3392 C C . TYR B 1 142 ? -13.883 14.375 1.151 1 82 142 TYR B C 1
ATOM 3394 O O . TYR B 1 142 ? -14.156 14.977 2.193 1 82 142 TYR B O 1
ATOM 3402 N N . PHE B 1 143 ? -14.57 14.414 0.083 1 88.38 143 PHE B N 1
ATOM 3403 C CA . PHE B 1 143 ? -15.891 15.031 0.078 1 88.38 143 PHE B CA 1
ATOM 3404 C C . PHE B 1 143 ? -16.984 13.977 0.165 1 88.38 143 PHE B C 1
ATOM 3406 O O . PHE B 1 143 ? -16.781 12.828 -0.244 1 88.38 143 PHE B O 1
ATOM 3413 N N . SER B 1 144 ? -18.109 14.344 0.716 1 85.19 144 SER B N 1
ATOM 3414 C CA . SER B 1 144 ? -19.234 13.43 0.884 1 85.19 144 SER B CA 1
ATOM 3415 C C . SER B 1 144 ? -19.656 12.812 -0.446 1 85.19 144 SER B C 1
ATOM 3417 O O . SER B 1 144 ? -20.062 11.648 -0.495 1 85.19 144 SER B O 1
ATOM 3419 N N . GLU B 1 145 ? -19.578 13.484 -1.437 1 78.06 145 GLU B N 1
ATOM 3420 C CA . GLU B 1 145 ? -19.969 13.016 -2.758 1 78.06 145 GLU B CA 1
ATOM 3421 C C . GLU B 1 145 ? -19.031 11.922 -3.266 1 78.06 145 GLU B C 1
ATOM 3423 O O . GLU B 1 145 ? -19.406 11.133 -4.137 1 78.06 145 GLU B O 1
ATOM 3428 N N . ASP B 1 146 ? -17.875 11.969 -2.73 1 69.88 146 ASP B N 1
ATOM 3429 C CA . ASP B 1 146 ? -16.906 10.945 -3.117 1 69.88 146 ASP B CA 1
ATOM 3430 C C . ASP B 1 146 ? -17.359 9.562 -2.646 1 69.88 146 ASP B C 1
ATOM 3432 O O . ASP B 1 146 ? -17.031 8.547 -3.27 1 69.88 146 ASP B O 1
ATOM 3436 N N . LYS B 1 147 ? -18.047 9.383 -1.513 1 57.72 147 LYS B N 1
ATOM 3437 C CA . LYS B 1 147 ? -18.469 8.125 -0.907 1 57.72 147 LYS B CA 1
ATOM 3438 C C . LYS B 1 147 ? -19.688 7.559 -1.628 1 57.72 147 LYS B C 1
ATOM 3440 O O . LYS B 1 147 ? -19.859 6.34 -1.701 1 57.72 147 LYS B O 1
ATOM 3445 N N . LYS B 1 148 ? -20.859 8.289 -1.822 1 51.03 148 LYS B N 1
ATOM 3446 C CA . LYS B 1 148 ? -22.125 7.844 -2.404 1 51.03 148 LYS B CA 1
ATOM 3447 C C . LYS B 1 148 ? -21.891 7.035 -3.676 1 51.03 148 LYS B C 1
ATOM 3449 O O . LYS B 1 148 ? -22.641 6.113 -3.984 1 51.03 148 LYS B O 1
ATOM 3454 N N . THR B 1 149 ? -21.25 7.367 -4.27 1 42.38 149 THR B N 1
ATOM 3455 C CA . THR B 1 149 ? -21.125 6.629 -5.52 1 42.38 149 THR B CA 1
ATOM 3456 C C . THR B 1 149 ? -20.75 5.172 -5.25 1 42.38 149 THR B C 1
ATOM 3458 O O . THR B 1 149 ? -20.891 4.32 -6.133 1 42.38 149 THR B O 1
ATOM 3461 N N . THR B 1 150 ? -20.328 4.953 -3.977 1 38.12 150 THR B N 1
ATOM 3462 C CA . THR B 1 150 ? -19.922 3.568 -3.756 1 38.12 150 THR B CA 1
ATOM 3463 C C . THR B 1 150 ? -21.062 2.766 -3.123 1 38.12 150 THR B C 1
ATOM 3465 O O . THR B 1 150 ? -20.922 1.562 -2.889 1 38.12 150 THR B O 1
ATOM 3468 N N . LYS B 1 151 ? -22.031 3.314 -2.381 1 37.38 151 LYS B N 1
ATOM 3469 C CA . LYS B 1 151 ? -23.078 2.629 -1.622 1 37.38 151 LYS B CA 1
ATOM 3470 C C . LYS B 1 151 ? -23.828 1.633 -2.498 1 37.38 151 LYS B C 1
ATOM 3472 O O . LYS B 1 151 ? -24.547 0.774 -1.989 1 37.38 151 LYS B O 1
ATOM 3477 N N . GLY B 1 152 ? -24.391 1.992 -3.59 1 32.06 152 GLY B N 1
ATOM 3478 C CA . GLY B 1 152 ? -25.375 1.094 -4.164 1 32.06 152 GLY B CA 1
ATOM 3479 C C . GLY B 1 152 ? -24.953 -0.365 -4.109 1 32.06 152 GLY B C 1
ATOM 3480 O O . GLY B 1 152 ? -25.688 -1.201 -3.566 1 32.06 152 GLY B O 1
ATOM 3481 N N . THR B 1 153 ? -24.75 -1.091 -5.215 1 31.66 153 THR B N 1
ATOM 3482 C CA . THR B 1 153 ? -24.656 -2.523 -5.473 1 31.66 153 THR B CA 1
ATOM 3483 C C . THR B 1 153 ? -23.5 -3.139 -4.684 1 31.66 153 THR B C 1
ATOM 3485 O O . THR B 1 153 ? -23.5 -4.34 -4.414 1 31.66 153 THR B O 1
ATOM 3488 N N . TRP B 1 154 ? -22.328 -2.467 -4.512 1 29.8 154 TRP B N 1
ATOM 3489 C CA . TRP B 1 154 ? -21 -3.041 -4.43 1 29.8 154 TRP B CA 1
ATOM 3490 C C . TRP B 1 154 ? -20.531 -3.152 -2.979 1 29.8 154 TRP B C 1
ATOM 3492 O O . TRP B 1 154 ? -19.375 -3.467 -2.709 1 29.8 154 TRP B O 1
ATOM 3502 N N . ALA B 1 155 ? -21.188 -2.586 -2.027 1 36.94 155 ALA B N 1
ATOM 3503 C CA . ALA B 1 155 ? -20.688 -2.477 -0.661 1 36.94 155 ALA B CA 1
ATOM 3504 C C . ALA B 1 155 ? -20.344 -3.85 -0.09 1 36.94 155 ALA B C 1
ATOM 3506 O O . ALA B 1 155 ? -19.469 -3.971 0.779 1 36.94 155 ALA B O 1
ATOM 3507 N N . THR B 1 156 ? -21.156 -4.844 -0.217 1 32.38 156 THR B N 1
ATOM 3508 C CA . THR B 1 156 ? -21.031 -6.168 0.382 1 32.38 156 THR B CA 1
ATOM 3509 C C . THR B 1 156 ? -19.734 -6.84 -0.049 1 32.38 156 THR B C 1
ATOM 3511 O O . THR B 1 156 ? -19.141 -7.621 0.706 1 32.38 156 THR B O 1
ATOM 3514 N N . ALA B 1 157 ? -19.344 -6.742 -1.408 1 35.06 157 ALA B N 1
ATOM 3515 C CA . ALA B 1 157 ? -18.344 -7.566 -2.082 1 35.06 157 ALA B CA 1
ATOM 3516 C C . ALA B 1 157 ? -16.938 -7.164 -1.664 1 35.06 157 ALA B C 1
ATOM 3518 O O . ALA B 1 157 ? -15.953 -7.691 -2.189 1 35.06 157 ALA B O 1
ATOM 3519 N N . ARG B 1 158 ? -16.703 -6.16 -0.827 1 38.22 158 ARG B N 1
ATOM 3520 C CA . ARG B 1 158 ? -15.477 -5.383 -0.851 1 38.22 158 ARG B CA 1
ATOM 3521 C C . ARG B 1 158 ? -14.32 -6.168 -0.24 1 38.22 158 ARG B C 1
ATOM 3523 O O . ARG B 1 158 ? -13.234 -5.625 -0.021 1 38.22 158 ARG B O 1
ATOM 3530 N N . LYS B 1 159 ? -14.547 -7.152 0.658 1 41.16 159 LYS B N 1
ATOM 3531 C CA . LYS B 1 159 ? -13.391 -7.723 1.351 1 41.16 159 LYS B CA 1
ATOM 3532 C C . LYS B 1 159 ? -12.539 -8.555 0.4 1 41.16 159 LYS B C 1
ATOM 3534 O O . LYS B 1 159 ? -12.758 -9.758 0.243 1 41.16 159 LYS B O 1
ATOM 3539 N N . THR B 1 160 ? -12.117 -7.977 -0.687 1 40.88 160 THR B N 1
ATOM 3540 C CA . THR B 1 160 ? -11.398 -8.562 -1.809 1 40.88 160 THR B CA 1
ATOM 3541 C C . THR B 1 160 ? -10.039 -9.102 -1.356 1 40.88 160 THR B C 1
ATOM 3543 O O . THR B 1 160 ? -9.562 -8.758 -0.277 1 40.88 160 THR B O 1
ATOM 3546 N N . VAL B 1 161 ? -9.523 -10.07 -2.188 1 42.41 161 VAL B N 1
ATOM 3547 C CA . VAL B 1 161 ? -8.188 -10.641 -2.064 1 42.41 161 VAL B CA 1
ATOM 3548 C C . VAL B 1 161 ? -7.18 -9.547 -1.73 1 42.41 161 VAL B C 1
ATOM 3550 O O . VAL B 1 161 ? -6.309 -9.727 -0.876 1 42.41 161 VAL B O 1
ATOM 3553 N N . ALA B 1 162 ? -7.301 -8.469 -2.451 1 45.22 162 ALA B N 1
ATOM 3554 C CA . ALA B 1 162 ? -6.402 -7.359 -2.135 1 45.22 162 ALA B CA 1
ATOM 3555 C C . ALA B 1 162 ? -6.598 -6.891 -0.694 1 45.22 162 ALA B C 1
ATOM 3557 O O . ALA B 1 162 ? -5.629 -6.535 -0.015 1 45.22 162 ALA B O 1
ATOM 3558 N N . GLY B 1 163 ? -7.93 -6.797 -0.314 1 48.53 163 GLY B N 1
ATOM 3559 C CA . GLY B 1 163 ? -8.172 -6.496 1.088 1 48.53 163 GLY B CA 1
ATOM 3560 C C . GLY B 1 163 ? -7.457 -7.441 2.033 1 48.53 163 GLY B C 1
ATOM 3561 O O . GLY B 1 163 ? -6.957 -7.023 3.08 1 48.53 163 GLY B O 1
ATOM 3562 N N . ILE B 1 164 ? -7.469 -8.695 1.495 1 48 164 ILE B N 1
ATOM 3563 C CA . ILE B 1 164 ? -6.742 -9.664 2.305 1 48 164 ILE B CA 1
ATOM 3564 C C . ILE B 1 164 ? -5.246 -9.359 2.26 1 48 164 ILE B C 1
ATOM 3566 O O . ILE B 1 164 ? -4.562 -9.43 3.283 1 48 164 ILE B O 1
ATOM 3570 N N . PHE B 1 165 ? -4.871 -8.984 0.95 1 49.56 165 PHE B N 1
ATOM 3571 C CA . PHE B 1 165 ? -3.445 -8.688 0.873 1 49.56 165 PHE B CA 1
ATOM 3572 C C . PHE B 1 165 ? -3.094 -7.484 1.737 1 49.56 165 PHE B C 1
ATOM 3574 O O . PHE B 1 165 ? -2.104 -7.508 2.473 1 49.56 165 PHE B O 1
ATOM 3581 N N . LEU B 1 166 ? -3.936 -6.402 1.56 1 51.62 166 LEU B N 1
ATOM 3582 C CA . LEU B 1 166 ? -3.637 -5.25 2.402 1 51.62 166 LEU B CA 1
ATOM 3583 C C . LEU B 1 166 ? -3.912 -5.562 3.869 1 51.62 166 LEU B C 1
ATOM 3585 O O . LEU B 1 166 ? -3.262 -5.008 4.758 1 51.62 166 LEU B O 1
ATOM 3589 N N . LYS B 1 167 ? -4.742 -6.512 4.012 1 55.06 167 LYS B N 1
ATOM 3590 C CA . LYS B 1 167 ? -4.992 -6.844 5.414 1 55.06 167 LYS B CA 1
ATOM 3591 C C . LYS B 1 167 ? -3.949 -7.828 5.941 1 55.06 167 LYS B C 1
ATOM 3593 O O . LYS B 1 167 ? -3.881 -8.078 7.145 1 55.06 167 LYS B O 1
ATOM 3598 N N . ASN B 1 168 ? -3.146 -8.148 4.938 1 64.19 168 ASN B N 1
ATOM 3599 C CA . ASN B 1 168 ? -2.096 -9.023 5.445 1 64.19 168 ASN B CA 1
ATOM 3600 C C . ASN B 1 168 ? -1.006 -8.234 6.164 1 64.19 168 ASN B C 1
ATOM 3602 O O . ASN B 1 168 ? -0.314 -7.422 5.551 1 64.19 168 ASN B O 1
ATOM 3606 N N . ALA B 1 169 ? -1.047 -8.336 7.465 1 68.12 169 ALA B N 1
ATOM 3607 C CA . ALA B 1 169 ? -0.108 -7.629 8.328 1 68.12 169 ALA B CA 1
ATOM 3608 C C . ALA B 1 169 ? 1.319 -7.746 7.801 1 68.12 169 ALA B C 1
ATOM 3610 O O . ALA B 1 169 ? 2.109 -6.805 7.922 1 68.12 169 ALA B O 1
ATOM 3611 N N . LEU B 1 170 ? 1.609 -8.766 7.234 1 71.75 170 LEU B N 1
ATOM 3612 C CA . LEU B 1 170 ? 2.959 -8.961 6.715 1 71.75 170 LEU B CA 1
ATOM 3613 C C . LEU B 1 170 ? 3.195 -8.094 5.484 1 71.75 170 LEU B C 1
ATOM 3615 O O . LEU B 1 170 ? 4.262 -7.492 5.336 1 71.75 170 LEU B O 1
ATOM 3619 N N . LEU B 1 171 ? 2.217 -8.109 4.562 1 75.25 171 LEU B N 1
ATOM 3620 C CA . LEU B 1 171 ? 2.357 -7.23 3.404 1 75.25 171 LEU B CA 1
ATOM 3621 C C . LEU B 1 171 ? 2.502 -5.773 3.838 1 75.25 171 LEU B C 1
ATOM 3623 O O . LEU B 1 171 ? 3.324 -5.039 3.289 1 75.25 171 LEU B O 1
ATOM 3627 N N . GLN B 1 172 ? 1.736 -5.457 4.77 1 83.12 172 GLN B N 1
ATOM 3628 C CA . GLN B 1 172 ? 1.846 -4.105 5.309 1 83.12 172 GLN B CA 1
ATOM 3629 C C . GLN B 1 172 ? 3.234 -3.854 5.887 1 83.12 172 GLN B C 1
ATOM 3631 O O . GLN B 1 172 ? 3.787 -2.762 5.738 1 83.12 172 GLN B O 1
ATOM 3636 N N . ARG B 1 173 ? 3.768 -4.816 6.562 1 85.81 173 ARG B N 1
ATOM 3637 C CA . ARG B 1 173 ? 5.102 -4.699 7.141 1 85.81 173 ARG B CA 1
ATOM 3638 C C . ARG B 1 173 ? 6.156 -4.539 6.047 1 85.81 173 ARG B C 1
ATOM 3640 O O . ARG B 1 173 ? 7.059 -3.709 6.164 1 85.81 173 ARG B O 1
ATOM 3647 N N . ILE B 1 174 ? 6.035 -5.266 4.98 1 81.94 174 ILE B N 1
ATOM 3648 C CA . ILE B 1 174 ? 6.977 -5.191 3.869 1 81.94 174 ILE B CA 1
ATOM 3649 C C . ILE B 1 174 ? 6.914 -3.803 3.234 1 81.94 174 ILE B C 1
ATOM 3651 O O . ILE B 1 174 ? 7.953 -3.188 2.973 1 81.94 174 ILE B O 1
ATOM 3655 N N . ILE B 1 175 ? 5.699 -3.395 2.986 1 86.12 175 ILE B N 1
ATOM 3656 C CA . ILE B 1 175 ? 5.527 -2.066 2.404 1 86.12 175 ILE B CA 1
ATOM 3657 C C . ILE B 1 175 ? 6.152 -1.017 3.318 1 86.12 175 ILE B C 1
ATOM 3659 O O . ILE B 1 175 ? 6.918 -0.165 2.861 1 86.12 175 ILE B O 1
ATOM 3663 N N . PHE B 1 176 ? 5.902 -1.093 4.582 1 91.31 176 PHE B N 1
ATOM 3664 C CA . PHE B 1 176 ? 6.418 -0.149 5.566 1 91.31 176 PHE B CA 1
ATOM 3665 C C . PHE B 1 176 ? 7.941 -0.164 5.586 1 91.31 176 PHE B C 1
ATOM 3667 O O . PHE B 1 176 ? 8.578 0.892 5.555 1 91.31 176 PHE B O 1
ATOM 3674 N N . GLU B 1 177 ? 8.516 -1.328 5.676 1 91.44 177 GLU B N 1
ATOM 3675 C CA . GLU B 1 177 ? 9.969 -1.473 5.73 1 91.44 177 GLU B CA 1
ATOM 3676 C C . GLU B 1 177 ? 10.625 -0.896 4.48 1 91.44 177 GLU B C 1
ATOM 3678 O O . GLU B 1 177 ? 11.727 -0.346 4.551 1 91.44 177 GLU B O 1
ATOM 3683 N N . ASN B 1 178 ? 10 -1.022 3.383 1 90.12 178 ASN B N 1
ATOM 3684 C CA . ASN B 1 178 ? 10.547 -0.467 2.15 1 90.12 178 ASN B CA 1
ATOM 3685 C C . ASN B 1 178 ? 10.414 1.053 2.111 1 90.12 178 ASN B C 1
ATOM 3687 O O . ASN B 1 178 ? 11.344 1.753 1.715 1 90.12 178 ASN B O 1
ATOM 3691 N N . LEU B 1 179 ? 9.312 1.534 2.531 1 92.62 179 LEU B N 1
ATOM 3692 C CA . LEU B 1 179 ? 9.023 2.963 2.465 1 92.62 179 LEU B CA 1
ATOM 3693 C C . LEU B 1 179 ? 9.93 3.746 3.408 1 92.62 179 LEU B C 1
ATOM 3695 O O . LEU B 1 179 ? 10.172 4.938 3.195 1 92.62 179 LEU B O 1
ATOM 3699 N N . ARG B 1 180 ? 10.461 3.08 4.434 1 95.31 180 ARG B N 1
ATOM 3700 C CA . ARG B 1 180 ? 11.234 3.826 5.422 1 95.31 180 ARG B CA 1
ATOM 3701 C C . ARG B 1 180 ? 12.719 3.807 5.09 1 95.31 180 ARG B C 1
ATOM 3703 O O . ARG B 1 180 ? 13.539 4.344 5.84 1 95.31 180 ARG B O 1
ATOM 3710 N N . GLN B 1 181 ? 13.062 3.236 3.99 1 95.38 181 GLN B N 1
ATOM 3711 C CA . GLN B 1 181 ? 14.453 3.26 3.555 1 95.38 181 GLN B CA 1
ATOM 3712 C C . GLN B 1 181 ? 14.859 4.648 3.066 1 95.38 181 GLN B C 1
ATOM 3714 O O . GLN B 1 181 ? 14.07 5.332 2.406 1 95.38 181 GLN B O 1
ATOM 3719 N N . PRO B 1 182 ? 16.094 5.078 3.365 1 96.69 182 PRO B N 1
ATOM 3720 C CA . PRO B 1 182 ? 16.531 6.418 2.953 1 96.69 182 PRO B CA 1
ATOM 3721 C C . PRO B 1 182 ? 16.406 6.641 1.448 1 96.69 182 PRO B C 1
ATOM 3723 O O . PRO B 1 182 ? 15.961 7.711 1.015 1 96.69 182 PRO B O 1
ATOM 3726 N N . SER B 1 183 ? 16.797 5.672 0.669 1 95.19 183 SER B N 1
ATOM 3727 C CA . SER B 1 183 ? 16.734 5.816 -0.781 1 95.19 183 SER B CA 1
ATOM 3728 C C . SER B 1 183 ? 15.281 5.949 -1.256 1 95.19 183 SER B C 1
ATOM 3730 O O . SER B 1 183 ? 14.992 6.723 -2.168 1 95.19 183 SER B O 1
ATOM 3732 N N . THR B 1 184 ? 14.406 5.164 -0.673 1 95 184 THR B N 1
ATOM 3733 C CA . THR B 1 184 ? 12.992 5.223 -1.033 1 95 184 THR B CA 1
ATOM 3734 C C . THR B 1 184 ? 12.375 6.551 -0.605 1 95 184 THR B C 1
ATOM 3736 O O . THR B 1 184 ? 11.609 7.156 -1.354 1 95 184 THR B O 1
ATOM 3739 N N . ILE B 1 185 ? 12.695 7.039 0.596 1 97.12 185 ILE B N 1
ATOM 3740 C CA . ILE B 1 185 ? 12.211 8.328 1.079 1 97.12 185 ILE B CA 1
ATOM 3741 C C . ILE B 1 185 ? 12.656 9.438 0.124 1 97.12 185 ILE B C 1
ATOM 3743 O O . ILE B 1 185 ? 11.844 10.258 -0.304 1 97.12 185 ILE B O 1
ATOM 3747 N N . LYS B 1 186 ? 13.906 9.422 -0.184 1 97.31 186 LYS B N 1
ATOM 3748 C CA . LYS B 1 186 ? 14.445 10.438 -1.085 1 97.31 186 LYS B CA 1
ATOM 3749 C C . LYS B 1 186 ? 13.758 10.383 -2.447 1 97.31 186 LYS B C 1
ATOM 3751 O O . LYS B 1 186 ? 13.406 11.414 -3.012 1 97.31 186 LYS B O 1
ATOM 3756 N N . ARG B 1 187 ? 13.602 9.242 -2.984 1 94.56 187 ARG B N 1
ATOM 3757 C CA . ARG B 1 187 ? 12.938 9.07 -4.27 1 94.56 187 ARG B CA 1
ATOM 3758 C C . ARG B 1 187 ? 11.508 9.586 -4.223 1 94.56 187 ARG B C 1
ATOM 3760 O O . ARG B 1 187 ? 11.055 10.266 -5.148 1 94.56 187 ARG B O 1
ATOM 3767 N N . THR B 1 188 ? 10.789 9.227 -3.182 1 93.69 188 THR B N 1
ATOM 3768 C CA . THR B 1 188 ? 9.406 9.68 -3.02 1 93.69 188 THR B CA 1
ATOM 3769 C C . THR B 1 188 ? 9.344 11.203 -2.926 1 93.69 188 THR B C 1
ATOM 3771 O O . THR B 1 188 ? 8.516 11.836 -3.58 1 93.69 188 THR B O 1
ATOM 3774 N N . LEU B 1 189 ? 10.219 11.805 -2.109 1 96.75 189 LEU B N 1
ATOM 3775 C CA . LEU B 1 189 ? 10.281 13.258 -2 1 96.75 189 LEU B CA 1
ATOM 3776 C C . LEU B 1 189 ? 10.555 13.898 -3.359 1 96.75 189 LEU B C 1
ATOM 3778 O O . LEU B 1 189 ? 9.922 14.891 -3.725 1 96.75 189 LEU B O 1
ATOM 3782 N N . ASN B 1 190 ? 11.453 13.336 -4.094 1 95.56 190 ASN B N 1
ATOM 3783 C CA . ASN B 1 190 ? 11.789 13.867 -5.41 1 95.56 190 ASN B CA 1
ATOM 3784 C C . ASN B 1 190 ? 10.602 13.789 -6.367 1 95.56 190 ASN B C 1
ATOM 3786 O O . ASN B 1 190 ? 10.539 14.531 -7.344 1 95.56 190 ASN B O 1
ATOM 3790 N N . GLN B 1 191 ? 9.719 12.891 -6.09 1 91.38 191 GLN B N 1
ATOM 3791 C CA . GLN B 1 191 ? 8.531 12.75 -6.934 1 91.38 191 GLN B CA 1
ATOM 3792 C C . GLN B 1 191 ? 7.488 13.812 -6.602 1 91.38 191 GLN B C 1
ATOM 3794 O O . GLN B 1 191 ? 6.723 14.227 -7.469 1 91.38 191 GLN B O 1
ATOM 3799 N N . VAL B 1 192 ? 7.484 14.297 -5.34 1 93.19 192 VAL B N 1
ATOM 3800 C CA . VAL B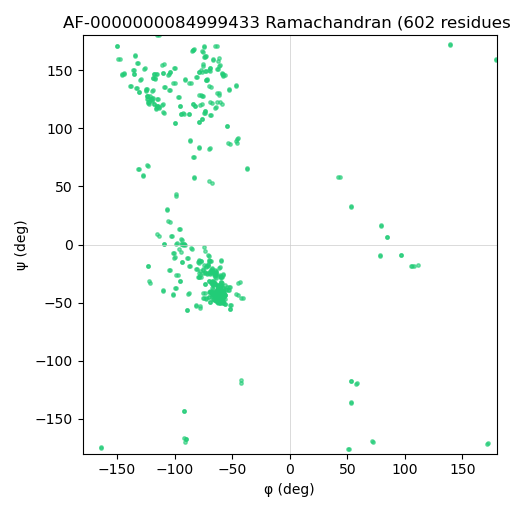 1 192 ? 6.371 15.156 -4.945 1 93.19 192 VAL B CA 1
ATOM 3801 C C . VAL B 1 192 ? 6.855 16.594 -4.793 1 93.19 192 VAL B C 1
ATOM 3803 O O . VAL B 1 192 ? 6.074 17.484 -4.457 1 93.19 192 VAL B O 1
ATOM 3806 N N . TYR B 1 193 ? 8.094 16.859 -5.031 1 96.38 193 TYR B N 1
ATOM 3807 C CA . TYR B 1 193 ? 8.68 18.188 -5.156 1 96.38 193 TYR B CA 1
ATOM 3808 C C . TYR B 1 193 ? 8.969 18.516 -6.617 1 96.38 193 TYR B C 1
ATOM 3810 O O . TYR B 1 193 ? 9.555 17.703 -7.34 1 96.38 193 TYR B O 1
ATOM 3818 N N . ILE B 1 194 ? 8.578 19.703 -7.016 1 96.31 194 ILE B N 1
ATOM 3819 C CA . ILE B 1 194 ? 8.953 20.172 -8.344 1 96.31 194 ILE B CA 1
ATOM 3820 C C . ILE B 1 194 ? 10.375 20.719 -8.328 1 96.31 194 ILE B C 1
ATOM 3822 O O . ILE B 1 194 ? 11.211 20.312 -9.148 1 96.31 194 ILE B O 1
ATOM 3826 N N . ASP B 1 195 ? 10.617 21.578 -7.473 1 97.69 195 ASP B N 1
ATOM 3827 C CA . ASP B 1 195 ? 11.977 21.984 -7.133 1 97.69 195 ASP B CA 1
ATOM 3828 C C . ASP B 1 195 ? 12.531 21.156 -5.98 1 97.69 195 ASP B C 1
ATOM 3830 O O . ASP B 1 195 ? 12.117 21.328 -4.832 1 97.69 195 ASP B O 1
ATOM 3834 N N . THR B 1 196 ? 13.539 20.312 -6.246 1 98 196 THR B N 1
ATOM 3835 C CA . THR B 1 196 ? 13.984 19.312 -5.273 1 98 196 THR B CA 1
ATOM 3836 C C . THR B 1 196 ? 15.172 19.844 -4.473 1 98 196 THR B C 1
ATOM 3838 O O . THR B 1 196 ? 15.852 19.062 -3.787 1 98 196 THR B O 1
ATOM 3841 N N . SER B 1 197 ? 15.461 21.078 -4.531 1 98.25 197 SER B N 1
ATOM 3842 C CA . SER B 1 197 ? 16.641 21.672 -3.891 1 98.25 197 SER B CA 1
ATOM 3843 C C . SER B 1 197 ? 16.609 21.438 -2.383 1 98.25 197 SER B C 1
ATOM 3845 O O . SER B 1 197 ? 17.672 21.266 -1.762 1 98.25 197 SER B O 1
ATOM 3847 N N . ASN B 1 198 ? 15.414 21.391 -1.8 1 98.25 198 ASN B N 1
ATOM 3848 C CA . ASN B 1 198 ? 15.297 21.281 -0.35 1 98.25 198 ASN B CA 1
ATOM 3849 C C . ASN B 1 198 ? 15.156 19.828 0.086 1 98.25 198 ASN B C 1
ATOM 3851 O O . ASN B 1 198 ? 15.039 19.531 1.278 1 98.25 198 ASN B O 1
ATOM 3855 N N . VAL B 1 199 ? 15.172 18.891 -0.898 1 98.5 199 VAL B N 1
ATOM 3856 C CA . VAL B 1 199 ? 15.211 17.484 -0.548 1 98.5 199 VAL B CA 1
ATOM 3857 C C . VAL B 1 199 ? 16.625 17.078 -0.166 1 98.5 199 VAL B C 1
ATOM 3859 O O . VAL B 1 199 ? 17.375 16.531 -0.988 1 98.5 199 VAL B O 1
ATOM 3862 N N . ASP B 1 200 ? 16.984 17.312 1.028 1 98.38 200 ASP B N 1
ATOM 3863 C CA . ASP B 1 200 ? 18.344 17.078 1.498 1 98.38 200 ASP B CA 1
ATOM 3864 C C . ASP B 1 200 ? 18.375 15.961 2.537 1 98.38 200 ASP B C 1
ATOM 3866 O O . ASP B 1 200 ? 17.344 15.391 2.883 1 98.38 200 ASP B O 1
ATOM 3870 N N . ASP B 1 201 ? 19.562 15.688 3.008 1 98.12 201 ASP B N 1
ATOM 3871 C CA . ASP B 1 201 ? 19.75 14.578 3.932 1 98.12 201 ASP B CA 1
ATOM 3872 C C . ASP B 1 201 ? 19.047 14.836 5.258 1 98.12 201 ASP B C 1
ATOM 3874 O O . ASP B 1 201 ? 18.562 13.906 5.906 1 98.12 201 ASP B O 1
ATOM 3878 N N . GLU B 1 202 ? 18.984 16.094 5.637 1 98 202 GLU B N 1
ATOM 3879 C CA . GLU B 1 202 ? 18.297 16.438 6.887 1 98 202 GLU B CA 1
ATOM 3880 C C . GLU B 1 202 ? 16.828 16.078 6.828 1 98 202 GLU B C 1
ATOM 3882 O O . GLU B 1 202 ? 16.297 15.461 7.762 1 98 202 GLU B O 1
ATOM 3887 N N . LEU B 1 203 ? 16.203 16.469 5.734 1 98.44 203 LEU B N 1
ATOM 3888 C CA . LEU B 1 203 ? 14.781 16.156 5.562 1 98.44 203 LEU B CA 1
ATOM 3889 C C . LEU B 1 203 ? 14.555 14.648 5.508 1 98.44 203 LEU B C 1
ATOM 3891 O O . LEU B 1 203 ? 13.648 14.133 6.16 1 98.44 203 LEU B O 1
ATOM 3895 N N . VAL B 1 204 ? 15.391 13.938 4.742 1 98.62 204 VAL B N 1
ATOM 3896 C CA . VAL B 1 204 ? 15.273 12.492 4.605 1 98.62 204 VAL B CA 1
ATOM 3897 C C . VAL B 1 204 ? 15.406 11.828 5.973 1 98.62 204 VAL B C 1
ATOM 3899 O O . VAL B 1 204 ? 14.586 10.984 6.34 1 98.62 204 VAL B O 1
ATOM 3902 N N . GLU B 1 205 ? 16.375 12.219 6.734 1 98.5 205 GLU B N 1
ATOM 3903 C CA . GLU B 1 205 ? 16.609 11.609 8.039 1 98.5 205 GLU B CA 1
ATOM 3904 C C . GLU B 1 205 ? 15.508 11.977 9.031 1 98.5 205 GLU B C 1
ATOM 3906 O O . GLU B 1 205 ? 15.148 11.172 9.891 1 98.5 205 GLU B O 1
ATOM 3911 N N . ALA B 1 206 ? 14.945 13.18 8.852 1 98.38 206 ALA B N 1
ATOM 3912 C CA . ALA B 1 206 ? 13.859 13.617 9.719 1 98.38 206 ALA B CA 1
ATOM 3913 C C . ALA B 1 206 ? 12.617 12.734 9.539 1 98.38 206 ALA B C 1
ATOM 3915 O O . ALA B 1 206 ? 11.797 12.617 10.445 1 98.38 206 ALA B O 1
ATOM 3916 N N . ILE B 1 207 ? 12.508 12.156 8.406 1 98.44 207 ILE B N 1
ATOM 3917 C CA . ILE B 1 207 ? 11.406 11.242 8.125 1 98.44 207 ILE B CA 1
ATOM 3918 C C . ILE B 1 207 ? 11.797 9.828 8.555 1 98.44 207 ILE B C 1
ATOM 3920 O O . ILE B 1 207 ? 11 9.125 9.18 1 98.44 207 ILE B O 1
ATOM 3924 N N . ARG B 1 208 ? 13.016 9.43 8.273 1 98.56 208 ARG B N 1
ATOM 3925 C CA . ARG B 1 208 ? 13.477 8.055 8.477 1 98.56 208 ARG B CA 1
ATOM 3926 C C . ARG B 1 208 ? 13.586 7.73 9.969 1 98.56 208 ARG B C 1
ATOM 3928 O O . ARG B 1 208 ? 13.07 6.707 10.422 1 98.56 208 ARG B O 1
ATOM 3935 N N . LYS B 1 209 ? 14.211 8.531 10.742 1 98.44 209 LYS B N 1
ATOM 3936 C CA . LYS B 1 209 ? 14.562 8.211 12.125 1 98.44 209 LYS B CA 1
ATOM 3937 C C . LYS B 1 209 ? 13.32 7.887 12.953 1 98.44 209 LYS B C 1
ATOM 3939 O O . LYS B 1 209 ? 13.273 6.855 13.625 1 98.44 209 LYS B O 1
ATOM 3944 N N . PRO B 1 210 ? 12.281 8.727 12.859 1 98.44 210 PRO B N 1
ATOM 3945 C CA . PRO B 1 210 ? 11.086 8.383 13.633 1 98.44 210 PRO B CA 1
ATOM 3946 C C . PRO B 1 210 ? 10.422 7.09 13.156 1 98.44 210 PRO B C 1
ATOM 3948 O O . PRO B 1 210 ? 9.719 6.43 13.922 1 98.44 210 PRO B O 1
ATOM 3951 N N . SER B 1 211 ? 10.602 6.738 11.906 1 98 211 SER B N 1
ATOM 3952 C CA . SER B 1 211 ? 10 5.523 11.359 1 98 211 SER B CA 1
ATOM 3953 C C . SER B 1 211 ? 10.656 4.273 11.938 1 98 211 SER B C 1
ATOM 3955 O O . SER B 1 211 ? 10.133 3.168 11.789 1 98 211 SER B O 1
ATOM 3957 N N . LEU B 1 212 ? 11.805 4.43 12.586 1 97.62 212 LEU B N 1
ATOM 3958 C CA . LEU B 1 212 ? 12.531 3.316 13.195 1 97.62 212 LEU B CA 1
ATOM 3959 C C . LEU B 1 212 ? 12.062 3.084 14.625 1 97.62 212 LEU B C 1
ATOM 3961 O O . LEU B 1 212 ? 12.422 2.078 15.25 1 97.62 212 LEU B O 1
ATOM 3965 N N . ASP B 1 213 ? 11.266 4.051 15.195 1 97.44 213 ASP B N 1
ATOM 3966 C CA . ASP B 1 213 ? 10.758 3.91 16.562 1 97.44 213 ASP B CA 1
ATOM 3967 C C . ASP B 1 213 ? 9.875 2.674 16.703 1 97.44 213 ASP B C 1
ATOM 3969 O O . ASP B 1 213 ? 9.219 2.268 15.734 1 97.44 213 ASP B O 1
ATOM 3973 N N . LYS B 1 214 ? 9.938 2.326 18.016 1 92 214 LYS B N 1
ATOM 3974 C CA . LYS B 1 214 ? 8.945 1.308 18.359 1 92 214 LYS B CA 1
ATOM 3975 C C . LYS B 1 214 ? 7.527 1.835 18.156 1 92 214 LYS B C 1
ATOM 3977 O O . LYS B 1 214 ? 7.234 2.986 18.469 1 92 214 LYS B O 1
ATOM 3982 N N . GLY B 1 215 ? 6.621 1.378 17.438 1 96.5 215 GLY B N 1
ATOM 3983 C CA . GLY B 1 215 ? 5.219 1.714 17.25 1 96.5 215 GLY B CA 1
ATOM 3984 C C . GLY B 1 215 ? 4.926 2.309 15.891 1 96.5 215 GLY B C 1
ATOM 3985 O O . GLY B 1 215 ? 3.764 2.447 15.508 1 96.5 215 GLY B O 1
ATOM 3986 N N . ALA B 1 216 ? 6.082 2.762 15.281 1 97.06 216 ALA B N 1
ATOM 3987 C CA . ALA B 1 216 ? 5.902 3.455 14.008 1 97.06 216 ALA B CA 1
ATOM 3988 C C . ALA B 1 216 ? 5.086 2.611 13.031 1 97.06 216 ALA B C 1
ATOM 3990 O O . ALA B 1 216 ? 4.23 3.135 12.312 1 97.06 216 ALA B O 1
ATOM 3991 N N . PHE B 1 217 ? 5.297 1.338 13.008 1 93.69 217 PHE B N 1
ATOM 3992 C CA . PHE B 1 217 ? 4.559 0.458 12.109 1 93.69 217 PHE B CA 1
ATOM 3993 C C . PHE B 1 217 ? 3.074 0.451 12.461 1 93.69 217 PHE B C 1
ATOM 3995 O O . PHE B 1 217 ? 2.223 0.435 11.57 1 93.69 217 PHE B O 1
ATOM 4002 N N . ASN B 1 218 ? 2.811 0.406 13.68 1 92.62 218 ASN B N 1
ATOM 4003 C CA . ASN B 1 218 ? 1.413 0.432 14.102 1 92.62 218 ASN B CA 1
ATOM 4004 C C . ASN B 1 218 ? 0.72 1.72 13.664 1 92.62 218 ASN B C 1
ATOM 4006 O O . ASN B 1 218 ? -0.461 1.706 13.32 1 92.62 218 ASN B O 1
ATOM 4010 N N . VAL B 1 219 ? 1.388 2.824 13.734 1 93.62 219 VAL B N 1
ATOM 4011 C CA . VAL B 1 219 ? 0.856 4.098 13.258 1 93.62 219 VAL B CA 1
ATOM 4012 C C . VAL B 1 219 ? 0.55 4 11.766 1 93.62 219 VAL B C 1
ATOM 4014 O O . VAL B 1 219 ? -0.54 4.375 11.328 1 93.62 219 VAL B O 1
ATOM 4017 N N . PHE B 1 220 ? 1.506 3.438 11.039 1 90.94 220 PHE B N 1
ATOM 4018 C CA . PHE B 1 220 ? 1.354 3.244 9.609 1 90.94 220 PHE B CA 1
ATOM 4019 C C . PHE B 1 220 ? 0.124 2.396 9.305 1 90.94 220 PHE B C 1
ATOM 4021 O O . PHE B 1 220 ? -0.72 2.785 8.492 1 90.94 220 PHE B O 1
ATOM 4028 N N . LYS B 1 221 ? -0.002 1.277 9.961 1 85.88 221 LYS B N 1
ATOM 4029 C CA . LYS B 1 221 ? -1.139 0.379 9.781 1 85.88 221 LYS B CA 1
ATOM 4030 C C . LYS B 1 221 ? -2.455 1.093 10.07 1 85.88 221 LYS B C 1
ATOM 4032 O O . LYS B 1 221 ? -3.432 0.926 9.336 1 85.88 221 LYS B O 1
ATOM 4037 N N . SER B 1 222 ? -2.438 1.853 11.117 1 84.94 222 SER B N 1
ATOM 4038 C CA . SER B 1 222 ? -3.654 2.531 11.555 1 84.94 222 SER B CA 1
ATOM 4039 C C . SER B 1 222 ? -4.086 3.592 10.547 1 84.94 222 SER B C 1
ATOM 4041 O O . SER B 1 222 ? -5.27 3.695 10.219 1 84.94 222 SER B O 1
ATOM 4043 N N . VAL B 1 223 ? -3.139 4.32 10.102 1 83.81 223 VAL B N 1
ATOM 4044 C CA . VAL B 1 223 ? -3.434 5.434 9.203 1 83.81 223 VAL B CA 1
ATOM 4045 C C . VAL B 1 223 ? -3.943 4.902 7.867 1 83.81 223 VAL B C 1
ATOM 4047 O O . VAL B 1 223 ? -4.816 5.508 7.242 1 83.81 223 VAL B O 1
ATOM 4050 N N . PHE B 1 224 ? -3.461 3.77 7.492 1 76.25 224 PHE B N 1
ATOM 4051 C CA . PHE B 1 224 ? -3.814 3.254 6.176 1 76.25 224 PHE B CA 1
ATOM 4052 C C . PHE B 1 224 ? -4.855 2.148 6.289 1 76.25 224 PHE B C 1
ATOM 4054 O O . PHE B 1 224 ? -5.148 1.458 5.309 1 76.25 224 PHE B O 1
ATOM 4061 N N . ASP B 1 225 ? -5.332 1.985 7.469 1 73.88 225 ASP B N 1
ATOM 4062 C CA . ASP B 1 225 ? -6.43 1.046 7.66 1 73.88 225 ASP B CA 1
ATOM 4063 C C . ASP B 1 225 ? -7.742 1.618 7.129 1 73.88 225 ASP B C 1
ATOM 4065 O O . ASP B 1 225 ? -8.266 2.592 7.676 1 73.88 225 ASP B O 1
ATOM 4069 N N . PRO B 1 226 ? -8.266 1.055 6.121 1 65.19 226 PRO B N 1
ATOM 4070 C CA . PRO B 1 226 ? -9.531 1.569 5.586 1 65.19 226 PRO B CA 1
ATOM 4071 C C . PRO B 1 226 ? -10.672 1.504 6.602 1 65.19 226 PRO B C 1
ATOM 4073 O O . PRO B 1 226 ? -11.664 2.219 6.465 1 65.19 226 PRO B O 1
ATOM 4076 N N . ALA B 1 227 ? -10.477 0.655 7.613 1 63.56 227 ALA B N 1
ATOM 4077 C CA . ALA B 1 227 ? -11.5 0.51 8.641 1 63.56 227 ALA B CA 1
ATOM 4078 C C . ALA B 1 227 ? -11.242 1.45 9.812 1 63.56 227 ALA B C 1
ATOM 4080 O O . ALA B 1 227 ? -12.016 1.485 10.773 1 63.56 227 ALA B O 1
ATOM 4081 N N . GLY B 1 228 ? -10.242 2.152 9.695 1 65.5 228 GLY B N 1
ATOM 4082 C CA . GLY B 1 228 ? -9.898 3.072 10.773 1 65.5 228 GLY B CA 1
ATOM 4083 C C . GLY B 1 228 ? -10.797 4.293 10.82 1 65.5 228 GLY B C 1
ATOM 4084 O O . GLY B 1 228 ? -11.664 4.469 9.961 1 65.5 228 GLY B O 1
ATOM 4085 N N . PRO B 1 229 ? -10.688 5.09 11.859 1 66.94 229 PRO B N 1
ATOM 4086 C CA . PRO B 1 229 ? -11.508 6.293 12 1 66.94 229 PRO B CA 1
ATOM 4087 C C . PRO B 1 229 ? -11.297 7.289 10.859 1 66.94 229 PRO B C 1
ATOM 4089 O O . PRO B 1 229 ? -10.172 7.707 10.602 1 66.94 229 PRO B O 1
ATOM 4092 N N . GLN B 1 230 ? -12.32 7.73 10.055 1 66.31 230 GLN B N 1
ATOM 4093 C CA . GLN B 1 230 ? -12.188 8.547 8.852 1 66.31 230 GLN B CA 1
ATOM 4094 C C . GLN B 1 230 ? -12.469 10.016 9.156 1 66.31 230 GLN B C 1
ATOM 4096 O O . GLN B 1 230 ? -12.023 10.906 8.43 1 66.31 230 GLN B O 1
ATOM 4101 N N . GLY B 1 231 ? -12.742 10.406 10.195 1 81.56 231 GLY B N 1
ATOM 4102 C CA . GLY B 1 231 ? -13.148 11.773 10.484 1 81.56 231 GLY B CA 1
ATOM 4103 C C . GLY B 1 231 ? -14.273 12.266 9.602 1 81.56 231 GLY B C 1
ATOM 4104 O O . GLY B 1 231 ? -14.781 11.523 8.758 1 81.56 231 GLY B O 1
ATOM 4105 N N . LYS B 1 232 ? -14.75 13.531 9.656 1 90.19 232 LYS B N 1
ATOM 4106 C CA . LYS B 1 232 ? -15.82 14.141 8.883 1 90.19 232 LYS B CA 1
ATOM 4107 C C . LYS B 1 232 ? -15.344 14.516 7.484 1 90.19 232 LYS B C 1
ATOM 4109 O O . LYS B 1 232 ? -14.18 14.875 7.293 1 90.19 232 LYS B O 1
ATOM 4114 N N . PRO B 1 233 ? -16.25 14.469 6.512 1 91.31 233 PRO B N 1
ATOM 4115 C CA . PRO B 1 233 ? -15.867 14.93 5.176 1 91.31 233 PRO B CA 1
ATOM 4116 C C . PRO B 1 233 ? -15.594 16.438 5.129 1 91.31 233 PRO B C 1
ATOM 4118 O O . PRO B 1 233 ? -16.109 17.188 5.953 1 91.31 233 PRO B O 1
ATOM 4121 N N . LEU B 1 234 ? -14.859 16.812 4.117 1 94.31 234 LEU B N 1
ATOM 4122 C CA . LEU B 1 234 ? -14.398 18.188 3.99 1 94.31 234 LEU B CA 1
ATOM 4123 C C . LEU B 1 234 ? -15.578 19.141 3.869 1 94.31 234 LEU B C 1
ATOM 4125 O O . LEU B 1 234 ? -15.57 20.234 4.457 1 94.31 234 LEU B O 1
ATOM 4129 N N . ASP B 1 235 ? -16.578 18.766 3.109 1 96.12 235 ASP B N 1
ATOM 4130 C CA . ASP B 1 235 ? -17.719 19.656 2.91 1 96.12 235 ASP B CA 1
ATOM 4131 C C . ASP B 1 235 ? -18.453 19.922 4.227 1 96.12 235 ASP B C 1
ATOM 4133 O O . ASP B 1 235 ? -18.891 21.047 4.484 1 96.12 235 ASP B O 1
ATOM 4137 N N . GLU B 1 236 ? -18.547 18.906 5.004 1 96.44 236 GLU B N 1
ATOM 4138 C CA . GLU B 1 236 ? -19.141 19.094 6.328 1 96.44 236 GLU B CA 1
ATOM 4139 C C . GLU B 1 236 ? -18.281 19.984 7.203 1 96.44 236 GLU B C 1
ATOM 4141 O O . GLU B 1 236 ? -18.797 20.859 7.906 1 96.44 236 GLU B O 1
ATOM 4146 N N . LEU B 1 237 ? -17.031 19.781 7.148 1 97.38 237 LEU B N 1
ATOM 4147 C CA . LEU B 1 237 ? -16.109 20.594 7.945 1 97.38 237 LEU B CA 1
ATOM 4148 C C . LEU B 1 237 ? -16.125 22.047 7.477 1 97.38 237 LEU B C 1
ATOM 4150 O O . LEU B 1 237 ? -16.125 22.969 8.297 1 97.38 237 LEU B O 1
ATOM 4154 N N . PHE B 1 238 ? -16.141 22.25 6.227 1 98.12 238 PHE B N 1
ATOM 4155 C CA . PHE B 1 238 ? -16.219 23.594 5.672 1 98.12 238 PHE B CA 1
ATOM 4156 C C . PHE B 1 238 ? -17.484 24.297 6.141 1 98.12 238 PHE B C 1
ATOM 4158 O O . PHE B 1 238 ? -17.453 25.484 6.465 1 98.12 238 PHE B O 1
ATOM 4165 N N . SER B 1 239 ? -18.531 23.578 6.207 1 97.69 239 SER B N 1
ATOM 4166 C CA . SER B 1 239 ? -19.797 24.172 6.602 1 97.69 239 SER B CA 1
ATOM 4167 C C . SER B 1 239 ? -19.797 24.578 8.07 1 97.69 239 SER B C 1
ATOM 4169 O O . SER B 1 239 ? -20.531 25.469 8.484 1 97.69 239 SER B O 1
ATOM 4171 N N . GLN B 1 240 ? -18.969 23.969 8.812 1 97.88 240 GLN B N 1
ATOM 4172 C CA . GLN B 1 240 ? -18.906 24.219 10.25 1 97.88 240 GLN B CA 1
ATOM 4173 C C . GLN B 1 240 ? -17.859 25.281 10.578 1 97.88 240 GLN B C 1
ATOM 4175 O O . GLN B 1 240 ? -17.859 25.828 11.688 1 97.88 240 GLN B O 1
ATOM 4180 N N . LEU B 1 241 ? -17.031 25.562 9.664 1 98.38 241 LEU B N 1
ATOM 4181 C CA . LEU B 1 241 ? -15.914 26.469 9.93 1 98.38 241 LEU B CA 1
ATOM 4182 C C . LEU B 1 241 ? -16.391 27.906 9.977 1 98.38 241 LEU B C 1
ATOM 4184 O O . LEU B 1 241 ? -17 28.406 9.023 1 98.38 241 LEU B O 1
ATOM 4188 N N . LYS B 1 242 ? -16.062 28.594 11.031 1 97.12 242 LYS B N 1
ATOM 4189 C CA . LYS B 1 242 ? -16.422 30 11.188 1 97.12 242 LYS B CA 1
ATOM 4190 C C . LYS B 1 242 ? -15.219 30.906 10.953 1 97.12 242 LYS B C 1
ATOM 4192 O O . LYS B 1 242 ? -15.383 32.094 10.617 1 97.12 242 LYS B O 1
ATOM 4197 N N . ALA B 1 243 ? -14.078 30.391 11.086 1 98.12 243 ALA B N 1
ATOM 4198 C CA . ALA B 1 243 ? -12.828 31.141 10.961 1 98.12 243 ALA B CA 1
ATOM 4199 C C . ALA B 1 243 ? -12.516 31.438 9.492 1 98.12 243 ALA B C 1
ATOM 4201 O O . ALA B 1 243 ? -12.969 30.719 8.594 1 98.12 243 ALA B O 1
ATOM 4202 N N . PRO B 1 244 ? -11.75 32.562 9.242 1 98.5 244 PRO B N 1
ATOM 4203 C CA . PRO B 1 244 ? -11.227 32.781 7.891 1 98.5 244 PRO B CA 1
ATOM 4204 C C . PRO B 1 244 ? -10.383 31.594 7.402 1 98.5 244 PRO B C 1
ATOM 4206 O O . PRO B 1 244 ? -9.688 30.953 8.203 1 98.5 244 PRO B O 1
ATOM 4209 N N . LEU B 1 245 ? -10.484 31.359 6.105 1 98.75 245 LEU B N 1
ATOM 4210 C CA . LEU B 1 245 ? -9.82 30.203 5.508 1 98.75 245 LEU B CA 1
ATOM 4211 C C . LEU B 1 245 ? -8.875 30.641 4.395 1 98.75 245 LEU B C 1
ATOM 4213 O O . LEU B 1 245 ? -9.242 31.453 3.549 1 98.75 245 LEU B O 1
ATOM 4217 N N . LEU B 1 246 ? -7.652 30.219 4.457 1 98.88 246 LEU B N 1
ATOM 4218 C CA . LEU B 1 246 ? -6.711 30.375 3.354 1 98.88 246 LEU B CA 1
ATOM 4219 C C . LEU B 1 246 ? -6.391 29.016 2.721 1 98.88 246 LEU B C 1
ATOM 4221 O O . LEU B 1 246 ? -5.926 28.109 3.404 1 98.88 246 LEU B O 1
ATOM 4225 N N . LEU B 1 247 ? -6.684 28.906 1.448 1 98.5 247 LEU B N 1
ATOM 4226 C CA . LEU B 1 247 ? -6.246 27.766 0.65 1 98.5 247 LEU B CA 1
ATOM 4227 C C . LEU B 1 247 ? -4.938 28.078 -0.071 1 98.5 247 LEU B C 1
ATOM 4229 O O . LEU B 1 247 ? -4.895 28.953 -0.929 1 98.5 247 LEU B O 1
ATOM 4233 N N . LEU B 1 248 ? -3.914 27.422 0.321 1 98.12 248 LEU B N 1
ATOM 4234 C CA . LEU B 1 248 ? -2.615 27.562 -0.326 1 98.12 248 LEU B CA 1
ATOM 4235 C C . LEU B 1 248 ? -2.207 26.281 -1.031 1 98.12 248 LEU B C 1
ATOM 4237 O O . LEU B 1 248 ? -1.939 25.266 -0.38 1 98.12 248 LEU B O 1
ATOM 4241 N N . TRP B 1 249 ? -2.041 26.344 -2.396 1 96.81 249 TRP B N 1
ATOM 4242 C CA . TRP B 1 249 ? -1.862 25.141 -3.203 1 96.81 249 TRP B CA 1
ATOM 4243 C C . TRP B 1 249 ? -0.476 25.109 -3.84 1 96.81 249 TRP B C 1
ATOM 4245 O O . TRP B 1 249 ? -0.04 26.094 -4.438 1 96.81 249 TRP B O 1
ATOM 4255 N N . GLY B 1 250 ? 0.215 24.016 -3.58 1 96.88 250 GLY B N 1
ATOM 4256 C CA . GLY B 1 250 ? 1.149 23.625 -4.621 1 96.88 250 GLY B CA 1
ATOM 4257 C C . GLY B 1 250 ? 0.472 22.984 -5.816 1 96.88 250 GLY B C 1
ATOM 4258 O O . GLY B 1 250 ? 0.075 21.812 -5.762 1 96.88 250 GLY B O 1
ATOM 4259 N N . ASN B 1 251 ? 0.419 23.641 -6.867 1 94.38 251 ASN B N 1
ATOM 4260 C CA . ASN B 1 251 ? -0.477 23.312 -7.969 1 94.38 251 ASN B CA 1
ATOM 4261 C C . ASN B 1 251 ? 0.071 22.156 -8.805 1 94.38 251 ASN B C 1
ATOM 4263 O O . ASN B 1 251 ? -0.654 21.562 -9.602 1 94.38 251 ASN B O 1
ATOM 4267 N N . ARG B 1 252 ? 1.277 21.812 -8.664 1 93.44 252 ARG B N 1
ATOM 4268 C CA . ARG B 1 252 ? 1.887 20.719 -9.43 1 93.44 252 ARG B CA 1
ATOM 4269 C C . ARG B 1 252 ? 2.098 19.484 -8.562 1 93.44 252 ARG B C 1
ATOM 4271 O O . ARG B 1 252 ? 3.086 18.766 -8.727 1 93.44 252 ARG B O 1
ATOM 4278 N N . ASP B 1 253 ? 1.23 19.328 -7.598 1 8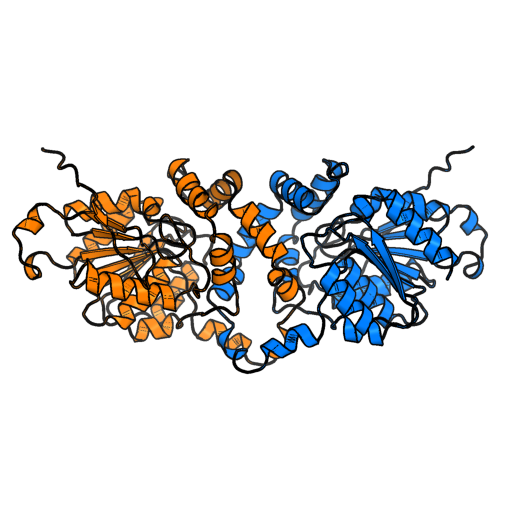9.25 253 ASP B N 1
ATOM 4279 C CA . ASP B 1 253 ? 1.219 18.188 -6.703 1 89.25 253 ASP B CA 1
ATOM 4280 C C . ASP B 1 253 ? 0.796 16.922 -7.445 1 89.25 253 ASP B C 1
ATOM 4282 O O . ASP B 1 253 ? -0.365 16.781 -7.836 1 89.25 253 ASP B O 1
ATOM 4286 N N . PRO B 1 254 ? 1.712 16.016 -7.605 1 82.75 254 PRO B N 1
ATOM 4287 C CA . PRO B 1 254 ? 1.337 14.82 -8.359 1 82.75 254 PRO B CA 1
ATOM 4288 C C . PRO B 1 254 ? 0.403 13.898 -7.582 1 82.75 254 PRO B C 1
ATOM 4290 O O . PRO B 1 254 ? -0.187 12.984 -8.156 1 82.75 254 PRO B O 1
ATOM 4293 N N . TRP B 1 255 ? 0.358 14.055 -6.309 1 76.69 255 TRP B N 1
ATOM 4294 C CA . TRP B 1 255 ? -0.469 13.188 -5.48 1 76.69 255 TRP B CA 1
ATOM 4295 C C . TRP B 1 255 ? -1.935 13.602 -5.547 1 76.69 255 TRP B C 1
ATOM 4297 O O . TRP B 1 255 ? -2.82 12.852 -5.137 1 76.69 255 TRP B O 1
ATOM 4307 N N . MET B 1 256 ? -2.17 14.719 -5.992 1 77.25 256 MET B N 1
ATOM 4308 C CA . MET B 1 256 ? -3.551 15.195 -6.016 1 77.25 256 MET B CA 1
ATOM 4309 C C . MET B 1 256 ? -3.85 15.938 -7.309 1 77.25 256 MET B C 1
ATOM 4311 O O . MET B 1 256 ? -2.947 16.516 -7.922 1 77.25 256 MET B O 1
ATOM 4315 N N . ASN B 1 257 ? -4.961 15.688 -7.879 1 76.06 257 ASN B N 1
ATOM 4316 C CA . ASN B 1 257 ? -5.445 16.547 -8.953 1 76.06 257 ASN B CA 1
ATOM 4317 C C . ASN B 1 257 ? -5.855 17.922 -8.43 1 76.06 257 ASN B C 1
ATOM 4319 O O . ASN B 1 257 ? -7.047 18.219 -8.297 1 76.06 257 ASN B O 1
ATOM 4323 N N . ALA B 1 258 ? -4.801 18.797 -8.289 1 79.56 258 ALA B N 1
ATOM 4324 C CA . ALA B 1 258 ? -5.023 20.062 -7.602 1 79.56 258 ALA B CA 1
ATOM 4325 C C . ALA B 1 258 ? -6.055 20.906 -8.336 1 79.56 258 ALA B C 1
ATOM 4327 O O . ALA B 1 258 ? -6.977 21.453 -7.715 1 79.56 258 ALA B O 1
ATOM 4328 N N . PRO B 1 259 ? -6 20.969 -9.633 1 79.31 259 PRO B N 1
ATOM 4329 C CA . PRO B 1 259 ? -7.012 21.781 -10.32 1 79.31 259 PRO B CA 1
ATOM 4330 C C . PRO B 1 259 ? -8.43 21.266 -10.086 1 79.31 259 PRO B C 1
ATOM 4332 O O . PRO B 1 259 ? -9.344 22.047 -9.836 1 79.31 259 PRO B O 1
ATOM 4335 N N . GLY B 1 260 ? -8.641 19.953 -10.211 1 82.25 260 GLY B N 1
ATOM 4336 C CA . GLY B 1 260 ? -9.945 19.391 -9.945 1 82.25 260 GLY B CA 1
ATOM 4337 C C . GLY B 1 260 ? -10.406 19.578 -8.516 1 82.25 260 GLY B C 1
ATOM 4338 O O . GLY B 1 260 ? -11.578 19.875 -8.266 1 82.25 260 GLY B O 1
ATOM 4339 N N . LYS B 1 261 ? -9.516 19.422 -7.645 1 86.25 261 LYS B N 1
ATOM 4340 C CA . LYS B 1 261 ? -9.852 19.594 -6.234 1 86.25 261 LYS B CA 1
ATOM 4341 C C . LYS B 1 261 ? -10.211 21.047 -5.926 1 86.25 261 LYS B C 1
ATOM 4343 O O . LYS B 1 261 ? -11.117 21.312 -5.137 1 86.25 261 LYS B O 1
ATOM 4348 N N . ARG B 1 262 ? -9.469 21.984 -6.512 1 91.62 262 ARG B N 1
ATOM 4349 C CA . ARG B 1 262 ? -9.742 23.391 -6.301 1 91.62 262 ARG B CA 1
ATOM 4350 C C . ARG B 1 262 ? -11.172 23.75 -6.707 1 91.62 262 ARG B C 1
ATOM 4352 O O . ARG B 1 262 ? -11.852 24.5 -6.012 1 91.62 262 ARG B O 1
ATOM 4359 N N . ALA B 1 263 ? -11.609 23.156 -7.785 1 91.25 263 ALA B N 1
ATOM 4360 C CA . ALA B 1 263 ? -12.977 23.391 -8.242 1 91.25 263 ALA B CA 1
ATOM 4361 C C . ALA B 1 263 ? -13.992 22.875 -7.227 1 91.25 263 ALA B C 1
ATOM 4363 O O . ALA B 1 263 ? -15 23.531 -6.961 1 91.25 263 ALA B O 1
ATOM 4364 N N . THR B 1 264 ? -13.742 21.734 -6.719 1 91 264 THR B N 1
ATOM 4365 C CA . THR B 1 264 ? -14.633 21.156 -5.723 1 91 264 THR B CA 1
ATOM 4366 C C . THR B 1 264 ? -14.625 21.969 -4.438 1 91 264 THR B C 1
ATOM 4368 O O . THR B 1 264 ? -15.672 22.188 -3.822 1 91 264 THR B O 1
ATOM 4371 N N . TYR B 1 265 ? -13.422 22.406 -4.023 1 94.5 265 TYR B N 1
ATOM 4372 C CA . TYR B 1 265 ? -13.297 23.25 -2.832 1 94.5 265 TYR B CA 1
ATOM 4373 C C . TYR B 1 265 ? -14.141 24.516 -2.961 1 94.5 265 TYR B C 1
ATOM 4375 O O . TYR B 1 265 ? -14.82 24.906 -2.016 1 94.5 265 TYR B O 1
ATOM 4383 N N . LYS B 1 266 ? -14.109 25.109 -4.062 1 93.38 266 LYS B N 1
ATOM 4384 C CA . LYS B 1 266 ? -14.805 26.359 -4.293 1 93.38 266 LYS B CA 1
ATOM 4385 C C . LYS B 1 266 ? -16.312 26.219 -4.047 1 93.38 266 LYS B C 1
ATOM 4387 O O . LYS B 1 266 ? -16.969 27.156 -3.592 1 93.38 266 LYS B O 1
ATOM 4392 N N . LYS B 1 267 ? -16.797 25.047 -4.242 1 94.69 267 LYS B N 1
ATOM 4393 C CA . LYS B 1 267 ? -18.234 24.797 -4.078 1 94.69 267 LYS B CA 1
ATOM 4394 C C . LYS B 1 267 ? -18.609 24.734 -2.602 1 94.69 267 LYS B C 1
ATOM 4396 O O . LYS B 1 267 ? -19.781 24.938 -2.248 1 94.69 267 LYS B O 1
ATOM 4401 N N . HIS B 1 268 ? -17.625 24.484 -1.804 1 96.69 268 HIS B N 1
ATOM 4402 C CA . HIS B 1 268 ? -18.016 24.109 -0.452 1 96.69 268 HIS B CA 1
ATOM 4403 C C . HIS B 1 268 ? -17.391 25.031 0.585 1 96.69 268 HIS B C 1
ATOM 4405 O O . HIS B 1 268 ? -17.828 25.062 1.736 1 96.69 268 HIS B O 1
ATOM 4411 N N . THR B 1 269 ? -16.375 25.719 0.173 1 97.62 269 THR B N 1
ATOM 4412 C CA . THR B 1 269 ? -15.664 26.531 1.153 1 97.62 269 THR B CA 1
ATOM 4413 C C . THR B 1 269 ? -16.516 27.719 1.595 1 97.62 269 THR B C 1
ATOM 4415 O O . THR B 1 269 ? -17.344 28.219 0.826 1 97.62 269 THR B O 1
ATOM 4418 N N . PRO B 1 270 ? -16.344 28.188 2.834 1 96.94 270 PRO B N 1
ATOM 4419 C CA . PRO B 1 270 ? -17.094 29.344 3.305 1 96.94 270 PRO B CA 1
ATOM 4420 C C . PRO B 1 270 ? -16.734 30.625 2.531 1 96.94 270 PRO B C 1
ATOM 4422 O O . PRO B 1 270 ? -15.75 30.641 1.792 1 96.94 270 PRO B O 1
ATOM 4425 N N . THR B 1 271 ? -17.5 31.672 2.762 1 94.38 271 THR B N 1
ATOM 4426 C CA . THR B 1 271 ? -17.375 32.906 2.021 1 94.38 271 THR B CA 1
ATOM 4427 C C . THR B 1 271 ? -16.047 33.594 2.328 1 94.38 271 THR B C 1
ATOM 4429 O O . THR B 1 271 ? -15.43 34.188 1.444 1 94.38 271 THR B O 1
ATOM 4432 N N . ASN B 1 272 ? -15.656 33.5 3.545 1 96 272 ASN B N 1
ATOM 4433 C CA . ASN B 1 272 ? -14.406 34.125 3.955 1 96 272 ASN B CA 1
ATOM 4434 C C . ASN B 1 272 ? -13.203 33.25 3.65 1 96 272 ASN B C 1
ATOM 4436 O O . ASN B 1 272 ? -12.477 32.844 4.562 1 96 272 ASN B O 1
ATOM 4440 N N . THR B 1 273 ? -13.031 32.875 2.383 1 98.12 273 THR B N 1
ATOM 4441 C CA . THR B 1 273 ? -11.953 32.031 1.916 1 98.12 273 THR B CA 1
ATOM 4442 C C . THR B 1 273 ? -11.086 32.75 0.891 1 98.12 273 THR B C 1
ATOM 4444 O O . THR B 1 273 ? -11.602 33.375 -0.052 1 98.12 273 THR B O 1
ATOM 4447 N N . LYS B 1 274 ? -9.82 32.781 1.135 1 98.25 274 LYS B N 1
ATOM 4448 C CA . LYS B 1 274 ? -8.836 33.25 0.159 1 98.25 274 LYS B CA 1
ATOM 4449 C C . LYS B 1 274 ? -8.055 32.094 -0.431 1 98.25 274 LYS B C 1
ATOM 4451 O O . LYS B 1 274 ? -7.836 31.078 0.244 1 98.25 274 LYS B O 1
ATOM 4456 N N . GLU B 1 275 ? -7.684 32.219 -1.701 1 97.94 275 GLU B N 1
ATOM 4457 C CA . GLU B 1 275 ? -6.93 31.156 -2.373 1 97.94 275 GLU B CA 1
ATOM 4458 C C . GLU B 1 275 ? -5.629 31.688 -2.959 1 97.94 275 GLU B C 1
ATOM 4460 O O . GLU B 1 275 ? -5.602 32.781 -3.521 1 97.94 275 GLU B O 1
ATOM 4465 N N . VAL B 1 276 ? -4.539 31 -2.725 1 98.19 276 VAL B N 1
ATOM 4466 C CA . VAL B 1 276 ? -3.232 31.266 -3.316 1 98.19 276 VAL B CA 1
ATOM 4467 C C . VAL B 1 276 ? -2.721 30.016 -4.02 1 98.19 276 VAL B C 1
ATOM 4469 O O . VAL B 1 276 ? -2.707 28.922 -3.434 1 98.19 276 VAL B O 1
ATOM 4472 N N . VAL B 1 277 ? -2.33 30.125 -5.273 1 97.81 277 VAL B N 1
ATOM 4473 C CA . VAL B 1 277 ? -1.85 29 -6.07 1 97.81 277 VAL B CA 1
ATOM 4474 C C . VAL B 1 277 ? -0.379 29.203 -6.426 1 97.81 277 VAL B C 1
ATOM 4476 O O . VAL B 1 277 ? -0.023 30.203 -7.059 1 97.81 277 VAL B O 1
ATOM 4479 N N . LEU B 1 278 ? 0.479 28.297 -5.992 1 97.81 278 LEU B N 1
ATOM 4480 C CA . LEU B 1 278 ? 1.917 28.375 -6.219 1 97.81 278 LEU B CA 1
ATOM 4481 C C . LEU B 1 278 ? 2.373 27.297 -7.191 1 97.81 278 LEU B C 1
ATOM 4483 O O . LEU B 1 278 ? 1.713 26.266 -7.332 1 97.81 278 LEU B O 1
ATOM 4487 N N . ASP B 1 279 ? 3.48 27.562 -7.859 1 96.88 279 ASP B N 1
ATOM 4488 C CA . ASP B 1 279 ? 4.125 26.562 -8.711 1 96.88 279 ASP B CA 1
ATOM 4489 C C . ASP B 1 279 ? 5.023 25.641 -7.895 1 96.88 279 ASP B C 1
ATOM 4491 O O . ASP B 1 279 ? 6.25 25.734 -7.961 1 96.88 279 ASP B O 1
ATOM 4495 N N . ALA B 1 280 ? 4.477 24.766 -7.199 1 97.56 280 ALA B N 1
ATOM 4496 C CA . ALA B 1 280 ? 5.156 23.844 -6.289 1 97.56 280 ALA B CA 1
ATOM 4497 C C . ALA B 1 280 ? 4.398 22.531 -6.184 1 97.56 280 ALA B C 1
ATOM 4499 O O . ALA B 1 280 ? 3.295 22.391 -6.715 1 97.56 280 ALA B O 1
ATOM 4500 N N . GLY B 1 281 ? 5.066 21.625 -5.543 1 96.44 281 GLY B N 1
ATOM 4501 C CA . GLY B 1 281 ? 4.473 20.312 -5.371 1 96.44 281 GLY B CA 1
ATOM 4502 C C . GLY B 1 281 ? 3.686 20.172 -4.082 1 96.44 281 GLY B C 1
ATOM 4503 O O . GLY B 1 281 ? 2.967 21.094 -3.689 1 96.44 281 GLY B O 1
ATOM 4504 N N . HIS B 1 282 ? 3.738 18.984 -3.43 1 94.75 282 HIS B N 1
ATOM 4505 C CA . HIS B 1 282 ? 2.865 18.578 -2.336 1 94.75 282 HIS B CA 1
ATOM 4506 C C . HIS B 1 282 ? 3.225 19.312 -1.044 1 94.75 282 HIS B C 1
ATOM 4508 O O . HIS B 1 282 ? 2.389 19.453 -0.148 1 94.75 282 HIS B O 1
ATOM 4514 N N . CYS B 1 283 ? 4.473 19.734 -0.975 1 97.69 283 CYS B N 1
ATOM 4515 C CA . CYS B 1 283 ? 4.949 20.344 0.258 1 97.69 283 CYS B CA 1
ATOM 4516 C C . CYS B 1 283 ? 5.488 21.75 -0.005 1 97.69 283 CYS B C 1
ATOM 4518 O O . CYS B 1 283 ? 6.656 22.031 0.269 1 97.69 283 CYS B O 1
ATOM 4520 N N . PRO B 1 284 ? 4.602 22.609 -0.345 1 98.56 284 PRO B N 1
ATOM 4521 C CA . PRO B 1 284 ? 5.094 23.938 -0.738 1 98.56 284 PRO B CA 1
ATOM 4522 C C . PRO B 1 284 ? 5.785 24.672 0.406 1 98.56 284 PRO B C 1
ATOM 4524 O O . PRO B 1 284 ? 6.691 25.469 0.169 1 98.56 284 PRO B O 1
ATOM 4527 N N . HIS B 1 285 ? 5.414 24.406 1.64 1 98.88 285 HIS B N 1
ATOM 4528 C CA . HIS B 1 285 ? 5.965 25.109 2.797 1 98.88 285 HIS B CA 1
ATOM 4529 C C . HIS B 1 285 ? 7.453 24.812 2.963 1 98.88 285 HIS B C 1
ATOM 4531 O O . HIS B 1 285 ? 8.188 25.609 3.553 1 98.88 285 HIS B O 1
ATOM 4537 N N . ASP B 1 286 ? 7.867 23.688 2.465 1 98.75 286 ASP B N 1
ATOM 4538 C CA . ASP B 1 286 ? 9.289 23.375 2.463 1 98.75 286 ASP B CA 1
ATOM 4539 C C . ASP B 1 286 ? 9.914 23.656 1.1 1 98.75 286 ASP B C 1
ATOM 4541 O O . ASP B 1 286 ? 11.047 24.156 1.019 1 98.75 286 ASP B O 1
ATOM 4545 N N . GLU B 1 287 ? 9.234 23.406 0.051 1 98.69 287 GLU B N 1
ATOM 4546 C CA . GLU B 1 287 ? 9.75 23.5 -1.312 1 98.69 287 GLU B CA 1
ATOM 4547 C C . GLU B 1 287 ? 9.992 24.953 -1.722 1 98.69 287 GLU B C 1
ATOM 4549 O O . GLU B 1 287 ? 11.031 25.266 -2.309 1 98.69 287 GLU B O 1
ATOM 4554 N N . VAL B 1 288 ? 9.078 25.797 -1.438 1 98.69 288 VAL B N 1
ATOM 4555 C CA . VAL B 1 288 ? 9.172 27.219 -1.766 1 98.69 288 VAL B CA 1
ATOM 4556 C C . VAL B 1 288 ? 8.82 28.062 -0.542 1 98.69 288 VAL B C 1
ATOM 4558 O O . VAL B 1 288 ? 7.91 28.891 -0.595 1 98.69 288 VAL B O 1
ATOM 4561 N N . PRO B 1 289 ? 9.609 27.969 0.468 1 98.81 289 PRO B N 1
ATOM 4562 C CA . PRO B 1 289 ? 9.25 28.547 1.771 1 98.81 289 PRO B CA 1
ATOM 4563 C C . PRO B 1 289 ? 9.078 30.062 1.73 1 98.81 289 PRO B C 1
ATOM 4565 O O . PRO B 1 289 ? 8.203 30.594 2.412 1 98.81 289 PRO B O 1
ATOM 4568 N N . ASP B 1 290 ? 9.844 30.75 0.928 1 98.69 290 ASP B N 1
ATOM 4569 C CA . ASP B 1 290 ? 9.734 32.219 0.878 1 98.69 290 ASP B CA 1
ATOM 4570 C C . ASP B 1 290 ? 8.367 32.656 0.368 1 98.69 290 ASP B C 1
ATOM 4572 O O . ASP B 1 290 ? 7.766 33.594 0.899 1 98.69 290 ASP B O 1
ATOM 4576 N N . GLN B 1 291 ? 7.93 31.953 -0.633 1 98.81 291 GLN B N 1
ATOM 4577 C CA . GLN B 1 291 ? 6.625 32.281 -1.195 1 98.81 291 GLN B CA 1
ATOM 4578 C C . GLN B 1 291 ? 5.504 31.938 -0.21 1 98.81 291 GLN B C 1
ATOM 4580 O O . GLN B 1 291 ? 4.555 32.719 -0.06 1 98.81 291 GLN B O 1
ATOM 4585 N N . VAL B 1 292 ? 5.602 30.844 0.456 1 98.88 292 VAL B N 1
ATOM 4586 C CA . VAL B 1 292 ? 4.59 30.438 1.426 1 98.88 292 VAL B CA 1
ATOM 4587 C C . VAL B 1 292 ? 4.59 31.406 2.611 1 98.88 292 VAL B C 1
ATOM 4589 O O . VAL B 1 292 ? 3.533 31.859 3.049 1 98.88 292 VAL B O 1
ATOM 4592 N N . ASN B 1 293 ? 5.785 31.719 3.146 1 98.88 293 ASN B N 1
ATOM 4593 C CA . ASN B 1 293 ? 5.883 32.656 4.254 1 98.88 293 ASN B CA 1
ATOM 4594 C C . ASN B 1 293 ? 5.254 34 3.9 1 98.88 293 ASN B C 1
ATOM 4596 O O . ASN B 1 293 ? 4.508 34.594 4.695 1 98.88 293 ASN B O 1
ATOM 4600 N N . SER B 1 294 ? 5.551 34.469 2.727 1 98.75 294 SER B N 1
ATOM 4601 C CA . SER B 1 294 ? 5.008 35.75 2.281 1 98.75 294 SER B CA 1
ATOM 4602 C C . SER B 1 294 ? 3.486 35.688 2.186 1 98.75 294 SER B C 1
ATOM 4604 O O . SER B 1 294 ? 2.801 36.625 2.627 1 98.75 294 SER B O 1
ATOM 4606 N N . ALA B 1 295 ? 2.977 34.656 1.628 1 98.81 295 ALA B N 1
ATOM 4607 C CA . ALA B 1 295 ? 1.531 34.5 1.482 1 98.81 295 ALA B CA 1
ATOM 4608 C C . ALA B 1 295 ? 0.846 34.438 2.844 1 98.81 295 ALA B C 1
ATOM 4610 O O . ALA B 1 295 ? -0.212 35.031 3.041 1 98.81 295 ALA B O 1
ATOM 4611 N N . LEU B 1 296 ? 1.427 33.719 3.766 1 98.81 296 LEU B N 1
ATOM 4612 C CA . LEU B 1 296 ? 0.877 33.625 5.113 1 98.81 296 LEU B CA 1
ATOM 4613 C C . LEU B 1 296 ? 0.846 34.969 5.801 1 98.81 296 LEU B C 1
ATOM 4615 O O . LEU B 1 296 ? -0.186 35.375 6.344 1 98.81 296 LEU B O 1
ATOM 4619 N N . LEU B 1 297 ? 1.961 35.656 5.758 1 98.44 297 LEU B N 1
ATOM 4620 C CA . LEU B 1 297 ? 2.076 36.938 6.445 1 98.44 297 LEU B CA 1
ATOM 4621 C C . LEU B 1 297 ? 1.124 37.969 5.844 1 98.44 297 LEU B C 1
ATOM 4623 O O . LEU B 1 297 ? 0.488 38.75 6.57 1 98.44 297 LEU B O 1
ATOM 4627 N N . GLU B 1 298 ? 1.036 37.969 4.504 1 98.31 298 GLU B N 1
ATOM 4628 C CA . GLU B 1 298 ? 0.113 38.906 3.842 1 98.31 298 GLU B CA 1
ATOM 4629 C C . GLU B 1 298 ? -1.331 38.625 4.246 1 98.31 298 GLU B C 1
ATOM 4631 O O . GLU B 1 298 ? -2.096 39.531 4.523 1 98.31 298 GLU B O 1
ATOM 4636 N N . TRP B 1 299 ? -1.715 37.406 4.277 1 98.62 299 TRP B N 1
ATOM 4637 C CA . TRP B 1 299 ? -3.076 37 4.625 1 98.62 299 TRP B CA 1
ATOM 4638 C C . TRP B 1 299 ? -3.385 37.344 6.082 1 98.62 299 TRP B C 1
ATOM 4640 O O . TRP B 1 299 ? -4.453 37.875 6.395 1 98.62 299 TRP B O 1
ATOM 4650 N N . ILE B 1 300 ? -2.461 37.062 7 1 97.69 300 ILE B N 1
ATOM 4651 C CA . ILE B 1 300 ? -2.648 37.312 8.422 1 97.69 300 ILE B CA 1
ATOM 4652 C C . ILE B 1 300 ? -2.824 38.812 8.68 1 97.69 300 ILE B C 1
ATOM 4654 O O . ILE B 1 300 ? -3.65 39.219 9.5 1 97.69 300 ILE B O 1
ATOM 4658 N N . ASN B 1 301 ? -2.109 39.562 7.91 1 94.06 301 ASN B N 1
ATOM 4659 C CA . ASN B 1 301 ? -2.189 41 8.055 1 94.06 301 ASN B CA 1
ATOM 4660 C C . ASN B 1 301 ? -3.559 41.531 7.641 1 94.06 301 ASN B C 1
ATOM 4662 O O . ASN B 1 301 ? -3.945 42.656 8.031 1 94.06 301 ASN B O 1
ATOM 4666 N N . GLN B 1 302 ? -4.238 40.812 6.891 1 94.44 302 GLN B N 1
ATOM 4667 C CA . GLN B 1 302 ? -5.531 41.25 6.371 1 94.44 302 GLN B CA 1
ATOM 4668 C C . GLN B 1 302 ? -6.676 40.75 7.242 1 94.44 302 GLN B C 1
ATOM 4670 O O . GLN B 1 302 ? -7.836 41.062 7.008 1 94.44 302 GLN B O 1
ATOM 4675 N N . LEU B 1 303 ? -6.418 39.938 8.211 1 92.81 303 LEU B N 1
ATOM 4676 C CA . LEU B 1 303 ? -7.477 39.406 9.055 1 92.81 303 LEU B CA 1
ATOM 4677 C C . LEU B 1 303 ? -8.047 40.5 9.969 1 92.81 303 LEU B C 1
ATOM 4679 O O . LEU B 1 303 ? -7.309 41.344 10.445 1 92.81 303 LEU B O 1
#

Sequence (606 aa):
MVSSVVETKLSDWKFLGHSVHSLSIIPEAHKTKTDEEKGPAILLIHGFGASTTHWRYNLPVLGKKYEVHALDLLGFGKSSKPSGLAYGGPLWKDQIVAYVKEKIGRPTILVGNSLGGYAALASGAAMGPEAAGVVLLNAAGYFSEDKKTTKGTWATARKTVAGIFLKNALLQRIIFENLRQPSTIKRTLNQVYIDTSNVDDELVEAIRKPSLDKGAFNVFKSVFDPAGPQGKPLDELFSQLKAPLLLLWGNRDPWMNAPGKRATYKKHTPTNTKEVVLDAGHCPHDEVPDQVNSALLEWINQLMVSSVVETKLSDWKFLGHSVHSLSIIPEAHKTKTDEEKGPAILLIHGFGASTTHWRYNLPVLGKKYEVHALDLLGFGKSSKPSGLAYGGPLWKDQIVAYVKEKIGRPTILVGNSLGGYAALASGAAMGPEAAGVVLLNAAGYFSEDKKTTKGTWATARKTVAGIFLKNALLQRIIFENLRQPSTIKRTLNQVYIDTSNVDDELVEAIRKPSLDKGAFNVFKSVFDPAGPQGKPLDELFSQLKAPLLLLWGNRDPWMNAPGKRATYKKHTPTNTKEVVLDAGHCPHDEVPDQVNSALLEWINQL

Nearest PDB structures (foldseek):
  4dmf-assembly2_D  TM=7.447E-01  e=8.797E-14  Pseudomonas aeruginosa UCBPP-PA14
  4dm7-assembly2_C  TM=7.411E-01  e=1.701E-13  Pseudomonas aeruginosa UCBPP-PA14
  4dmc-assembly2_D  TM=7.202E-01  e=1.338E-13  Pseudomonas aeruginosa UCBPP-PA14
  3pi6-assembly2_D  TM=7.318E-01  e=2.036E-13  Pseudomonas aeruginosa UCBPP-PA14
  8evd-assembly2_G  TM=7.249E-01  e=2.587E-13  Pseudomonas aeruginosa PA14

Organism: Prochlorococcus marinus (strain NATL2A) (NCBI:txid59920)

pLDDT: mean 88.98, std 16.6, range [26.14, 98.94]

Radius of gyration: 28.17 Å; Cα contacts (8 Å, |Δi|>4): 1254; chains: 2; bounding box: 49×89×58 Å

InterPro domains:
  IPR000073 Alpha/beta hydrolase fold-1 [PF12697] (42-294)
  IPR000073 Alpha/beta hydrolase fold-1 [PR00111] (65-80)
  IPR000073 Alpha/beta hydrolase fold-1 [PR00111] (110-123)
  IPR029058 Alpha/Beta hydrolase fold [G3DSA:3.40.50.1820] (21-303)
  IPR029058 Alpha/Beta hydrolase fold [SSF53474] (36-300)

Secondary structure (DSSP, 8-state):
-------PEE--EEETTEEE-EEEE--GGGGG--HHHH--EEEEE--TT--GGGGTTTHHHHTTTS-EEEEPPTTSTTS---TT---SHHHHHHHHHHHIIIII-S-EEEEEETHHHHHHHHHHHHHGGGEEEEEEES-----HHHHHTTTSSSSTT---HHHHHHH-HHHHHHHHHHHTSHHHHHHHHHHH-SSGGG--HHHHHHHHHHHTSTTHHHHHHHHT-TTS-----HHHHHHH--S-EEEEEETT-TTS-HHHHHHHHHHHS-SSEEEEEES--S-HHHHSHHHHHHHHHHHHHT-/-------PEE--EEETTEEE-EEEE--GGGGG--HHHH--EEEEE--TT--GGGGTTTHHHHTTTS-EEEEPPTTSTTS---TT---SHHHHHHHHHHHIIIII-S-EEEEEETHHHHHHHHHHHHHGGGEEEEEEES-----HHHHHTTTSSSSTT---HHHHHHH-HHHHHHHHHHHTSHHHHHHHHHHH-SSGGG--HHHHHHHHHHHTSTTHHHHHHHHT-TTS-----HHHHHHH--S-EEEEEETT-TTS-HHHHHHHHHHHS-SSEEEEEES--S-HHHHSHHHHHHHHHHHHHT-

Solvent-accessible surface area (backbone atoms only — not comparable to full-atom values): 30865 Å² total; per-residue (Å²): 129,81,77,74,77,79,63,74,42,79,50,90,46,62,59,97,87,35,52,34,35,33,40,31,25,68,30,76,77,47,76,81,42,52,70,79,72,49,52,53,31,38,39,42,33,44,32,82,65,31,19,49,71,59,37,66,64,38,54,68,62,50,15,69,76,24,40,30,34,28,37,18,52,78,48,23,30,83,13,40,31,68,82,90,64,72,50,36,42,60,50,49,17,53,49,50,48,47,43,39,59,73,70,67,62,54,37,26,28,28,35,8,28,22,55,13,9,36,26,25,45,51,25,32,27,71,46,40,78,47,17,57,24,34,32,31,30,49,46,43,79,50,47,65,74,70,53,58,78,50,57,74,92,56,60,85,62,31,80,5,52,19,35,50,45,65,57,21,66,33,47,45,47,51,52,50,60,50,55,49,32,64,69,46,39,44,52,51,50,51,65,33,30,71,59,49,83,64,72,39,69,67,55,40,46,51,35,32,57,37,56,70,39,79,39,27,62,58,39,53,52,34,46,55,28,33,78,30,70,39,55,79,34,44,48,61,37,28,69,52,36,72,37,43,34,38,40,39,34,23,54,61,16,63,64,45,64,40,70,63,48,51,57,55,44,66,74,39,50,51,88,61,54,46,78,45,81,40,97,23,8,53,49,29,53,54,58,43,25,67,62,43,49,49,52,50,54,56,53,59,70,69,104,130,81,77,72,76,79,62,73,42,79,51,91,46,62,58,99,85,35,52,33,36,33,40,32,24,68,30,76,76,47,77,81,44,52,70,81,72,50,51,52,34,37,38,43,33,42,33,82,64,35,19,49,70,57,37,65,65,37,52,67,63,49,16,70,77,24,39,30,36,29,36,17,54,78,48,23,32,83,13,39,33,68,84,88,65,72,49,37,42,60,49,50,17,54,49,50,48,48,42,39,60,73,71,67,61,55,37,26,27,26,35,8,27,22,54,13,9,35,28,25,46,50,24,32,28,72,46,38,78,48,18,56,23,32,32,30,29,49,48,44,81,48,45,63,74,70,54,59,79,49,58,75,90,57,59,84,61,33,81,3,52,19,35,48,45,63,59,22,65,34,49,45,48,53,52,49,61,50,56,50,32,65,69,46,39,46,53,52,50,52,63,33,30,71,58,50,83,66,71,39,69,68,57,40,46,52,34,31,57,37,55,69,40,81,37,26,62,57,38,51,52,33,45,56,27,32,77,30,69,40,56,80,36,46,48,60,36,29,68,52,37,72,36,43,33,39,42,39,34,23,55,60,16,62,64,45,64,41,69,64,49,51,57,56,43,66,74,39,51,51,87,61,52,47,79,47,81,41,98,24,7,52,49,30,52,54,56,42,24,68,61,44,49,49,53,50,53,56,52,59,70,68,103